Protein 6O35 (pdb70)

Secondary structure (P-SEA, 3-state):
caaaaaaaaaaaaaaaaaaaaaaaaaaaaaaaaaaaaaaaaaaaaaaaaccccaaaaaaaaaaaaaaaaaaaaaaaaaaaaaaaaaaaaaaaaaaaaaccc/caaaaaaaaaaaaaaaaaaaaaaaaaaaaaaaaaaaaaaaaaaaaaaaaccccaaaaaaaaaaaaaaaaaaaaaaaaaaaaaaaaaaaaaaaaaaaaaac/caaaaaaaaaaaaaaaaaaaaaaaaaaaaaaaaaaaaaaaaaaaaaa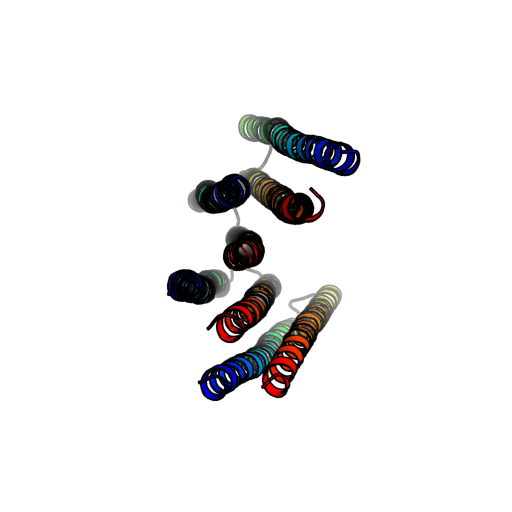aaccccaaaaaaaaaaaaaaaaaaaaaaaaaaaaaaaaaaaaaaaaaaaaaacc/caaaaaaaaaaaaaaaaaaaaaaaaaaaaaaaaaaaaaaaaaaaaaaaccccaaaaaaaaaaaaaaaaaaaaaaaaaaaaaaaaaaaaaaaaaaaaacc

B-factor: mean 64.82, std 19.22, range [22.81, 175.33]

Nearest PDB structures (foldseek):
  6o35-assembly1_A  TM=1.010E+00  e=2.617E-12  synthetic construct
  6o35-assembly1_C-2  TM=1.004E+00  e=2.964E-11  synthetic construct
  6o35-assembly1_B-2  TM=1.004E+00  e=4.079E-11  synthetic construct
  6m6z-assembly1_D  TM=9.818E-01  e=4.012E-06  Escherichia coli
  6o35-assembly1_B-2  TM=1.010E+00  e=8.395E-12  synthetic construct

Sequence (401 aa):
SSAEELLRRSREYLKKVKEEQERKAKEFQELLKELSERSEELIRELEEKGAASEAELARMKQQHMTAYLEAQLTAWEIESKSKIALLELQQNQLNLELRHISSAEELLRRSREYLKKVKEEQERKAKEFQELLKELSERSEELIRELEEKGAASEAELARMKQQHMTAYLEAQLTAWEIESKSKIALLELQQNQLNLELRHSSAEELLRRSREYLKKVKEEQERKAKEFQELLKELSERSEELIRELEEKGAASEAELARMKQQHMTAYLEAQLTAWEIESKSKIALLELQQNQLNLELRHISAEELLRRSREYLKKVKEEQERKAKEFQELLKELSERSEELIRELEEKGAASEAELARMKQQHMTAYLEAQLTAWEIESKSKIALLELQQNQLNLELRH

Solvent-accessible surface area: 23040 Å² total; per-residue (Å²): 119,78,39,48,54,100,23,63,157,42,118,83,66,52,64,82,52,35,55,93,43,96,88,131,43,100,99,61,71,79,105,24,110,50,83,20,102,157,38,52,58,126,20,52,58,52,126,114,80,56,73,28,65,44,26,98,15,3,51,71,39,23,132,47,16,66,61,54,12,66,26,36,10,81,19,21,56,106,42,12,86,32,63,24,54,35,6,82,86,35,17,74,8,10,75,90,32,57,104,56,79,111,74,38,60,123,85,16,62,85,25,60,54,95,12,136,67,5,50,69,69,16,112,120,41,25,156,103,9,71,66,44,10,133,57,17,22,109,128,8,52,65,30,10,67,84,6,54,150,146,60,42,17,68,95,26,65,15,4,54,30,71,24,82,36,24,64,31,56,15,111,11,28,10,50,6,17,51,13,32,16,66,3,40,18,32,9,10,35,8,49,18,66,8,12,69,27,62,26,73,119,120,83,19,62,54,38,6,154,140,22,77,80,103,16,58,53,7,43,45,89,16,79,136,77,25,78,93,11,78,119,46,6,65,51,28,20,112,61,10,61,60,27,11,102,76,3,104,142,110,50,55,10,74,70,28,41,8,5,58,28,51,24,84,36,16,58,32,54,16,111,8,34,12,49,6,24,75,8,26,9,79,4,35,19,29,14,6,82,8,48,9,58,5,5,75,23,31,46,90,88,70,106,21,88,85,77,8,194,84,11,126,66,89,14,122,147,4,68,100,94,24,60,66,57,30,86,103,12,78,86,42,5,67,98,16,18,85,125,9,85,73,42,12,93,61,9,58,147,81,58,46,14,72,96,80,39,10,46,54,22,101,101,128,35,112,91,33,81,116,75,4,52,98,48,7,173,80,6,36,45,81,8,77,110,32,8,105,112,4,50,129,54,1,56,106,28,49,151,81,142

Foldseek 3Di:
DVLCVVLVVVVVVLVVVLVVLVVVLVVVVVVCVVVLVVLVVVLVVCVVVVVADPVRSVVSVVVSVVVSVVSVVVSVVVSVVVVVVSVVVVVVSVVCVVPVD/DVVVVVLVVVVVVLVVVVVVLVVVLVVVVVVLVVVLVVLVVVLVVCVVVVVDDPVVSVVSVVVSVVVSVVSVVVSVVVSVVVVVVSVVVVVVSVVVVVVD/DVLVVVLVVVVVVLVVVVVVLVVVLVVVVVVLVVVLVVLVVVLVVCVVVVVAPPVRSVVVVVVSVVVSVVSVVVSVVVSVVVVVVSVVVVVVSVVSDVVDD/DLVVVLVVVVVVLVVQLVVLVVVLVVVVVVLVVVLVVLVVVLVVCVVVVVDPPVRSVVSVVVSVVVSVVSVVVSCVVSVVSVVVSVVVVVVSVVSVVVD

Structure (mmCIF, N/CA/C/O backbone):
data_6O35
#
_entry.id   6O35
#
_cell.length_a   59.440
_cell.length_b   103.684
_cell.length_c   72.980
_cell.angle_alpha   90.00
_cell.angle_beta   90.00
_cell.angle_gamma   90.00
#
_symmetry.space_group_name_H-M   'P 21 21 2'
#
loop_
_entity.id
_entity.type
_entity.pdbx_description
1 polymer 'de novo designed WSHC8'
2 water water
#
loop_
_atom_site.group_PDB
_atom_site.id
_atom_site.type_symbol
_atom_site.label_atom_id
_atom_site.label_alt_id
_atom_site.label_comp_id
_atom_site.label_asym_id
_atom_site.label_entity_id
_atom_site.label_seq_id
_atom_site.pdbx_PDB_ins_code
_atom_site.Cartn_x
_atom_site.Cartn_y
_atom_site.Cartn_z
_atom_site.occupancy
_atom_site.B_iso_or_equiv
_atom_site.auth_seq_id
_atom_site.auth_comp_id
_atom_site.auth_asym_id
_atom_site.auth_atom_id
_atom_site.pdbx_PDB_model_num
ATOM 1 N N . SER A 1 2 ? 33.668 24.393 72.452 1.00 85.34 0 SER A N 1
ATOM 2 C CA . SER A 1 2 ? 33.973 25.727 71.856 1.00 88.88 0 SER A CA 1
ATOM 3 C C . SER A 1 2 ? 34.788 25.550 70.579 1.00 86.78 0 SER A C 1
ATOM 4 O O . SER A 1 2 ? 34.362 25.966 69.502 1.00 78.84 0 SER A O 1
ATOM 8 N N . SER A 1 3 ? 35.972 24.943 70.707 1.00 90.50 1 SER A N 1
ATOM 9 C CA . SER A 1 3 ? 36.731 24.563 69.522 1.00 91.39 1 SER A CA 1
ATOM 10 C C . SER A 1 3 ? 36.014 23.465 68.752 1.00 82.83 1 SER A C 1
ATOM 11 O O . SER A 1 3 ? 36.067 23.437 67.517 1.00 84.16 1 SER A O 1
ATOM 19 N N . ALA A 1 4 ? 35.339 22.561 69.465 1.00 65.05 2 ALA A N 1
ATOM 20 C CA . ALA A 1 4 ? 34.469 21.597 68.807 1.00 54.02 2 ALA A CA 1
ATOM 21 C C . ALA A 1 4 ? 33.403 22.312 67.987 1.00 53.48 2 ALA A C 1
ATOM 22 O O . ALA A 1 4 ? 33.159 21.968 66.826 1.00 58.33 2 ALA A O 1
ATOM 29 N N . GLU A 1 5 ? 32.759 23.323 68.578 1.00 54.77 3 GLU A N 1
ATOM 30 C CA . GLU A 1 5 ? 31.760 24.088 67.842 1.00 54.02 3 GLU A CA 1
ATOM 31 C C . GLU A 1 5 ? 32.380 24.769 66.629 1.00 60.70 3 GLU A C 1
ATOM 32 O O . GLU A 1 5 ? 31.776 24.806 65.550 1.00 49.57 3 GLU A O 1
ATOM 36 N N . GLU A 1 6 ? 33.589 25.314 66.784 1.00 66.82 4 GLU A N 1
ATOM 37 C CA . GLU A 1 6 ? 34.255 25.970 65.664 1.00 65.54 4 GLU A CA 1
ATOM 38 C C . GLU A 1 6 ? 34.579 24.969 64.562 1.00 63.03 4 GLU A C 1
ATOM 39 O O . GLU A 1 6 ? 34.315 25.225 63.381 1.00 70.30 4 GLU A O 1
ATOM 43 N N . LEU A 1 7 ? 35.150 23.821 64.930 1.00 67.86 5 LEU A N 1
ATOM 44 C CA . LEU A 1 7 ? 35.478 22.809 63.934 1.00 62.21 5 LEU A CA 1
ATOM 45 C C . LEU A 1 7 ? 34.224 22.285 63.245 1.00 65.23 5 LEU A C 1
ATOM 46 O O . LEU A 1 7 ? 34.236 22.016 62.039 1.00 67.91 5 LEU A O 1
ATOM 62 N N . LEU A 1 8 ? 33.130 22.135 63.994 1.00 65.38 6 LEU A N 1
ATOM 63 C CA . LEU A 1 8 ? 31.906 21.588 63.420 1.00 59.36 6 LEU A CA 1
ATOM 64 C C . LEU A 1 8 ? 31.164 22.627 62.588 1.00 56.42 6 LEU A C 1
ATOM 65 O O . LEU A 1 8 ? 30.608 22.297 61.534 1.00 53.68 6 LEU A O 1
ATOM 81 N N . ARG A 1 9 ? 31.143 23.883 63.041 1.00 69.82 7 ARG A N 1
ATOM 82 C CA . ARG A 1 9 ? 30.562 24.948 62.231 1.00 71.94 7 ARG A CA 1
ATOM 83 C C . ARG A 1 9 ? 31.325 25.110 60.924 1.00 67.87 7 ARG A C 1
ATOM 84 O O . ARG A 1 9 ? 30.722 25.284 59.858 1.00 64.80 7 ARG A O 1
ATOM 88 N N . ARG A 1 10 ? 32.657 25.063 60.987 1.00 52.36 8 ARG A N 1
ATOM 89 C CA . ARG A 1 10 ? 33.466 25.073 59.774 1.00 59.77 8 ARG A CA 1
ATOM 90 C C . ARG A 1 10 ? 33.087 23.911 58.866 1.00 59.37 8 ARG A C 1
ATOM 91 O O . ARG A 1 10 ? 32.893 24.088 57.658 1.00 53.25 8 ARG A O 1
ATOM 112 N N . SER A 1 11 ? 32.980 22.707 59.434 1.00 76.20 9 SER A N 1
ATOM 113 C CA . SER A 1 11 ? 32.524 21.559 58.660 1.00 80.80 9 SER A CA 1
ATOM 114 C C . SER A 1 11 ? 31.192 21.854 57.984 1.00 83.45 9 SER A C 1
ATOM 115 O O . SER A 1 11 ? 31.004 21.568 56.797 1.00 92.44 9 SER A O 1
ATOM 123 N N . ARG A 1 12 ? 30.254 22.440 58.733 1.00 75.40 10 ARG A N 1
ATOM 124 C CA . ARG A 1 12 ? 28.944 22.752 58.173 1.00 65.93 10 ARG A CA 1
ATOM 125 C C . ARG A 1 12 ? 29.068 23.652 56.949 1.00 61.72 10 ARG A C 1
ATOM 126 O O . ARG A 1 12 ? 28.334 23.481 55.969 1.00 56.75 10 ARG A O 1
ATOM 147 N N . GLU A 1 13 ? 30.002 24.607 56.983 1.00 69.58 11 GLU A N 1
ATOM 148 C CA . GLU A 1 13 ? 30.136 25.569 55.892 1.00 60.62 11 GLU A CA 1
ATOM 149 C C . GLU A 1 13 ? 30.804 24.936 54.676 1.00 57.29 11 GLU A C 1
ATOM 150 O O . GLU A 1 13 ? 30.335 25.099 53.543 1.00 52.69 11 GLU A O 1
ATOM 159 N N . TYR A 1 14 ? 31.920 24.228 54.884 1.00 66.52 12 TYR A N 1
ATOM 160 C CA . TYR A 1 14 ? 32.585 23.557 53.770 1.00 62.21 12 TYR A CA 1
ATOM 161 C C . TYR A 1 14 ? 31.646 22.591 53.062 1.00 62.41 12 TYR A C 1
ATOM 162 O O . TYR A 1 14 ? 31.747 22.403 51.845 1.00 69.96 12 TYR A O 1
ATOM 169 N N . LEU A 1 15 ? 30.729 21.972 53.804 1.00 59.24 13 LEU A N 1
ATOM 170 C CA . LEU A 1 15 ? 29.759 21.067 53.201 1.00 75.18 13 LEU A CA 1
ATOM 171 C C . LEU A 1 15 ? 28.638 21.823 52.502 1.00 71.27 13 LEU A C 1
ATOM 172 O O . LEU A 1 15 ? 28.086 21.324 51.515 1.00 68.86 13 LEU A O 1
ATOM 188 N N . LYS A 1 16 ? 28.297 23.021 52.981 1.00 60.94 14 LYS A N 1
ATOM 189 C CA . LYS A 1 16 ? 27.351 23.859 52.254 1.00 57.19 14 LYS A CA 1
ATOM 190 C C . LYS A 1 16 ? 27.952 24.361 50.946 1.00 62.32 14 LYS A C 1
ATOM 191 O O . LYS A 1 16 ? 27.225 24.553 49.964 1.00 63.33 14 LYS A O 1
ATOM 195 N N . LYS A 1 17 ? 29.271 24.575 50.911 1.00 71.29 15 LYS A N 1
ATOM 196 C CA . LYS A 1 17 ? 29.926 25.000 49.679 1.00 67.95 15 LYS A CA 1
ATOM 197 C C . LYS A 1 17 ? 29.956 23.875 48.652 1.00 69.66 15 LYS A C 1
ATOM 198 O O . LYS A 1 17 ? 29.735 24.109 47.458 1.00 63.95 15 LYS A O 1
ATOM 205 N N . VAL A 1 18 ? 30.235 22.647 49.096 1.00 65.67 16 VAL A N 1
ATOM 206 C CA . VAL A 1 18 ? 30.271 21.516 48.175 1.00 60.75 16 VAL A CA 1
ATOM 207 C C . VAL A 1 18 ? 28.900 21.301 47.548 1.00 59.87 16 VAL A C 1
ATOM 208 O O . VAL A 1 18 ? 28.785 21.000 46.353 1.00 58.05 16 VAL A O 1
ATOM 221 N N . LYS A 1 19 ? 27.838 21.448 48.344 1.00 57.78 17 LYS A N 1
ATOM 222 C CA . LYS A 1 19 ? 26.487 21.271 47.822 1.00 53.86 17 LYS A CA 1
ATOM 223 C C . LYS A 1 19 ? 26.173 22.312 46.757 1.00 53.25 17 LYS A C 1
ATOM 224 O O . LYS A 1 19 ? 25.697 21.977 45.667 1.00 53.92 17 LYS A O 1
ATOM 231 N N . GLU A 1 20 ? 26.422 23.589 47.060 1.00 58.85 18 GLU A N 1
ATOM 232 C CA . GLU A 1 20 ? 26.181 24.639 46.079 1.00 60.07 18 GLU A CA 1
ATOM 233 C C . GLU A 1 20 ? 27.030 24.437 44.834 1.00 60.72 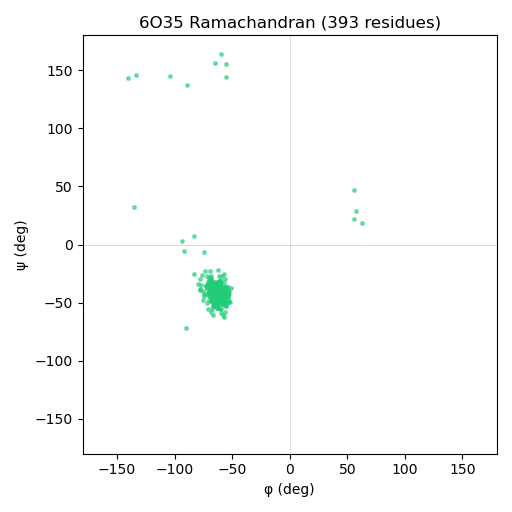18 GLU A C 1
ATOM 234 O O . GLU A 1 20 ? 26.585 24.747 43.722 1.00 63.18 18 GLU A O 1
ATOM 238 N N . GLU A 1 21 ? 28.244 23.912 44.997 1.00 60.84 19 GLU A N 1
ATOM 239 C CA . GLU A 1 21 ? 29.103 23.658 43.848 1.00 64.03 19 GLU A CA 1
ATOM 240 C C . GLU A 1 21 ? 28.460 22.662 42.891 1.00 61.88 19 GLU A C 1
ATOM 241 O O . GLU A 1 21 ? 28.590 22.792 41.668 1.00 55.60 19 GLU A O 1
ATOM 253 N N . GLN A 1 22 ? 27.762 21.659 43.427 1.00 66.04 20 GLN A N 1
ATOM 254 C CA . GLN A 1 22 ? 27.148 20.645 42.578 1.00 62.46 20 GLN A CA 1
ATOM 255 C C . GLN A 1 22 ? 25.874 21.149 41.917 1.00 58.92 20 GLN A C 1
ATOM 256 O O . GLN A 1 22 ? 25.592 20.775 40.772 1.00 59.83 20 GLN A O 1
ATOM 266 N N . GLU A 1 23 ? 25.102 21.993 42.604 1.00 60.28 21 GLU A N 1
ATOM 267 C CA . GLU A 1 23 ? 23.990 22.665 41.943 1.00 59.39 21 GLU A CA 1
ATOM 268 C C . GLU A 1 23 ? 24.498 23.524 40.792 1.00 63.36 21 GLU A C 1
ATOM 269 O O . GLU A 1 23 ? 23.847 23.628 39.745 1.00 52.24 21 GLU A O 1
ATOM 281 N N . ARG A 1 24 ? 25.669 24.142 40.969 1.00 55.31 22 ARG A N 1
ATOM 282 C CA . ARG A 1 24 ? 26.269 24.943 39.908 1.00 64.57 22 ARG A CA 1
ATOM 283 C C . ARG A 1 24 ? 26.666 24.071 38.724 1.00 64.03 22 ARG A C 1
ATOM 284 O O . ARG A 1 24 ? 26.363 24.398 37.571 1.00 71.93 22 ARG A O 1
ATOM 294 N N . LYS A 1 25 ? 27.351 22.956 38.990 1.00 59.65 23 LYS A N 1
ATOM 295 C CA . LYS A 1 25 ? 27.755 22.064 37.909 1.00 55.67 23 LYS A CA 1
ATOM 296 C C . LYS A 1 25 ? 26.544 21.519 37.161 1.00 55.04 23 LYS A C 1
ATOM 297 O O . LYS A 1 25 ? 26.573 21.388 35.931 1.00 55.40 23 LYS A O 1
ATOM 316 N N . ALA A 1 26 ? 25.470 21.195 37.885 1.00 56.92 24 ALA A N 1
ATOM 317 C CA . ALA A 1 26 ? 24.280 20.650 37.239 1.00 46.33 24 ALA A CA 1
ATOM 318 C C . ALA A 1 26 ? 23.687 21.650 36.253 1.00 46.24 24 ALA A C 1
ATOM 319 O O . ALA A 1 26 ? 23.350 21.294 35.118 1.00 43.79 24 ALA A O 1
ATOM 326 N N . LYS A 1 27 ? 23.550 22.912 36.671 1.00 53.52 25 LYS A N 1
ATOM 327 C CA . LYS A 1 27 ? 23.030 23.938 35.773 1.00 55.93 25 LYS A CA 1
ATOM 328 C C . LYS A 1 27 ? 23.943 24.124 34.568 1.00 53.45 25 LYS A C 1
ATOM 329 O O . LYS A 1 27 ? 23.479 24.168 33.423 1.00 52.37 25 LYS A O 1
ATOM 339 N N . GLU A 1 28 ? 25.253 24.241 34.810 1.00 56.86 26 GLU A N 1
ATOM 340 C CA . GLU A 1 28 ? 26.199 24.438 33.716 1.00 55.63 26 GLU A CA 1
ATOM 341 C C . GLU A 1 28 ? 26.040 23.368 32.645 1.00 56.94 26 GLU A C 1
ATOM 342 O O . GLU A 1 28 ? 26.060 23.669 31.446 1.00 57.02 26 GLU A O 1
ATOM 354 N N . PHE A 1 29 ? 25.880 22.108 33.056 1.00 59.95 27 PHE A N 1
ATOM 355 C CA . PHE A 1 29 ? 25.693 21.042 32.079 1.00 59.15 27 PHE A CA 1
ATOM 356 C C . PHE A 1 29 ? 24.423 21.267 31.268 1.00 64.87 27 PHE A C 1
ATOM 357 O O . PHE A 1 29 ? 24.424 21.132 30.038 1.00 71.88 27 PHE A O 1
ATOM 374 N N . GLN A 1 30 ? 23.320 21.601 31.943 1.00 63.03 28 GLN A N 1
ATOM 375 C CA . GLN A 1 30 ? 22.069 21.847 31.234 1.00 58.62 28 GLN A CA 1
ATOM 376 C C . GLN A 1 30 ? 22.234 22.964 30.211 1.00 54.62 28 GLN A C 1
ATOM 377 O O . GLN A 1 30 ? 21.772 22.845 29.070 1.00 57.54 28 GLN A O 1
ATOM 391 N N . GLU A 1 31 ? 22.895 24.057 30.598 1.00 64.07 29 GLU A N 1
ATOM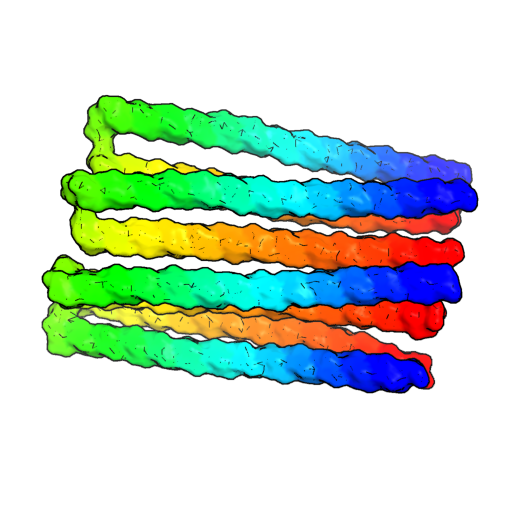 392 C CA . GLU A 1 31 ? 23.215 25.102 29.633 1.00 60.74 29 GLU A CA 1
ATOM 393 C C . GLU A 1 31 ? 24.133 24.566 28.540 1.00 58.63 29 GLU A C 1
ATOM 394 O O . GLU A 1 31 ? 23.960 24.888 27.359 1.00 56.53 29 GLU A O 1
ATOM 401 N N . LEU A 1 32 ? 25.115 23.742 28.917 1.00 48.57 30 LEU A N 1
ATOM 402 C CA . LEU A 1 32 ? 26.019 23.157 27.932 1.00 43.12 30 LEU A CA 1
ATOM 403 C C . LEU A 1 32 ? 25.258 22.266 26.958 1.00 45.09 30 LEU A C 1
ATOM 404 O O . LEU A 1 32 ? 25.386 22.407 25.736 1.00 44.65 30 LEU A O 1
ATOM 420 N N . LEU A 1 33 ? 24.461 21.333 27.485 1.00 50.45 31 LEU A N 1
ATOM 421 C CA . LEU A 1 33 ? 23.685 20.448 26.625 1.00 45.43 31 LEU A CA 1
ATOM 422 C C . LEU A 1 33 ? 22.728 21.238 25.741 1.00 48.15 31 LEU A C 1
ATOM 423 O O . LEU A 1 33 ? 22.543 20.907 24.565 1.00 56.64 31 LEU A O 1
ATOM 439 N N . LYS A 1 34 ? 22.111 22.287 26.290 1.00 49.68 32 LYS A N 1
ATOM 440 C CA . LYS A 1 34 ? 21.173 23.087 25.510 1.00 57.05 32 LYS A CA 1
ATOM 441 C C . LYS A 1 34 ? 21.863 23.751 24.325 1.00 62.51 32 LYS A C 1
ATOM 442 O O . LYS A 1 34 ? 21.333 23.748 23.207 1.00 63.72 32 LYS A O 1
ATOM 455 N N . GLU A 1 35 ? 23.044 24.330 24.547 1.00 67.70 33 GLU A N 1
ATOM 456 C CA . GLU A 1 35 ? 23.765 24.980 23.458 1.00 66.79 33 GLU A CA 1
ATOM 457 C C . GLU A 1 35 ? 24.139 23.975 22.375 1.00 64.61 33 GLU A C 1
ATOM 458 O O . GLU A 1 35 ? 23.815 24.164 21.196 1.00 72.26 33 GLU A O 1
ATOM 462 N N . LEU A 1 36 ? 24.825 22.895 22.758 1.00 55.32 34 LEU A N 1
ATOM 463 C CA . LEU A 1 36 ? 25.240 21.902 21.773 1.00 53.78 34 LEU A CA 1
ATOM 464 C C . LEU A 1 36 ? 24.034 21.235 21.125 1.00 54.76 34 LEU A C 1
ATOM 465 O O . LEU A 1 36 ? 24.008 21.031 19.905 1.00 47.63 34 LEU A O 1
ATOM 481 N N . SER A 1 37 ? 23.021 20.890 21.923 1.00 57.98 35 SER A N 1
ATOM 482 C CA . SER A 1 37 ? 21.830 20.261 21.366 1.00 61.54 35 SER A CA 1
ATOM 483 C C . SER A 1 37 ? 21.126 21.174 20.372 1.00 66.68 35 SER A C 1
ATOM 484 O O . SER A 1 37 ? 20.433 20.691 19.469 1.00 70.52 35 SER A O 1
ATOM 492 N N . GLU A 1 38 ? 21.279 22.489 20.520 1.00 59.89 36 GLU A N 1
ATOM 493 C CA . GLU A 1 38 ? 20.653 23.412 19.581 1.00 64.20 36 GLU A CA 1
ATOM 494 C C . GLU A 1 38 ? 21.493 23.602 18.326 1.00 58.97 36 GLU A C 1
ATOM 495 O O . GLU A 1 38 ? 20.943 23.925 17.267 1.00 48.82 36 GLU A O 1
ATOM 507 N N . ARG A 1 39 ? 22.809 23.394 18.411 1.00 68.47 37 ARG A N 1
ATOM 508 C CA . ARG A 1 39 ? 23.615 23.325 17.198 1.00 57.36 37 ARG A CA 1
ATOM 509 C C . ARG A 1 39 ? 23.188 22.139 16.342 1.00 53.72 37 ARG A C 1
ATOM 510 O O . ARG A 1 39 ? 23.011 22.262 15.124 1.00 57.71 37 ARG A O 1
ATOM 531 N N . SER A 1 40 ? 23.028 20.970 16.971 1.00 57.07 38 SER A N 1
ATOM 532 C CA . SER A 1 40 ? 22.627 19.771 16.245 1.00 65.91 38 SER A CA 1
ATOM 533 C C . SER A 1 40 ? 21.354 20.014 15.445 1.00 73.09 38 SER A C 1
ATOM 534 O O . SER A 1 40 ? 21.284 19.698 14.252 1.00 75.91 38 SER A O 1
ATOM 542 N N . GLU A 1 41 ? 20.329 20.573 16.093 1.00 70.13 39 GLU A N 1
ATOM 543 C CA . GLU A 1 41 ? 19.106 20.918 15.379 1.00 64.92 39 GLU A CA 1
ATOM 544 C C . GLU A 1 41 ? 19.377 21.931 14.274 1.00 63.09 39 GLU A C 1
ATOM 545 O O . GLU A 1 41 ? 18.689 21.928 13.247 1.00 60.41 39 GLU A O 1
ATOM 549 N N . GLU A 1 42 ? 20.375 22.800 14.462 1.00 77.88 40 GLU A N 1
ATOM 550 C CA . GLU A 1 42 ? 20.720 23.774 13.432 1.00 77.20 40 GLU A CA 1
ATOM 551 C C . GLU A 1 42 ? 21.390 23.098 12.242 1.00 75.51 40 GLU A C 1
ATOM 552 O O . GLU A 1 42 ? 20.999 23.317 11.089 1.00 80.24 40 GLU A O 1
ATOM 556 N N . LEU A 1 43 ? 22.410 22.274 12.502 1.00 56.98 41 LEU A N 1
ATOM 557 C CA . LEU A 1 43 ? 23.041 21.519 11.426 1.00 51.25 41 LEU A CA 1
ATOM 558 C C . LEU A 1 43 ? 22.015 20.681 10.673 1.00 57.05 41 LEU A C 1
ATOM 559 O O . LEU A 1 43 ? 22.083 20.554 9.445 1.00 64.60 41 LEU A O 1
ATOM 575 N N . ILE A 1 44 ? 21.055 20.100 11.396 1.00 61.05 42 ILE A N 1
ATOM 576 C CA . ILE A 1 44 ? 20.077 19.216 10.773 1.00 62.74 42 ILE A CA 1
ATOM 577 C C . ILE A 1 44 ? 19.061 20.018 9.967 1.00 67.07 42 ILE A C 1
ATOM 578 O O . ILE A 1 44 ? 18.693 19.631 8.851 1.00 65.18 42 ILE A O 1
ATOM 594 N N . ARG A 1 45 ? 18.582 21.138 10.516 1.00 74.37 43 ARG A N 1
ATOM 595 C CA . ARG A 1 45 ? 17.663 21.987 9.765 1.00 75.08 43 ARG A CA 1
ATOM 596 C C . ARG A 1 45 ? 18.292 22.445 8.455 1.00 71.34 43 ARG A C 1
ATOM 597 O O . ARG A 1 45 ? 17.611 22.533 7.426 1.00 67.40 43 ARG A O 1
ATOM 601 N N . GLU A 1 46 ? 19.595 22.737 8.471 1.00 83.60 44 GLU A N 1
ATOM 602 C CA . GLU A 1 46 ? 20.280 23.128 7.244 1.00 83.24 44 GLU A CA 1
ATOM 603 C C . GLU A 1 46 ? 20.273 21.993 6.229 1.00 82.68 44 GLU A C 1
ATOM 604 O O . GLU A 1 46 ? 20.129 22.229 5.023 1.00 92.67 44 GLU A O 1
ATOM 608 N N . LEU A 1 47 ? 20.431 20.751 6.695 1.00 60.89 45 LEU A N 1
ATOM 609 C CA . LEU A 1 47 ? 20.377 19.612 5.785 1.00 63.09 45 LEU A CA 1
ATOM 610 C C . LEU A 1 47 ? 18.987 19.470 5.174 1.00 65.05 45 LEU A C 1
ATOM 611 O O . LEU A 1 47 ? 18.841 19.396 3.949 1.00 66.28 45 LEU A O 1
ATOM 627 N N . GLU A 1 48 ? 17.952 19.427 6.019 1.00 67.20 46 GLU A N 1
ATOM 628 C CA . GLU A 1 48 ? 16.586 19.323 5.516 1.00 74.86 46 GLU A CA 1
ATOM 629 C C . GLU A 1 48 ? 16.283 20.441 4.527 1.00 75.74 46 GLU A C 1
ATOM 630 O O . GLU A 1 48 ? 15.663 20.206 3.482 1.00 69.07 46 GLU A O 1
ATOM 642 N N . GLU A 1 49 ? 16.719 21.664 4.836 1.00 86.82 47 GLU A N 1
ATOM 643 C CA . GLU A 1 49 ? 16.521 22.782 3.922 1.00 86.34 47 GLU A CA 1
ATOM 644 C C . GLU A 1 49 ? 17.202 22.519 2.585 1.00 89.41 47 GLU A C 1
ATOM 645 O O . GLU A 1 49 ? 16.567 22.566 1.526 1.00 89.35 47 GLU A O 1
ATOM 652 N N . LYS A 1 50 ? 18.505 22.235 2.618 1.00 67.35 48 LYS A N 1
ATOM 653 C CA . LYS A 1 50 ? 19.266 22.014 1.396 1.00 82.79 48 LYS A CA 1
ATOM 654 C C . LYS A 1 50 ? 18.970 20.668 0.750 1.00 96.98 48 LYS A C 1
ATOM 655 O O . LYS A 1 50 ? 19.452 20.418 -0.363 1.00 98.52 48 LYS A O 1
ATOM 659 N N . GLY A 1 51 ? 18.183 19.811 1.404 1.00 110.18 49 GLY A N 1
ATOM 660 C CA . GLY A 1 51 ? 17.934 18.485 0.862 1.00 111.81 49 GLY A CA 1
ATOM 661 C C . GLY A 1 51 ? 19.198 17.707 0.634 1.00 109.62 49 GLY A C 1
ATOM 662 O O . GLY A 1 51 ? 19.250 16.868 -0.275 1.00 111.74 49 GLY A O 1
ATOM 666 N N . ALA A 1 52 ? 20.234 17.978 1.417 1.00 108.37 50 ALA A N 1
ATOM 667 C CA . ALA A 1 52 ? 21.535 17.359 1.247 1.00 97.73 50 ALA A CA 1
ATOM 668 C C . ALA A 1 52 ? 21.630 15.988 1.902 1.00 82.45 50 ALA A C 1
ATOM 669 O O . ALA A 1 52 ? 22.725 15.421 1.949 1.00 77.23 50 ALA A O 1
ATOM 676 N N . ALA A 1 53 ? 20.525 15.447 2.409 1.00 87.80 51 ALA A N 1
ATOM 677 C CA . ALA A 1 53 ? 20.494 14.093 2.946 1.00 77.92 51 ALA A CA 1
ATOM 678 C C . ALA A 1 53 ? 19.178 13.447 2.540 1.00 74.45 51 ALA A C 1
ATOM 679 O O . ALA A 1 53 ? 18.143 14.117 2.488 1.00 71.49 51 ALA A O 1
ATOM 686 N N . SER A 1 54 ? 19.222 12.151 2.244 1.00 74.58 52 SER A N 1
ATOM 687 C CA . SER A 1 54 ? 18.015 11.444 1.848 1.00 78.92 52 SER A CA 1
ATOM 688 C C . SER A 1 54 ? 16.972 11.510 2.961 1.00 81.63 52 SER A C 1
ATOM 689 O O . SER A 1 54 ? 17.272 11.828 4.116 1.00 85.59 52 SER A O 1
ATOM 697 N N . GLU A 1 55 ? 15.725 11.201 2.596 1.00 79.51 53 GLU A N 1
ATOM 698 C CA . GLU A 1 55 ? 14.646 11.209 3.578 1.00 73.42 53 GLU A CA 1
ATOM 699 C C . GLU A 1 55 ? 14.959 10.281 4.745 1.00 78.50 53 GLU A C 1
ATOM 700 O O . GLU A 1 55 ? 14.622 10.582 5.896 1.00 82.72 53 GLU A O 1
ATOM 704 N N . ALA A 1 56 ? 15.603 9.146 4.468 1.00 64.21 54 ALA A N 1
ATOM 705 C CA . ALA A 1 56 ? 15.957 8.210 5.527 1.00 60.37 54 ALA A CA 1
ATOM 706 C C . ALA A 1 56 ? 17.186 8.677 6.297 1.00 58.14 54 ALA A C 1
ATOM 707 O O . ALA A 1 56 ? 17.240 8.536 7.524 1.00 60.57 54 ALA A O 1
ATOM 714 N N . GLU A 1 57 ? 18.179 9.233 5.599 1.00 65.98 55 GLU A N 1
ATOM 715 C CA . GLU A 1 57 ? 19.370 9.737 6.276 1.00 65.90 55 GLU A CA 1
ATOM 716 C C . GLU A 1 57 ? 19.000 10.784 7.319 1.00 66.22 55 GLU A C 1
ATOM 717 O O . GLU A 1 57 ? 19.490 10.748 8.455 1.00 67.34 55 GLU A O 1
ATOM 729 N N . LEU A 1 58 ? 18.133 11.731 6.950 1.00 59.10 56 LEU A N 1
ATOM 730 C CA . LEU A 1 58 ? 17.704 12.750 7.901 1.00 56.19 56 LEU A CA 1
ATOM 731 C C . LEU A 1 58 ? 16.952 12.126 9.069 1.00 57.54 56 LEU A C 1
ATOM 732 O O . LEU A 1 58 ? 17.136 12.530 10.223 1.00 53.48 56 LEU A O 1
ATOM 736 N N . ALA A 1 59 ? 16.096 11.139 8.791 1.00 70.76 57 ALA A N 1
ATOM 737 C CA . ALA A 1 59 ? 15.377 10.462 9.865 1.00 69.40 57 ALA A CA 1
ATOM 738 C C . ALA A 1 59 ? 16.340 9.718 10.781 1.00 62.23 57 ALA A C 1
ATOM 739 O O . ALA A 1 59 ? 16.165 9.712 12.006 1.00 62.65 57 ALA A O 1
ATOM 746 N N . ARG A 1 60 ? 17.363 9.081 10.205 1.00 56.74 58 ARG A N 1
ATOM 747 C CA . ARG A 1 60 ? 18.381 8.426 11.018 1.00 54.12 58 ARG A CA 1
ATOM 748 C C . ARG A 1 60 ? 19.179 9.447 11.819 1.00 52.64 58 ARG A C 1
ATOM 749 O O . ARG A 1 60 ? 19.569 9.182 12.963 1.00 52.30 58 ARG A O 1
ATOM 753 N N . MET A 1 61 ? 19.431 10.619 11.233 1.00 51.31 59 MET A N 1
ATOM 754 C CA . MET A 1 61 ? 20.168 11.658 11.940 1.00 46.30 59 MET A CA 1
ATOM 755 C C . MET A 1 61 ? 19.332 12.253 13.064 1.00 50.92 59 MET A C 1
ATOM 756 O O . MET A 1 61 ? 19.839 12.485 14.169 1.00 49.83 59 MET A O 1
ATOM 770 N N . LYS A 1 62 ? 18.045 12.501 12.805 1.00 60.02 60 LYS A N 1
ATOM 771 C CA . LYS A 1 62 ? 17.183 13.089 13.823 1.00 59.38 60 LYS A CA 1
ATOM 772 C C . LYS A 1 62 ? 16.993 12.145 15.003 1.00 56.08 60 LYS A C 1
ATOM 773 O O . LYS A 1 62 ? 17.046 12.574 16.161 1.00 50.71 60 LYS A O 1
ATOM 783 N N . GLN A 1 63 ? 16.766 10.857 14.736 1.00 48.47 61 GLN A N 1
ATOM 784 C CA . GLN A 1 63 ? 16.639 9.893 15.824 1.00 45.58 61 GLN A CA 1
ATOM 785 C C . GLN A 1 63 ? 17.973 9.657 16.520 1.00 44.63 61 GLN A C 1
ATOM 786 O O . GLN A 1 63 ? 17.999 9.335 17.714 1.00 41.91 61 GLN A O 1
ATOM 800 N N . GLN A 1 64 ? 19.087 9.806 15.797 1.00 44.06 62 GLN A N 1
ATOM 801 C CA . GLN A 1 64 ? 20.394 9.786 16.444 1.00 42.55 62 GLN A CA 1
ATOM 802 C C . GLN A 1 64 ? 20.517 10.924 17.448 1.00 39.26 62 GLN A C 1
ATOM 803 O O . GLN A 1 64 ? 21.018 10.734 18.562 1.00 30.68 62 GLN A O 1
ATOM 817 N N . HIS A 1 65 ? 20.059 12.118 17.067 1.00 45.28 63 HIS A N 1
ATOM 818 C CA . HIS A 1 65 ? 20.165 13.280 17.943 1.00 47.24 63 HIS A CA 1
ATOM 819 C C . HIS A 1 65 ? 19.324 13.101 19.202 1.00 47.38 63 HIS A C 1
ATOM 820 O O . HIS A 1 65 ? 19.793 13.357 20.316 1.00 55.43 63 HIS A O 1
ATOM 834 N N . MET A 1 66 ? 18.073 12.660 19.044 1.00 54.09 64 MET A N 1
ATOM 835 C CA . MET A 1 66 ? 17.217 12.439 20.205 1.00 57.54 64 MET A CA 1
ATOM 836 C C . MET A 1 66 ? 17.760 11.318 21.084 1.00 55.34 64 MET A C 1
ATOM 837 O O . MET A 1 66 ? 17.686 11.393 22.317 1.00 35.49 64 MET A O 1
ATOM 851 N N . THR A 1 67 ? 18.306 10.268 20.466 1.00 60.58 65 THR A N 1
ATOM 852 C CA . THR A 1 67 ? 18.862 9.162 21.238 1.00 59.48 65 THR A CA 1
ATOM 853 C C . THR A 1 67 ? 20.049 9.617 22.077 1.00 48.42 65 THR A C 1
ATOM 854 O O . THR A 1 67 ? 20.171 9.241 23.249 1.00 48.92 65 THR A O 1
ATOM 865 N N . ALA A 1 68 ? 20.938 10.426 21.497 1.00 54.03 66 ALA A N 1
ATOM 866 C CA . ALA A 1 68 ? 22.063 10.952 22.262 1.00 36.71 66 ALA A CA 1
ATOM 867 C C . ALA A 1 68 ? 21.590 11.926 23.334 1.00 36.77 66 ALA A C 1
ATOM 868 O O . ALA A 1 68 ? 22.135 11.950 24.444 1.00 44.33 66 ALA A O 1
ATOM 875 N N . TYR A 1 69 ? 20.578 12.741 23.022 1.00 45.03 67 TYR A N 1
ATOM 876 C CA . TYR A 1 69 ? 20.055 13.684 24.005 1.00 55.19 67 TYR A CA 1
ATOM 877 C C . TYR A 1 69 ? 19.455 12.953 25.200 1.00 53.00 67 TYR A C 1
ATOM 878 O O . TYR A 1 69 ? 19.660 13.355 26.352 1.00 43.70 67 TYR A O 1
ATOM 896 N N . LEU A 1 70 ? 18.713 11.872 24.946 1.00 52.32 68 LEU A N 1
ATOM 897 C CA . LEU A 1 70 ? 18.137 11.099 26.039 1.00 41.10 68 LEU A CA 1
ATOM 898 C C . LEU A 1 70 ? 19.227 10.493 26.913 1.00 41.31 68 LEU A C 1
ATOM 899 O O . LEU A 1 70 ? 19.082 10.418 28.140 1.00 39.82 68 LEU A O 1
ATOM 906 N N . GLU A 1 71 ? 20.329 10.055 26.300 1.00 41.35 69 GLU A N 1
ATOM 907 C CA . GLU A 1 71 ? 21.431 9.492 27.071 1.00 35.28 69 GLU A CA 1
ATOM 908 C C . GLU A 1 71 ? 22.104 10.556 27.928 1.00 40.62 69 GLU A C 1
ATOM 909 O O . GLU A 1 71 ? 22.463 10.295 29.082 1.00 42.34 69 GLU A O 1
ATOM 916 N N . ALA A 1 72 ? 22.285 11.762 27.383 1.00 35.04 70 ALA A N 1
ATOM 917 C CA . ALA A 1 72 ? 22.921 12.826 28.151 1.00 37.44 70 ALA A CA 1
ATOM 918 C C . ALA A 1 72 ? 22.104 13.170 29.390 1.00 44.73 70 ALA A C 1
ATOM 919 O O . ALA A 1 72 ? 22.662 13.371 30.475 1.00 42.70 70 ALA A O 1
ATOM 926 N N . GLN A 1 73 ? 20.779 13.248 29.249 1.00 55.69 71 GLN A N 1
ATOM 927 C CA . GLN A 1 73 ? 19.930 13.567 30.392 1.00 47.25 71 GLN A CA 1
ATOM 928 C C . GLN A 1 73 ? 20.003 12.468 31.446 1.00 43.08 71 GLN A C 1
ATOM 929 O O . GLN A 1 73 ? 20.197 12.744 32.636 1.00 48.99 71 GLN A O 1
ATOM 943 N N . LEU A 1 74 ? 19.850 11.210 31.026 1.00 38.58 72 LEU A N 1
ATOM 944 C CA . LEU A 1 74 ? 19.933 10.100 31.969 1.00 38.77 72 LEU A CA 1
ATOM 945 C C . LEU A 1 74 ? 21.276 10.091 32.686 1.00 44.11 72 LEU A C 1
ATOM 946 O O . LEU A 1 74 ? 21.341 9.930 33.911 1.00 50.32 72 LEU A O 1
ATOM 962 N N . THR A 1 75 ? 22.366 10.258 31.934 1.00 44.36 73 THR A N 1
ATOM 963 C CA . THR A 1 75 ? 23.693 10.249 32.540 1.00 40.58 73 THR A CA 1
ATOM 964 C C . THR A 1 75 ? 23.861 11.407 33.517 1.00 40.87 73 THR A C 1
ATOM 965 O O . THR A 1 75 ? 24.401 11.228 34.616 1.00 44.67 73 THR A O 1
ATOM 976 N N . ALA A 1 76 ? 23.411 12.604 33.136 1.00 35.79 74 ALA A N 1
ATOM 977 C CA . ALA A 1 76 ? 23.471 13.735 34.054 1.00 38.85 74 ALA A CA 1
ATOM 978 C C . ALA A 1 76 ? 22.548 13.514 35.247 1.00 32.20 74 ALA A C 1
ATOM 979 O O . ALA A 1 76 ? 22.897 13.849 36.384 1.00 34.75 74 ALA A O 1
ATOM 986 N N . TRP A 1 77 ? 21.362 12.953 35.002 1.00 30.46 75 TRP A N 1
ATOM 987 C CA . TRP A 1 77 ? 20.459 12.598 36.089 1.00 26.89 75 TRP A CA 1
ATOM 988 C C . TRP A 1 77 ? 21.109 11.590 37.027 1.00 35.80 75 TRP A C 1
ATOM 989 O O . TRP A 1 77 ? 20.973 11.690 38.253 1.00 27.26 75 TRP A O 1
ATOM 1010 N N . GLU A 1 78 ? 21.831 10.617 36.468 1.00 44.57 76 GLU A N 1
ATOM 1011 C CA . GLU A 1 78 ? 22.496 9.621 37.298 1.00 39.03 76 GLU A CA 1
ATOM 1012 C C . GLU A 1 78 ? 23.552 10.260 38.187 1.00 39.70 76 GLU A C 1
ATOM 1013 O O . GLU A 1 78 ? 23.649 9.939 39.378 1.00 45.72 76 GLU A O 1
ATOM 1022 N N . ILE A 1 79 ? 24.346 11.176 37.635 1.00 38.10 77 ILE A N 1
ATOM 1023 C CA . ILE A 1 79 ? 25.423 11.794 38.400 1.00 36.18 77 ILE A CA 1
ATOM 1024 C C . ILE A 1 79 ? 24.850 12.674 39.510 1.00 48.14 77 ILE A C 1
ATOM 1025 O O . ILE A 1 79 ? 25.176 12.508 40.689 1.00 48.07 77 ILE A O 1
ATOM 1041 N N . GLU A 1 80 ? 23.992 13.631 39.141 1.00 38.77 78 GLU A N 1
ATOM 1042 C CA . GLU A 1 80 ? 23.447 14.552 40.137 1.00 37.90 78 GLU A CA 1
ATOM 1043 C C . GLU A 1 80 ? 22.715 13.800 41.243 1.00 30.93 78 GLU A C 1
ATOM 1044 O O . GLU A 1 80 ? 22.827 14.153 42.424 1.00 42.59 78 GLU A O 1
ATOM 1048 N N . SER A 1 81 ? 21.957 12.764 40.880 1.00 32.62 79 SER A N 1
ATOM 1049 C CA . SER A 1 81 ? 21.237 11.980 41.877 1.00 35.84 79 SER A CA 1
ATOM 1050 C C . SER A 1 81 ? 22.206 11.276 42.820 1.00 43.03 79 SER A C 1
ATOM 1051 O O . SER A 1 81 ? 22.049 11.330 44.045 1.00 40.22 79 SER A O 1
ATOM 1059 N N . LYS A 1 82 ? 23.221 10.609 42.264 1.00 48.59 80 LYS A N 1
ATOM 1060 C CA . LYS A 1 82 ? 24.226 9.968 43.105 1.00 46.51 80 LYS A CA 1
ATOM 1061 C C . LYS A 1 82 ? 24.930 10.988 43.991 1.00 40.13 80 LYS A C 1
ATOM 1062 O O . LYS A 1 82 ? 25.190 10.723 45.171 1.00 35.55 80 LYS A O 1
ATOM 1071 N N . SER A 1 83 ? 25.245 12.163 43.441 1.00 44.16 81 SER A N 1
ATOM 1072 C CA . SER A 1 83 ? 25.931 13.189 44.219 1.00 46.76 81 SER A CA 1
ATOM 1073 C C . SER A 1 83 ? 25.057 13.688 45.362 1.00 44.60 81 SER A C 1
ATOM 1074 O O . SER A 1 83 ? 25.510 13.793 46.507 1.00 36.84 81 SER A O 1
ATOM 1082 N N . LYS A 1 84 ? 23.800 14.019 45.062 1.00 45.88 82 LYS A N 1
ATOM 1083 C CA . LYS A 1 84 ? 22.921 14.580 46.081 1.00 37.27 82 LYS A CA 1
ATOM 1084 C C . LYS A 1 84 ? 22.708 13.595 47.221 1.00 38.40 82 LYS A C 1
ATOM 1085 O O . LYS A 1 84 ? 22.711 13.981 48.395 1.00 50.70 82 LYS A O 1
ATOM 1104 N N . ILE A 1 85 ? 22.528 12.314 46.895 1.00 38.20 83 ILE A N 1
ATOM 1105 C CA . ILE A 1 85 ? 22.306 11.310 47.929 1.00 44.22 83 ILE A CA 1
ATOM 1106 C C . ILE A 1 85 ? 23.559 11.123 48.774 1.00 43.04 83 ILE A C 1
ATOM 1107 O O . ILE A 1 85 ? 23.486 11.047 50.007 1.00 42.74 83 ILE A O 1
ATOM 1123 N N . ALA A 1 86 ? 24.727 11.048 48.133 1.00 37.26 84 ALA A N 1
ATOM 1124 C CA . ALA A 1 86 ? 25.964 10.842 48.878 1.00 37.54 84 ALA A CA 1
ATOM 1125 C C . ALA A 1 86 ? 26.239 12.013 49.813 1.00 49.06 84 ALA A C 1
ATOM 1126 O O . ALA A 1 86 ? 26.558 11.820 50.992 1.00 55.02 84 ALA A O 1
ATOM 1133 N N . LEU A 1 87 ? 26.125 13.241 49.300 1.00 40.55 85 LEU A N 1
ATOM 1134 C CA . LEU A 1 87 ? 26.274 14.411 50.159 1.00 47.83 85 LEU A CA 1
ATOM 1135 C C . LEU A 1 87 ? 25.243 14.399 51.281 1.00 53.56 85 LEU A C 1
ATOM 1136 O O . LEU A 1 87 ? 25.541 14.786 52.417 1.00 53.26 85 LEU A O 1
ATOM 1152 N N . LEU A 1 88 ? 24.020 13.957 50.978 1.00 41.57 86 LEU A N 1
ATOM 1153 C CA . LEU A 1 88 ? 22.976 13.898 51.994 1.00 47.14 86 LEU A CA 1
ATOM 1154 C C . LEU A 1 88 ? 23.416 13.063 53.188 1.00 59.25 86 LEU A C 1
ATOM 1155 O O . LEU A 1 88 ? 23.192 13.450 54.341 1.00 63.27 86 LEU A O 1
ATOM 1171 N N . GLU A 1 89 ? 24.044 11.911 52.935 1.00 71.11 87 GLU A N 1
ATOM 1172 C CA . GLU A 1 89 ? 24.486 11.061 54.034 1.00 72.78 87 GLU A CA 1
ATOM 1173 C C . GLU A 1 89 ? 25.575 11.742 54.854 1.00 70.25 87 GLU A C 1
ATOM 1174 O O . GLU A 1 89 ? 25.630 11.581 56.078 1.00 70.39 87 GLU A O 1
ATOM 1186 N N . LEU A 1 90 ? 26.456 12.500 54.197 1.00 59.89 88 LEU A N 1
ATOM 1187 C CA . LEU A 1 90 ? 27.502 13.207 54.926 1.00 44.85 88 LEU A CA 1
ATOM 1188 C C . LEU A 1 90 ? 26.910 14.300 55.805 1.00 43.72 88 LEU A C 1
ATOM 1189 O O . LEU A 1 90 ? 27.397 14.542 56.917 1.00 42.02 88 LEU A O 1
ATOM 1205 N N . GLN A 1 91 ? 25.858 14.971 55.327 1.00 42.97 89 GLN A N 1
ATOM 1206 C CA . GLN A 1 91 ? 25.145 15.919 56.173 1.00 34.05 89 GLN A CA 1
ATOM 1207 C C . GLN A 1 91 ? 24.534 15.225 57.382 1.00 35.54 89 GLN A C 1
ATOM 1208 O O . GLN A 1 91 ? 24.427 15.827 58.456 1.00 33.76 89 GLN A O 1
ATOM 1212 N N . GLN A 1 92 ? 24.125 13.963 57.230 1.00 42.33 90 GLN A N 1
ATOM 1213 C CA . GLN A 1 92 ? 23.602 13.215 58.368 1.00 40.16 90 GLN A CA 1
ATOM 1214 C C . GLN A 1 92 ? 24.700 12.924 59.383 1.00 54.81 90 GLN A C 1
ATOM 1215 O O . GLN A 1 92 ? 24.490 13.079 60.592 1.00 66.65 90 GLN A O 1
ATOM 1229 N N . ASN A 1 93 ? 25.877 12.498 58.916 1.00 49.17 91 ASN A N 1
ATOM 1230 C CA . ASN A 1 93 ? 27.008 12.321 59.820 1.00 47.04 91 ASN A CA 1
ATOM 1231 C C . ASN A 1 93 ? 27.343 13.628 60.527 1.00 46.16 91 ASN A C 1
ATOM 1232 O O . ASN A 1 93 ? 27.509 13.664 61.752 1.00 38.33 91 ASN A O 1
ATOM 1243 N N . GLN A 1 94 ? 27.446 14.720 59.762 1.00 43.06 92 GLN A N 1
ATOM 1244 C CA . GLN A 1 94 ? 27.669 16.032 60.358 1.00 43.17 92 GLN A CA 1
ATOM 1245 C C . GLN A 1 94 ? 26.617 16.340 61.417 1.00 40.24 92 GLN A C 1
ATOM 1246 O O . GLN A 1 94 ? 26.939 16.868 62.487 1.00 37.40 92 GLN A O 1
ATOM 1260 N N . LEU A 1 95 ? 25.353 16.019 61.136 1.00 52.51 93 LEU A N 1
ATOM 1261 C CA . LEU A 1 95 ? 24.298 16.259 62.115 1.00 51.00 93 LEU A CA 1
ATOM 1262 C C . LEU A 1 95 ? 24.460 15.354 63.328 1.00 53.24 93 LEU A C 1
ATOM 1263 O O . LEU A 1 95 ? 24.169 15.762 64.458 1.00 62.67 93 LEU A O 1
ATOM 1270 N N . ASN A 1 96 ? 24.924 14.123 63.116 1.00 49.53 94 ASN A N 1
ATOM 1271 C CA . ASN A 1 96 ? 25.149 13.214 64.233 1.00 58.73 94 ASN A CA 1
ATOM 1272 C C . ASN A 1 96 ? 26.258 13.727 65.143 1.00 69.74 94 ASN A C 1
ATOM 1273 O O . ASN A 1 96 ? 26.124 13.694 66.372 1.00 68.19 94 ASN A O 1
ATOM 1284 N N . LEU A 1 97 ? 27.361 14.207 64.560 1.00 79.44 95 LEU A N 1
ATOM 1285 C CA . LEU A 1 97 ? 28.431 14.786 65.363 1.00 79.13 95 LEU A CA 1
ATOM 1286 C C . LEU A 1 97 ? 27.937 15.993 66.150 1.00 90.30 95 LEU A C 1
ATOM 1287 O O . LEU A 1 97 ? 28.267 1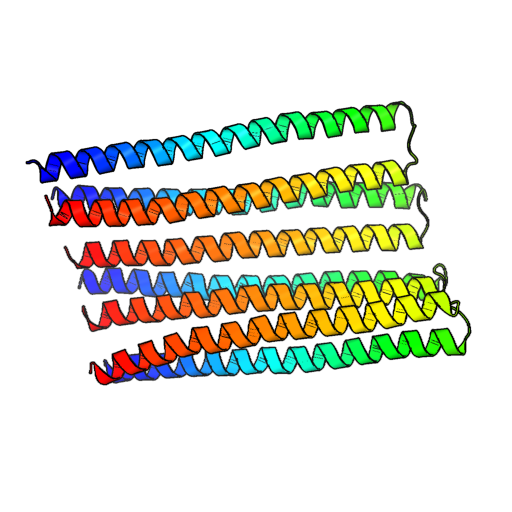6.153 67.331 1.00 95.55 95 LEU A O 1
ATOM 1303 N N . GLU A 1 98 ? 27.150 16.862 65.507 1.00 89.43 96 GLU A N 1
ATOM 1304 C CA . GLU A 1 98 ? 26.682 18.074 66.169 1.00 88.38 96 GLU A CA 1
ATOM 1305 C C . GLU A 1 98 ? 25.886 17.749 67.426 1.00 84.18 96 GLU A C 1
ATOM 1306 O O . GLU A 1 98 ? 26.072 18.384 68.469 1.00 93.60 96 GLU A O 1
ATOM 1315 N N . LEU A 1 99 ? 24.984 16.768 67.347 1.00 71.97 97 LEU A N 1
ATOM 1316 C CA . LEU A 1 99 ? 24.246 16.364 68.537 1.00 66.20 97 LEU A CA 1
ATOM 1317 C C . LEU A 1 99 ? 25.183 15.813 69.605 1.00 83.67 97 LEU A C 1
ATOM 1318 O O . LEU A 1 99 ? 24.928 15.983 70.803 1.00 79.10 97 LEU A O 1
ATOM 1322 N N . ARG A 1 100 ? 26.277 15.168 69.194 1.00 83.97 98 ARG A N 1
ATOM 1323 C CA . ARG A 1 100 ? 27.210 14.549 70.142 1.00 91.71 98 ARG A CA 1
ATOM 1324 C C . ARG A 1 100 ? 28.305 15.524 70.562 1.00 94.13 98 ARG A C 1
ATOM 1325 O O . ARG A 1 100 ? 28.320 16.004 71.702 1.00 99.61 98 ARG A O 1
ATOM 1332 N N . HIS A 1 101 ? 29.233 15.821 69.647 1.00 93.23 99 HIS A N 1
ATOM 1333 C CA . HIS A 1 101 ? 30.420 16.596 69.996 1.00 81.11 99 HIS A CA 1
ATOM 1334 C C . HIS A 1 101 ? 30.054 17.929 70.637 1.00 77.63 99 HIS A C 1
ATOM 1335 O O . HIS A 1 101 ? 30.729 18.379 71.572 1.00 66.04 99 HIS A O 1
ATOM 1339 N N . ILE A 1 102 ? 29.004 18.580 70.147 1.00 99.56 100 ILE A N 1
ATOM 1340 C CA . ILE A 1 102 ? 28.599 19.870 70.688 1.00 99.97 100 ILE A CA 1
ATOM 1341 C C . ILE A 1 102 ? 27.113 20.106 70.444 1.00 99.55 100 ILE A C 1
ATOM 1342 O O . ILE A 1 102 ? 26.569 21.143 70.822 1.00 99.95 100 ILE A O 1
ATOM 1346 N N . SER B 1 2 ? 14.778 20.008 72.300 1.00 98.13 0 SER B N 1
ATOM 1347 C CA . SER B 1 2 ? 14.291 21.284 71.699 1.00 89.06 0 SER B CA 1
ATOM 1348 C C . SER B 1 2 ? 15.213 21.713 70.562 1.00 87.17 0 SER B C 1
ATOM 1349 O O . SER B 1 2 ? 14.850 21.615 69.390 1.00 91.32 0 SER B O 1
ATOM 1353 N N . SER B 1 3 ? 16.409 22.191 70.916 1.00 92.30 1 SER B N 1
ATOM 1354 C CA . SER B 1 3 ? 17.396 22.536 69.898 1.00 81.11 1 SER B CA 1
ATOM 1355 C C . SER B 1 3 ? 17.715 21.331 69.023 1.00 78.07 1 SER B C 1
ATOM 1356 O O . SER B 1 3 ? 17.900 21.467 67.807 1.00 81.68 1 SER B O 1
ATOM 1360 N N . ALA B 1 4 ? 17.789 20.140 69.626 1.00 60.04 2 ALA B N 1
ATOM 1361 C CA . ALA B 1 4 ? 17.927 18.920 68.841 1.00 54.83 2 ALA B CA 1
ATOM 1362 C C . ALA B 1 4 ? 16.644 18.604 68.084 1.00 59.41 2 ALA B C 1
ATOM 1363 O O . ALA B 1 4 ? 16.695 18.050 66.980 1.00 55.58 2 ALA B O 1
ATOM 1370 N N . GLU B 1 5 ? 15.486 18.940 68.662 1.00 57.05 3 GLU B N 1
ATOM 1371 C CA . GLU B 1 5 ? 14.225 18.756 67.954 1.00 55.13 3 GLU B CA 1
ATOM 1372 C C . GLU B 1 5 ? 14.181 19.612 66.695 1.00 63.47 3 GLU B C 1
ATOM 1373 O O . GLU B 1 5 ? 13.622 19.198 65.672 1.00 66.75 3 GLU B O 1
ATOM 1377 N N . GLU B 1 6 ? 14.772 20.808 66.749 1.00 77.61 4 GLU B N 1
ATOM 1378 C CA . GLU B 1 6 ? 14.828 21.663 65.569 1.00 70.19 4 GLU B CA 1
ATOM 1379 C C . GLU B 1 6 ? 15.644 21.009 64.461 1.00 61.18 4 GLU B C 1
ATOM 1380 O O . GLU B 1 6 ? 15.168 20.856 63.330 1.00 55.49 4 GLU B O 1
ATOM 1392 N N . LEU B 1 7 ? 16.883 20.617 64.769 1.00 60.02 5 LEU B N 1
ATOM 1393 C CA . LEU B 1 7 ? 17.769 20.073 63.746 1.00 62.09 5 LEU B CA 1
ATOM 1394 C C . LEU B 1 7 ? 17.170 18.826 63.104 1.00 65.44 5 LEU B C 1
ATOM 1395 O O . LEU B 1 7 ? 17.142 18.700 61.874 1.00 63.47 5 LEU B O 1
ATOM 1411 N N . LEU B 1 8 ? 16.690 17.888 63.924 1.00 63.84 6 LEU B N 1
ATOM 1412 C CA . LEU B 1 8 ? 16.140 16.648 63.386 1.00 58.25 6 LEU B CA 1
ATOM 1413 C C . LEU B 1 8 ? 14.862 16.896 62.595 1.00 57.62 6 LEU B C 1
ATOM 1414 O O . LEU B 1 8 ? 14.608 16.203 61.603 1.00 58.09 6 LEU B O 1
ATOM 1430 N N . ARG B 1 9 ? 14.046 17.869 63.010 1.00 55.08 7 ARG B N 1
ATOM 1431 C CA . ARG B 1 9 ? 12.882 18.243 62.215 1.00 56.19 7 ARG B CA 1
ATOM 1432 C C . ARG B 1 9 ? 13.307 18.892 60.904 1.00 59.75 7 ARG B C 1
ATOM 1433 O O . ARG B 1 9 ? 12.702 18.645 59.854 1.00 58.13 7 ARG B O 1
ATOM 1437 N N . ARG B 1 10 ? 14.350 19.724 60.945 1.00 67.23 8 ARG B N 1
ATOM 1438 C CA . ARG B 1 10 ? 14.867 20.322 59.719 1.00 58.27 8 ARG B CA 1
ATOM 1439 C C . ARG B 1 10 ? 15.368 19.249 58.762 1.00 53.02 8 ARG B C 1
ATOM 1440 O O . ARG B 1 10 ? 15.122 19.320 57.552 1.00 50.23 8 ARG B O 1
ATOM 1449 N N . SER B 1 11 ? 16.063 18.237 59.287 1.00 57.48 9 SER B N 1
ATOM 1450 C CA . SER B 1 11 ? 16.564 17.165 58.434 1.00 53.89 9 SER B CA 1
ATOM 1451 C C . SER B 1 11 ? 15.419 16.376 57.811 1.00 45.84 9 SER B C 1
ATOM 1452 O O . SER B 1 11 ? 15.479 16.009 56.632 1.00 51.75 9 SER B O 1
ATOM 1460 N N . ARG B 1 12 ? 14.367 16.104 58.585 1.00 53.03 10 ARG B N 1
ATOM 1461 C CA . ARG B 1 12 ? 13.228 15.370 58.042 1.00 55.92 10 ARG B CA 1
ATOM 1462 C C . ARG B 1 12 ? 12.602 16.118 56.872 1.00 50.25 10 ARG B C 1
ATOM 1463 O O . ARG B 1 12 ? 12.266 15.515 55.847 1.00 48.97 10 ARG B O 1
ATOM 1470 N N . GLU B 1 13 ? 12.438 17.437 57.008 1.00 39.97 11 GLU B N 1
ATOM 1471 C CA . GLU B 1 13 ? 11.824 18.226 55.947 1.00 46.18 11 GLU B CA 1
ATOM 1472 C C . GLU B 1 13 ? 12.732 18.310 54.727 1.00 56.12 11 GLU B C 1
ATOM 1473 O O . GLU B 1 13 ? 12.252 18.325 53.588 1.00 44.45 11 GLU B O 1
ATOM 1477 N N . TYR B 1 14 ? 14.048 18.373 54.943 1.00 73.57 12 TYR B N 1
ATOM 1478 C CA . TYR B 1 14 ? 14.972 18.405 53.816 1.00 66.93 12 TYR B CA 1
ATOM 1479 C C . TYR B 1 14 ? 14.971 17.074 53.074 1.00 59.22 12 TYR B C 1
ATOM 1480 O O . TYR B 1 14 ? 14.944 17.047 51.838 1.00 66.96 12 TYR B O 1
ATOM 1498 N N . LEU B 1 15 ? 14.998 15.959 53.810 1.00 49.18 13 LEU B N 1
ATOM 1499 C CA . LEU B 1 15 ? 14.806 14.657 53.182 1.00 52.41 13 LEU B CA 1
ATOM 1500 C C . LEU B 1 15 ? 13.508 14.630 52.387 1.00 53.47 13 LEU B C 1
ATOM 1501 O O . LEU B 1 15 ? 13.452 14.078 51.282 1.00 46.99 13 LEU B O 1
ATOM 1517 N N . LYS B 1 16 ? 12.449 15.224 52.941 1.00 46.42 14 LYS B N 1
ATOM 1518 C CA . LYS B 1 16 ? 11.174 15.292 52.238 1.00 49.94 14 LYS B CA 1
ATOM 1519 C C . LYS B 1 16 ? 11.320 16.011 50.904 1.00 44.69 14 LYS B C 1
ATOM 1520 O O . LYS B 1 16 ? 10.743 15.586 49.897 1.00 45.40 14 LYS B O 1
ATOM 1539 N N . LYS B 1 17 ? 12.096 17.097 50.875 1.00 46.26 15 LYS B N 1
ATOM 1540 C CA . LYS B 1 17 ? 12.309 17.819 49.625 1.00 52.80 15 LYS B CA 1
ATOM 1541 C C . LYS B 1 17 ? 13.090 16.973 48.627 1.00 61.73 15 LYS B C 1
ATOM 1542 O O . LYS B 1 17 ? 12.774 16.963 47.431 1.00 66.57 15 LYS B O 1
ATOM 1551 N N . VAL B 1 18 ? 14.117 16.261 49.097 1.00 58.72 16 VAL B N 1
ATOM 1552 C CA . VAL B 1 18 ? 14.911 15.420 48.209 1.00 56.78 16 VAL B CA 1
ATOM 1553 C C . VAL B 1 18 ? 14.038 14.343 47.577 1.00 58.24 16 VAL B C 1
ATOM 1554 O O . VAL B 1 18 ? 14.137 14.070 46.375 1.00 56.70 16 VAL B O 1
ATOM 1567 N N . LYS B 1 19 ? 13.177 13.712 48.377 1.00 58.50 17 LYS B N 1
ATOM 1568 C CA . LYS B 1 19 ? 12.287 12.688 47.841 1.00 63.17 17 LYS B CA 1
ATOM 1569 C C . LYS B 1 19 ? 11.393 13.253 46.745 1.00 66.50 17 LYS B C 1
ATOM 1570 O O . LYS B 1 19 ? 11.109 12.574 45.753 1.00 64.90 17 LYS B O 1
ATOM 1577 N N . GLU B 1 20 ? 10.934 14.492 46.908 1.00 65.67 18 GLU B N 1
ATOM 1578 C CA . GLU B 1 20 ? 10.026 15.077 45.930 1.00 59.24 18 GLU B CA 1
ATOM 1579 C C . GLU B 1 20 ? 10.758 15.481 44.658 1.00 43.34 18 GLU B C 1
ATOM 1580 O O . GLU B 1 20 ? 10.236 15.285 43.554 1.00 40.67 18 GLU B O 1
ATOM 1592 N N . GLU B 1 21 ? 11.965 16.035 44.790 1.00 54.97 19 GLU B N 1
ATOM 1593 C CA . GLU B 1 21 ? 12.744 16.398 43.612 1.00 60.72 19 GLU B CA 1
ATOM 1594 C C . GLU B 1 21 ? 13.032 15.175 42.750 1.00 66.44 19 GLU B C 1
ATOM 1595 O O . GLU B 1 21 ? 13.073 15.271 41.517 1.00 61.40 19 GLU B O 1
ATOM 1607 N N . GLN B 1 22 ? 13.235 14.015 43.379 1.00 45.04 20 GLN B N 1
ATOM 1608 C CA . GLN B 1 22 ? 13.498 12.801 42.615 1.00 53.70 20 GLN B CA 1
ATOM 1609 C C . GLN B 1 22 ? 12.236 12.307 41.920 1.00 65.13 20 GLN B C 1
ATOM 1610 O O . GLN B 1 22 ? 12.302 11.788 40.800 1.00 73.74 20 GLN B O 1
ATOM 1620 N N . GLU B 1 23 ? 11.075 12.456 42.564 1.00 69.74 21 GLU B N 1
ATOM 1621 C CA . GLU B 1 23 ? 9.820 12.136 41.893 1.00 69.07 21 GLU B CA 1
ATOM 1622 C C . GLU B 1 23 ? 9.609 13.036 40.683 1.00 66.10 21 GLU B C 1
ATOM 1623 O O . GLU B 1 23 ? 9.123 12.584 39.639 1.00 63.54 21 GLU B O 1
ATOM 1635 N N . ARG B 1 24 ? 9.972 14.316 40.805 1.00 74.56 22 ARG B N 1
ATOM 1636 C CA . ARG B 1 24 ? 9.923 15.219 39.661 1.00 76.28 22 ARG B CA 1
ATOM 1637 C C . ARG B 1 24 ? 10.760 14.678 38.509 1.00 65.85 22 ARG B C 1
ATOM 1638 O O . ARG B 1 24 ? 10.256 14.460 37.402 1.00 72.59 22 ARG B O 1
ATOM 1659 N N . LYS B 1 25 ? 12.053 14.451 38.758 1.00 54.98 23 LYS B N 1
ATOM 1660 C CA . LYS B 1 25 ? 12.948 13.999 37.699 1.00 40.83 23 LYS B CA 1
ATOM 1661 C C . LYS B 1 25 ? 12.434 12.726 37.041 1.00 45.65 23 LYS B C 1
ATOM 1662 O O . LYS B 1 25 ? 12.563 12.556 35.823 1.00 52.95 23 LYS B O 1
ATOM 1672 N N . ALA B 1 26 ? 11.845 11.822 37.825 1.00 43.40 24 ALA B N 1
ATOM 1673 C CA . ALA B 1 26 ? 11.281 10.605 37.252 1.00 52.48 24 ALA B CA 1
ATOM 1674 C C . ALA B 1 26 ? 10.144 10.935 36.292 1.00 53.60 24 ALA B C 1
ATOM 1675 O O . ALA B 1 26 ? 10.110 10.445 35.157 1.00 56.95 24 ALA B O 1
ATOM 1682 N N . LYS B 1 27 ? 9.196 11.765 36.735 1.00 46.11 25 LYS B N 1
ATOM 1683 C CA . LYS B 1 27 ? 8.076 12.140 35.880 1.00 48.78 25 LYS B CA 1
ATOM 1684 C C . LYS B 1 27 ? 8.552 12.938 34.674 1.00 51.82 25 LYS B C 1
ATOM 1685 O O . LYS B 1 27 ? 8.140 12.674 33.538 1.00 56.84 25 LYS B O 1
ATOM 1704 N N . GLU B 1 28 ? 9.421 13.927 34.904 1.00 54.57 26 GLU B N 1
ATOM 1705 C CA . GLU B 1 28 ? 9.943 14.728 33.802 1.00 63.18 26 GLU B CA 1
ATOM 1706 C C . GLU B 1 28 ? 10.554 13.846 32.722 1.00 67.46 26 GLU B C 1
ATOM 1707 O O . GLU B 1 28 ? 10.382 14.105 31.525 1.00 66.36 26 GLU B O 1
ATOM 1719 N N . PHE B 1 29 ? 11.273 12.796 33.123 1.00 64.81 27 PHE B N 1
ATOM 1720 C CA . PHE B 1 29 ? 11.884 11.910 32.141 1.00 62.57 27 PHE B CA 1
ATOM 1721 C C . PHE B 1 29 ? 10.820 11.177 31.332 1.00 62.65 27 PHE B C 1
ATOM 1722 O O . PHE B 1 29 ? 10.917 11.081 30.103 1.00 67.07 27 PHE B O 1
ATOM 1739 N N . GLN B 1 30 ? 9.798 10.645 32.007 1.00 67.16 28 GLN B N 1
ATOM 1740 C CA . GLN B 1 30 ? 8.720 9.970 31.293 1.00 64.16 28 GLN B CA 1
ATOM 1741 C C . GLN B 1 30 ? 8.057 10.909 30.294 1.00 60.72 28 GLN B C 1
ATOM 1742 O O . GLN B 1 30 ? 7.662 10.486 29.201 1.00 60.42 28 GLN B O 1
ATOM 1756 N N . GLU B 1 31 ? 7.931 12.191 30.647 1.00 58.57 29 GLU B N 1
ATOM 1757 C CA . GLU B 1 31 ? 7.372 13.161 29.712 1.00 62.64 29 GLU B CA 1
ATOM 1758 C C . GLU B 1 31 ? 8.324 13.409 28.547 1.00 62.91 29 GLU B C 1
ATOM 1759 O O . GLU B 1 31 ? 7.890 13.486 27.391 1.00 70.12 29 GLU B O 1
ATOM 1763 N N . LEU B 1 32 ? 9.623 13.538 28.830 1.00 59.57 30 LEU B N 1
ATOM 1764 C CA . LEU B 1 32 ? 10.603 13.712 27.763 1.00 50.16 30 LEU B CA 1
ATOM 1765 C C . LEU B 1 32 ? 10.650 12.484 26.863 1.00 42.17 30 LEU B C 1
ATOM 1766 O O . LEU B 1 32 ? 10.599 12.597 25.632 1.00 36.71 30 LEU B O 1
ATOM 1782 N N . LEU B 1 33 ? 10.763 11.297 27.463 1.00 49.96 31 LEU B N 1
ATOM 1783 C CA . LEU B 1 33 ? 10.790 10.070 26.675 1.00 47.39 31 LEU B CA 1
ATOM 1784 C C . LEU B 1 33 ? 9.511 9.897 25.870 1.00 47.71 31 LEU B C 1
ATOM 1785 O O . LEU B 1 33 ? 9.545 9.348 24.764 1.00 56.86 31 LEU B O 1
ATOM 1801 N N . LYS B 1 34 ? 8.377 10.359 26.399 1.00 54.95 32 LYS B N 1
ATOM 1802 C CA . LYS B 1 34 ? 7.123 10.256 25.660 1.00 61.23 32 LYS B CA 1
ATOM 1803 C C . LYS B 1 34 ? 7.148 11.144 24.422 1.00 68.13 32 LYS B C 1
ATOM 1804 O O . LYS B 1 34 ? 6.840 10.690 23.314 1.00 60.95 32 LYS B O 1
ATOM 1823 N N . GLU B 1 35 ? 7.521 12.414 24.591 1.00 59.22 33 GLU B N 1
ATOM 1824 C CA . GLU B 1 35 ? 7.586 13.329 23.458 1.00 66.78 33 GLU B CA 1
ATOM 1825 C C . GLU B 1 35 ? 8.527 12.799 22.383 1.00 76.04 33 GLU B C 1
ATOM 1826 O O . GLU B 1 35 ? 8.107 12.509 21.257 1.00 90.63 33 GLU B O 1
ATOM 1833 N N . LEU B 1 36 ? 9.812 12.655 22.720 1.00 79.48 34 LEU B N 1
ATOM 1834 C CA . LEU B 1 36 ? 10.795 12.208 21.739 1.00 61.60 34 LEU B CA 1
ATOM 1835 C C . LEU B 1 36 ? 10.370 10.894 21.091 1.00 54.82 34 LEU B C 1
ATOM 1836 O O . LEU B 1 36 ? 10.435 10.741 19.866 1.00 44.68 34 LEU B O 1
ATOM 1852 N N . SER B 1 37 ? 9.928 9.930 21.904 1.00 54.38 35 SER B N 1
ATOM 1853 C CA . SER B 1 37 ? 9.455 8.668 21.347 1.00 54.77 35 SER B CA 1
ATOM 1854 C C . SER B 1 37 ? 8.288 8.896 20.394 1.00 60.10 35 SER B C 1
ATOM 1855 O O . SER B 1 37 ? 8.175 8.221 19.364 1.00 55.09 35 SER B O 1
ATOM 1863 N N . GLU B 1 38 ? 7.404 9.843 20.721 1.00 73.24 36 GLU B N 1
ATOM 1864 C CA . GLU B 1 38 ? 6.273 10.127 19.845 1.00 76.23 36 GLU B CA 1
ATOM 1865 C C . GLU B 1 38 ? 6.712 10.845 18.576 1.00 72.40 36 GLU B C 1
ATOM 1866 O O . GLU B 1 38 ? 6.048 10.723 17.540 1.00 79.54 36 GLU B O 1
ATOM 1878 N N . ARG B 1 39 ? 7.820 11.590 18.624 1.00 61.73 37 ARG B N 1
ATOM 1879 C CA . ARG B 1 39 ? 8.392 12.124 17.393 1.00 68.45 37 ARG B CA 1
ATOM 1880 C C . ARG B 1 39 ? 8.961 10.999 16.535 1.00 58.86 37 ARG B C 1
ATOM 1881 O O . ARG B 1 39 ? 8.707 10.929 15.326 1.00 62.91 37 ARG B O 1
ATOM 1902 N N . SER B 1 40 ? 9.750 10.114 17.151 1.00 50.68 38 SER B N 1
ATOM 1903 C CA . SER B 1 40 ? 10.381 9.027 16.410 1.00 53.51 38 SER B CA 1
ATOM 1904 C C . SER B 1 40 ? 9.344 8.180 15.685 1.00 60.83 38 SER B C 1
ATOM 1905 O O . SER B 1 40 ? 9.536 7.818 14.517 1.00 60.66 38 SER B O 1
ATOM 1913 N N . GLU B 1 41 ? 8.233 7.861 16.354 1.00 50.35 39 GLU B N 1
ATOM 1914 C CA . GLU B 1 41 ? 7.169 7.116 15.692 1.00 51.13 39 GLU B CA 1
ATOM 1915 C C . GLU B 1 41 ? 6.579 7.917 14.538 1.00 59.11 39 GLU B C 1
ATOM 1916 O O . GLU B 1 41 ? 6.216 7.352 13.499 1.00 55.92 39 GLU B O 1
ATOM 1920 N N . GLU B 1 42 ? 6.476 9.239 14.701 1.00 81.78 40 GLU B N 1
ATOM 1921 C CA . GLU B 1 42 ? 5.952 10.082 13.632 1.00 82.75 40 GLU B CA 1
ATOM 1922 C C . GLU B 1 42 ? 6.880 10.082 12.423 1.00 82.34 40 GLU B C 1
ATOM 1923 O O . GLU B 1 42 ? 6.417 9.992 11.280 1.00 87.38 40 GLU B O 1
ATOM 1932 N N . LEU B 1 43 ? 8.192 10.183 12.652 1.00 54.61 41 LEU B N 1
ATOM 1933 C CA . LEU B 1 43 ? 9.144 10.130 11.548 1.00 53.91 41 LEU B CA 1
ATOM 1934 C C . LEU B 1 43 ? 8.995 8.834 10.761 1.00 67.35 41 LEU B C 1
ATOM 1935 O O . LEU B 1 43 ? 8.878 8.849 9.530 1.00 57.45 41 LEU B O 1
ATOM 1951 N N . ILE B 1 44 ? 9.007 7.696 11.459 1.00 78.62 42 ILE B N 1
ATOM 1952 C CA . ILE B 1 44 ? 8.872 6.408 10.787 1.00 84.90 42 ILE B CA 1
ATOM 1953 C C . ILE B 1 44 ? 7.536 6.311 10.068 1.00 61.19 42 ILE B C 1
ATOM 1954 O O . ILE B 1 44 ? 7.434 5.666 9.018 1.00 51.71 42 ILE B O 1
ATOM 1970 N N . ARG B 1 45 ? 6.493 6.936 10.615 1.00 63.32 43 ARG B N 1
ATOM 1971 C CA . ARG B 1 45 ? 5.224 7.007 9.900 1.00 59.44 43 ARG B CA 1
ATOM 1972 C C . ARG B 1 45 ? 5.395 7.762 8.588 1.00 70.59 43 ARG B C 1
ATOM 1973 O O . ARG B 1 45 ? 5.002 7.274 7.521 1.00 70.46 43 ARG B O 1
ATOM 1980 N N . GLU B 1 46 ? 5.999 8.953 8.649 1.00 78.68 44 GLU B N 1
ATOM 1981 C CA . GLU B 1 46 ? 6.260 9.726 7.440 1.00 79.92 44 GLU B CA 1
ATOM 1982 C C . GLU B 1 46 ? 7.001 8.892 6.402 1.00 76.11 44 GLU B C 1
ATOM 1983 O O . GLU B 1 46 ? 6.622 8.861 5.225 1.00 81.22 44 GLU B O 1
ATOM 1995 N N . LEU B 1 47 ? 8.070 8.208 6.822 1.00 59.38 45 LEU B N 1
ATOM 1996 C CA . LEU B 1 47 ? 8.830 7.388 5.886 1.00 59.30 45 LEU B CA 1
ATOM 1997 C C . LEU B 1 47 ? 7.956 6.300 5.272 1.00 60.86 45 LEU B C 1
ATOM 1998 O O . LEU B 1 47 ? 8.055 6.015 4.073 1.00 66.89 45 LEU B O 1
ATOM 2014 N N . GLU B 1 48 ? 7.094 5.678 6.079 1.00 70.90 46 GLU B N 1
ATOM 2015 C CA . GLU B 1 48 ? 6.233 4.618 5.567 1.00 79.00 46 GLU B CA 1
ATOM 2016 C C . GLU B 1 48 ? 5.291 5.150 4.492 1.00 90.41 46 GLU B C 1
ATOM 2017 O O . GLU B 1 48 ? 5.149 4.548 3.421 1.00 91.46 46 GLU B O 1
ATOM 2021 N N . GLU B 1 49 ? 4.638 6.285 4.759 1.00 93.62 47 GLU B N 1
ATOM 2022 C CA . GLU B 1 49 ? 3.678 6.822 3.800 1.00 94.52 47 GLU B CA 1
ATOM 2023 C C . GLU B 1 49 ? 4.372 7.274 2.522 1.00 92.55 47 GLU B C 1
ATOM 2024 O O . GLU B 1 49 ? 3.819 7.136 1.425 1.00 97.84 47 GLU B O 1
ATOM 2036 N N . LYS B 1 50 ? 5.581 7.825 2.646 1.00 78.19 48 LYS B N 1
ATOM 2037 C CA . LYS B 1 50 ? 6.346 8.201 1.467 1.00 70.73 48 LYS B CA 1
ATOM 2038 C C . LYS B 1 50 ? 6.923 6.992 0.745 1.00 79.25 48 LYS B C 1
ATOM 2039 O O . LYS B 1 50 ? 7.214 7.080 -0.452 1.00 87.79 48 LYS B O 1
ATOM 2058 N N . GLY B 1 51 ? 7.096 5.874 1.440 1.00 76.29 49 GLY B N 1
ATOM 2059 C CA . GLY B 1 51 ? 7.899 4.798 0.904 1.00 79.26 49 GLY B CA 1
ATOM 2060 C C . GLY B 1 51 ? 9.286 5.305 0.567 1.00 81.15 49 GLY B C 1
ATOM 2061 O O . GLY B 1 51 ? 9.802 5.050 -0.523 1.00 78.60 49 GLY B O 1
ATOM 2065 N N . ALA B 1 52 ? 9.889 6.050 1.493 1.00 96.91 50 ALA B N 1
ATOM 2066 C CA . ALA B 1 52 ? 11.220 6.613 1.305 1.00 92.04 50 ALA B CA 1
ATOM 2067 C C . ALA B 1 52 ? 12.325 5.710 1.835 1.00 83.08 50 ALA B C 1
ATOM 2068 O O . ALA B 1 52 ? 13.506 6.023 1.646 1.00 83.99 50 ALA B O 1
ATOM 2075 N N . ALA B 1 53 ? 11.970 4.609 2.492 1.00 68.54 51 ALA B N 1
ATOM 2076 C CA . ALA B 1 53 ? 12.927 3.637 2.996 1.00 66.04 51 ALA B CA 1
ATOM 2077 C C . ALA B 1 53 ? 12.458 2.234 2.628 1.00 68.67 51 ALA B C 1
ATOM 2078 O O . ALA B 1 53 ? 11.256 1.961 2.582 1.00 63.95 51 ALA B O 1
ATOM 2085 N N . SER B 1 54 ? 13.424 1.351 2.362 1.00 79.40 52 SER B N 1
ATOM 2086 C CA . SER B 1 54 ? 13.112 -0.031 2.016 1.00 86.11 52 SER B CA 1
ATOM 2087 C C . SER B 1 54 ? 12.255 -0.659 3.112 1.00 93.39 52 SER B C 1
ATOM 2088 O O . SER B 1 54 ? 12.273 -0.245 4.268 1.00 91.92 52 SER B O 1
ATOM 2096 N N . GLU B 1 55 ? 11.481 -1.681 2.728 1.00 95.69 53 GLU B N 1
ATOM 2097 C CA . GLU B 1 55 ? 10.673 -2.396 3.717 1.00 89.62 53 GLU B CA 1
ATOM 2098 C C . GLU B 1 55 ? 11.545 -2.968 4.829 1.00 77.75 53 GLU B C 1
ATOM 2099 O O . GLU B 1 55 ? 11.204 -2.868 6.015 1.00 64.17 53 GLU B O 1
ATOM 2111 N N . ALA B 1 56 ? 12.680 -3.570 4.465 1.00 67.99 54 ALA B N 1
ATOM 2112 C CA . ALA B 1 56 ? 13.588 -4.112 5.469 1.00 60.75 54 ALA B CA 1
ATOM 2113 C C . ALA B 1 56 ? 14.215 -3.002 6.304 1.00 57.78 54 ALA B C 1
ATOM 2114 O O . ALA B 1 56 ? 14.413 -3.165 7.514 1.00 60.52 54 ALA B O 1
ATOM 2121 N N . GLU B 1 57 ? 14.543 -1.870 5.676 1.00 60.85 55 GLU B N 1
ATOM 2122 C CA . GLU B 1 57 ? 15.157 -0.769 6.410 1.00 56.73 55 GLU B CA 1
ATOM 2123 C C . GLU B 1 57 ? 14.235 -0.252 7.507 1.00 62.95 55 GLU B C 1
ATOM 2124 O O . GLU B 1 57 ? 14.679 -0.001 8.634 1.00 59.11 55 GLU B O 1
ATOM 2131 N N . LEU B 1 58 ? 12.946 -0.081 7.199 1.00 66.35 56 LEU B N 1
ATOM 2132 C CA . LEU B 1 58 ? 12.014 0.392 8.217 1.00 67.29 56 LEU B CA 1
ATOM 2133 C C . LEU B 1 58 ? 11.802 -0.656 9.304 1.00 61.29 56 LEU B C 1
ATOM 2134 O O . LEU B 1 58 ? 11.482 -0.305 10.445 1.00 63.84 56 LEU B O 1
ATOM 2150 N N . ALA B 1 59 ? 11.966 -1.940 8.974 1.00 47.74 57 ALA B N 1
ATOM 2151 C CA . ALA B 1 59 ? 11.992 -2.963 10.013 1.00 42.98 57 ALA B CA 1
ATOM 2152 C C . ALA B 1 59 ? 13.186 -2.754 10.934 1.00 41.48 57 ALA B C 1
ATOM 2153 O O . ALA B 1 59 ? 13.069 -2.882 12.160 1.00 40.43 57 ALA B O 1
ATOM 2160 N N . ARG B 1 60 ? 14.342 -2.418 10.357 1.00 54.86 58 ARG B N 1
ATOM 2161 C CA . ARG B 1 60 ? 15.524 -2.139 11.162 1.00 52.88 58 ARG B CA 1
ATOM 2162 C C . ARG B 1 60 ? 15.353 -0.857 11.965 1.00 53.43 58 ARG B C 1
ATOM 2163 O O . ARG B 1 60 ? 15.762 -0.790 13.130 1.00 56.74 58 ARG B O 1
ATOM 2167 N N . MET B 1 61 ? 14.750 0.171 11.364 1.00 57.88 59 MET B N 1
ATOM 2168 C CA . MET B 1 61 ? 14.582 1.437 12.069 1.00 61.61 59 MET B CA 1
ATOM 2169 C C . MET B 1 61 ? 13.570 1.305 13.201 1.00 50.29 59 MET B C 1
ATOM 2170 O O . MET B 1 61 ? 13.805 1.801 14.309 1.00 41.60 59 MET B O 1
ATOM 2184 N N . LYS B 1 62 ? 12.441 0.638 12.946 1.00 48.26 60 LYS B N 1
ATOM 2185 C CA . LYS B 1 62 ? 11.442 0.440 13.992 1.00 47.40 60 LYS B CA 1
ATOM 2186 C C . LYS B 1 62 ? 12.018 -0.351 15.160 1.00 41.43 60 LYS B C 1
ATOM 2187 O O . LYS B 1 62 ? 11.801 -0.005 16.327 1.00 47.08 60 LYS B O 1
ATOM 2206 N N . GLN B 1 63 ? 12.748 -1.429 14.864 1.00 37.97 61 GLN B N 1
ATOM 2207 C CA . GLN B 1 63 ? 13.313 -2.254 15.926 1.00 41.44 61 GLN B CA 1
ATOM 2208 C C . GLN B 1 63 ? 14.385 -1.500 16.702 1.00 48.47 61 GLN B C 1
ATOM 2209 O O . GLN B 1 63 ? 14.512 -1.673 17.920 1.00 43.52 61 GLN B O 1
ATOM 2223 N N . GLN B 1 64 ? 15.166 -0.659 16.019 1.00 53.21 62 GLN B N 1
ATOM 2224 C CA . GLN B 1 64 ? 16.104 0.205 16.726 1.00 52.26 62 GLN B CA 1
ATOM 2225 C C . GLN B 1 64 ? 15.364 1.202 17.608 1.00 49.37 62 GLN B C 1
ATOM 2226 O O . GLN B 1 64 ? 15.793 1.488 18.733 1.00 41.67 62 GLN B O 1
ATOM 2233 N N . HIS B 1 65 ? 14.246 1.739 17.116 1.00 51.69 63 HIS B N 1
ATOM 2234 C CA . HIS B 1 65 ? 13.451 2.664 17.915 1.00 56.42 63 HIS B CA 1
ATOM 2235 C C . HIS B 1 65 ? 12.953 1.998 19.192 1.00 44.16 63 HIS B C 1
ATOM 2236 O O . HIS B 1 65 ? 13.069 2.561 20.285 1.00 42.88 63 HIS B O 1
ATOM 2250 N N . MET B 1 66 ? 12.388 0.795 19.070 1.00 43.43 64 MET B N 1
ATOM 2251 C CA . MET B 1 66 ? 11.885 0.092 20.243 1.00 45.14 64 MET B CA 1
ATOM 2252 C C . MET B 1 66 ? 13.014 -0.344 21.167 1.00 49.38 64 MET B C 1
ATOM 2253 O O . MET B 1 66 ? 12.826 -0.396 22.388 1.00 55.91 64 MET B O 1
ATOM 2267 N N . THR B 1 67 ? 14.188 -0.656 20.613 1.00 50.27 65 THR B N 1
ATOM 2268 C CA . THR B 1 67 ? 15.315 -1.055 21.448 1.00 50.88 65 THR B CA 1
ATOM 2269 C C . THR B 1 67 ? 15.820 0.110 22.292 1.00 49.43 65 THR B C 1
ATOM 2270 O O . THR B 1 67 ? 16.139 -0.064 23.474 1.00 52.72 65 THR B O 1
ATOM 2281 N N . ALA B 1 68 ? 15.905 1.306 21.701 1.00 50.32 66 ALA B N 1
ATOM 2282 C CA . ALA B 1 68 ? 16.358 2.472 22.451 1.00 47.36 66 ALA B CA 1
ATOM 2283 C C . ALA B 1 68 ? 15.340 2.876 23.510 1.00 43.99 66 ALA B C 1
ATOM 2284 O O . ALA B 1 68 ? 15.712 3.218 24.639 1.00 48.97 66 ALA B O 1
ATOM 2291 N N . TYR B 1 69 ? 14.051 2.858 23.163 1.00 52.36 67 TYR B N 1
ATOM 2292 C CA . TYR B 1 69 ? 13.016 3.133 24.153 1.00 55.93 67 TYR B CA 1
ATOM 2293 C C . TYR B 1 69 ? 13.116 2.166 25.324 1.00 51.60 67 TYR B C 1
ATOM 2294 O O . TYR B 1 69 ? 12.964 2.564 26.486 1.00 56.42 67 TYR B O 1
ATOM 2312 N N . LEU B 1 70 ? 13.372 0.888 25.038 1.00 43.48 68 LEU B N 1
ATOM 2313 C CA . LEU B 1 70 ? 13.483 -0.105 26.100 1.00 39.72 68 LEU B CA 1
ATOM 2314 C C . LEU B 1 70 ? 14.751 0.106 26.915 1.00 40.48 68 LEU B C 1
ATOM 2315 O O . LEU B 1 70 ? 14.733 -0.015 28.146 1.00 47.07 68 LEU B O 1
ATOM 2331 N N . GLU B 1 71 ? 15.864 0.421 26.248 1.00 44.30 69 GLU B N 1
ATOM 2332 C CA . GLU B 1 71 ? 17.089 0.741 26.969 1.00 43.37 69 GLU B CA 1
ATOM 2333 C C . GLU B 1 71 ? 16.891 1.968 27.851 1.00 43.47 69 GLU B C 1
ATOM 2334 O O . GLU B 1 71 ? 17.349 1.998 28.999 1.00 52.53 69 GLU B O 1
ATOM 2346 N N . ALA B 1 72 ? 16.203 2.988 27.332 1.00 37.10 70 ALA B N 1
ATOM 2347 C CA . ALA B 1 72 ? 15.970 4.199 28.110 1.00 36.52 70 ALA B CA 1
ATOM 2348 C C . ALA B 1 72 ? 15.139 3.900 29.352 1.00 44.76 70 ALA B C 1
ATOM 2349 O O . ALA B 1 72 ? 15.473 4.340 30.458 1.00 50.71 70 ALA B O 1
ATOM 2356 N N . GLN B 1 73 ? 14.045 3.152 29.188 1.00 48.62 71 GLN B N 1
ATOM 2357 C CA . GLN B 1 73 ? 13.200 2.815 30.329 1.00 47.54 71 GLN B CA 1
ATOM 2358 C C . GLN B 1 73 ? 13.981 2.041 31.385 1.00 40.94 71 GLN B C 1
ATOM 2359 O O . GLN B 1 73 ? 13.851 2.308 32.584 1.00 43.22 71 GLN B O 1
ATOM 2373 N N . LEU B 1 74 ? 14.794 1.070 30.958 1.00 44.59 72 LEU B N 1
ATOM 2374 C CA . LEU B 1 74 ? 15.597 0.306 31.907 1.00 43.46 72 LEU B CA 1
ATOM 2375 C C . LEU B 1 74 ? 16.557 1.209 32.672 1.00 39.98 72 LEU B C 1
ATOM 2376 O O . LEU B 1 74 ? 16.762 1.031 33.880 1.00 30.69 72 LEU B O 1
ATOM 2392 N N . THR B 1 75 ? 17.160 2.182 31.987 1.00 49.37 73 THR B N 1
ATOM 2393 C CA . THR B 1 75 ? 18.104 3.078 32.646 1.00 42.96 73 THR B CA 1
ATOM 2394 C C . THR B 1 75 ? 17.399 3.962 33.669 1.00 34.52 73 THR B C 1
ATOM 2395 O O . THR B 1 75 ? 17.843 4.078 34.817 1.00 32.52 73 THR B O 1
ATOM 2406 N N . ALA B 1 76 ? 16.296 4.598 33.271 1.00 35.26 74 ALA B N 1
ATOM 2407 C CA . ALA B 1 76 ? 15.534 5.404 34.218 1.00 40.84 74 ALA B CA 1
ATOM 2408 C C . ALA B 1 76 ? 15.011 4.547 35.364 1.00 40.53 74 ALA B C 1
ATOM 2409 O O . ALA B 1 76 ? 14.931 5.005 36.511 1.00 38.75 74 ALA B O 1
ATOM 2416 N N . TRP B 1 77 ? 14.644 3.297 35.071 1.00 37.41 75 TRP B N 1
ATOM 2417 C CA . TRP B 1 77 ? 14.234 2.373 36.123 1.00 32.94 75 TRP B CA 1
ATOM 2418 C C . TRP B 1 77 ? 15.391 2.077 37.068 1.00 34.00 75 TRP B C 1
ATOM 2419 O O . TRP B 1 77 ? 15.197 1.957 38.284 1.00 37.66 75 TRP B O 1
ATOM 2440 N N . GLU B 1 78 ? 16.606 1.962 36.530 1.00 37.46 76 GLU B N 1
ATOM 2441 C CA . GLU B 1 78 ? 17.768 1.713 37.375 1.00 32.76 76 GLU B CA 1
ATOM 2442 C C . GLU B 1 78 ? 18.077 2.920 38.250 1.00 42.20 76 GLU B C 1
ATOM 2443 O O . GLU B 1 78 ? 18.414 2.769 39.431 1.00 50.09 76 GLU B O 1
ATOM 2450 N N . ILE B 1 79 ? 17.958 4.126 37.693 1.00 36.92 77 ILE B N 1
ATOM 2451 C CA . ILE B 1 79 ? 18.269 5.334 38.450 1.00 31.93 77 ILE B CA 1
ATOM 2452 C C . ILE B 1 79 ? 17.271 5.524 39.586 1.00 40.08 77 ILE B C 1
ATOM 2453 O O . ILE B 1 79 ? 17.656 5.695 40.748 1.00 40.48 77 ILE B O 1
ATOM 2469 N N . GLU B 1 80 ? 15.974 5.509 39.266 1.00 36.69 78 GLU B N 1
ATOM 2470 C CA . GLU B 1 80 ? 14.959 5.760 40.283 1.00 45.35 78 GLU B CA 1
ATOM 2471 C C . GLU B 1 80 ? 14.934 4.653 41.330 1.00 43.58 78 GLU B C 1
ATOM 2472 O O . GLU B 1 80 ? 14.748 4.924 42.522 1.00 44.31 78 GLU B O 1
ATOM 2484 N N . SER B 1 81 ? 15.102 3.399 40.906 1.00 52.43 79 SER B N 1
ATOM 2485 C CA . SER B 1 81 ? 15.159 2.301 41.864 1.00 51.64 79 SER B CA 1
ATOM 2486 C C . SER B 1 81 ? 16.328 2.477 42.825 1.00 43.23 79 SER B C 1
ATOM 2487 O O . SER B 1 81 ? 16.196 2.227 44.029 1.00 43.87 79 SER B O 1
ATOM 2495 N N . LYS B 1 82 ? 17.480 2.916 42.313 1.00 45.59 80 LYS B N 1
ATOM 2496 C CA . LYS B 1 82 ? 18.627 3.160 43.179 1.00 52.58 80 LYS B CA 1
ATOM 2497 C C . LYS B 1 82 ? 18.386 4.357 44.091 1.00 53.07 80 LYS B C 1
ATOM 2498 O O . LYS B 1 82 ? 18.716 4.312 45.282 1.00 45.57 80 LYS B O 1
ATOM 2505 N N . SER B 1 83 ? 17.816 5.437 43.552 1.00 57.85 81 SER B N 1
ATOM 2506 C CA . SER B 1 83 ? 17.571 6.628 44.358 1.00 42.97 81 SER B CA 1
ATOM 2507 C C . SER B 1 83 ? 16.597 6.330 45.491 1.00 39.11 81 SER B C 1
ATOM 2508 O O . SER B 1 83 ? 16.888 6.597 46.663 1.00 45.44 81 SER B O 1
ATOM 2516 N N . LYS B 1 84 ? 15.428 5.780 45.156 1.00 23.55 82 LYS B N 1
ATOM 2517 C CA . LYS B 1 84 ? 14.404 5.536 46.164 1.00 38.62 82 LYS B CA 1
ATOM 2518 C C . LYS B 1 84 ? 14.940 4.682 47.305 1.00 46.22 82 LYS B C 1
ATOM 2519 O O . LYS B 1 84 ? 14.577 4.892 48.468 1.00 44.66 82 LYS B O 1
ATOM 2528 N N . ILE B 1 85 ? 15.811 3.720 46.997 1.00 48.27 83 ILE B N 1
ATOM 2529 C CA . ILE B 1 85 ? 16.282 2.794 48.021 1.00 53.60 83 ILE B CA 1
ATOM 2530 C C . ILE B 1 85 ? 17.377 3.417 48.880 1.00 56.59 83 ILE B C 1
ATOM 2531 O O . ILE B 1 85 ? 17.469 3.122 50.077 1.00 60.41 83 ILE B O 1
ATOM 2547 N N . ALA B 1 86 ? 18.224 4.270 48.303 1.00 61.62 84 ALA B N 1
ATOM 2548 C CA . ALA B 1 86 ? 19.230 4.961 49.102 1.00 58.50 84 ALA B CA 1
ATOM 2549 C C . ALA B 1 86 ? 18.572 5.921 50.088 1.00 49.34 84 ALA B C 1
ATOM 2550 O O . ALA B 1 86 ? 18.844 5.875 51.294 1.00 36.03 84 ALA B O 1
ATOM 2557 N N . LEU B 1 87 ? 17.701 6.802 49.590 1.00 52.84 85 LEU B N 1
ATOM 2558 C CA . LEU B 1 87 ? 16.943 7.680 50.474 1.00 51.57 85 LEU B CA 1
ATOM 2559 C C . LEU B 1 87 ? 16.215 6.885 51.546 1.00 49.66 85 LEU B C 1
ATOM 2560 O O . LEU B 1 87 ? 16.155 7.301 52.710 1.00 54.59 85 LEU B O 1
ATOM 2576 N N . LEU B 1 88 ? 15.644 5.739 51.170 1.00 40.96 86 LEU B N 1
ATOM 2577 C CA . LEU B 1 88 ? 15.001 4.875 52.153 1.00 48.85 86 LEU B CA 1
ATOM 2578 C C . LEU B 1 88 ? 15.971 4.520 53.271 1.00 54.97 86 LEU B C 1
ATOM 2579 O O . LEU B 1 88 ? 15.603 4.535 54.452 1.00 57.83 86 LEU B O 1
ATOM 2595 N N . GLU B 1 89 ? 17.222 4.209 52.921 1.00 50.18 87 GLU B N 1
ATOM 2596 C CA . GLU B 1 89 ? 18.234 3.962 53.941 1.00 52.12 87 GLU B CA 1
ATOM 2597 C C . GLU B 1 89 ? 18.538 5.232 54.723 1.00 54.36 87 GLU B C 1
ATOM 2598 O O . GLU B 1 89 ? 18.671 5.196 55.952 1.00 57.64 87 GLU B O 1
ATOM 2602 N N . LEU B 1 90 ? 18.653 6.367 54.029 1.00 60.93 88 LEU B N 1
ATOM 2603 C CA . LEU B 1 90 ? 18.890 7.631 54.716 1.00 51.28 88 LEU B CA 1
ATOM 2604 C C . LEU B 1 90 ? 17.733 7.971 55.645 1.00 52.27 88 LEU B C 1
ATOM 2605 O O . LEU B 1 90 ? 17.945 8.448 56.767 1.00 49.11 88 LEU B O 1
ATOM 2621 N N . GLN B 1 91 ? 16.499 7.724 55.199 1.00 49.43 89 GLN B N 1
ATOM 2622 C CA . GLN B 1 91 ? 15.346 7.937 56.063 1.00 46.37 89 GLN B CA 1
ATOM 2623 C C . GLN B 1 91 ? 15.407 7.052 57.301 1.00 40.15 89 GLN B C 1
ATOM 2624 O O . GLN B 1 91 ? 14.933 7.451 58.371 1.00 44.57 89 GLN B O 1
ATOM 2631 N N . GLN B 1 92 ? 15.984 5.855 57.180 1.00 39.08 90 GLN B N 1
ATOM 2632 C CA . GLN B 1 92 ? 16.116 4.981 58.340 1.00 40.37 90 GLN B CA 1
ATOM 2633 C C . GLN B 1 92 ? 17.138 5.531 59.325 1.00 39.21 90 GLN B C 1
ATOM 2634 O O . GLN B 1 92 ? 16.917 5.494 60.542 1.00 37.75 90 GLN B O 1
ATOM 2648 N N . ASN B 1 93 ? 18.264 6.045 58.824 1.00 39.90 91 ASN B N 1
ATOM 2649 C CA . ASN B 1 93 ? 19.220 6.718 59.696 1.00 49.27 91 ASN B CA 1
ATOM 2650 C C . ASN B 1 93 ? 18.551 7.868 60.438 1.00 41.47 91 ASN B C 1
ATOM 2651 O O . ASN B 1 93 ? 18.713 8.020 61.653 1.00 48.85 91 ASN B O 1
ATOM 2662 N N . GLN B 1 94 ? 17.793 8.694 59.713 1.00 40.09 92 GLN B N 1
ATOM 2663 C CA . GLN B 1 94 ? 17.038 9.769 60.349 1.00 43.56 92 GLN B CA 1
ATOM 2664 C C . GLN B 1 94 ? 16.130 9.221 61.442 1.00 44.28 92 GLN B C 1
ATOM 2665 O O . GLN B 1 94 ? 16.172 9.679 62.590 1.00 45.98 92 GLN B O 1
ATOM 2679 N N . LEU B 1 95 ? 15.303 8.231 61.101 1.00 47.31 93 LEU B N 1
ATOM 2680 C CA . LEU B 1 95 ? 14.390 7.641 62.076 1.00 48.89 93 LEU B CA 1
ATOM 2681 C C . LEU B 1 95 ? 15.143 7.142 63.303 1.00 49.49 93 LEU B C 1
ATOM 2682 O O . LEU B 1 95 ? 14.722 7.370 64.441 1.00 49.63 93 LEU B O 1
ATOM 2698 N N . ASN B 1 96 ? 16.262 6.443 63.089 1.00 54.33 94 ASN B N 1
ATOM 2699 C CA . ASN B 1 96 ? 17.052 5.959 64.215 1.00 64.07 94 ASN B CA 1
ATOM 2700 C C . ASN B 1 96 ? 17.482 7.108 65.118 1.00 65.09 94 ASN B C 1
ATOM 2701 O O . ASN B 1 96 ? 17.473 6.978 66.348 1.00 70.25 94 ASN B O 1
ATOM 2712 N N . LEU B 1 97 ? 17.865 8.242 64.528 1.00 56.63 95 LEU B N 1
ATOM 2713 C CA . LEU B 1 97 ? 18.237 9.398 65.334 1.00 58.77 95 LEU B CA 1
ATOM 2714 C C . LEU B 1 97 ? 17.040 9.911 66.128 1.00 69.22 95 LEU B C 1
ATOM 2715 O O . LEU B 1 97 ? 17.150 10.191 67.327 1.00 76.51 95 LEU B O 1
ATOM 2731 N N . GLU B 1 98 ? 15.882 10.037 65.471 1.00 62.84 96 GLU B N 1
ATOM 2732 C CA . GLU B 1 98 ? 14.678 10.476 66.170 1.00 58.75 96 GLU B CA 1
ATOM 2733 C C . GLU B 1 98 ? 14.389 9.573 67.363 1.00 56.22 96 GLU B C 1
ATOM 2734 O O . GLU B 1 98 ? 14.168 10.051 68.482 1.00 52.25 96 GLU B O 1
ATOM 2746 N N . LEU B 1 99 ? 14.388 8.256 67.139 1.00 65.21 97 LEU B N 1
ATOM 2747 C CA . LEU B 1 99 ? 14.260 7.317 68.246 1.00 65.32 97 LEU B CA 1
ATOM 2748 C C . LEU B 1 99 ? 15.352 7.553 69.281 1.00 68.15 97 LEU B C 1
ATOM 2749 O O . LEU B 1 99 ? 15.086 7.586 70.489 1.00 71.56 97 LEU B O 1
ATOM 2765 N N . ARG B 1 100 ? 16.597 7.716 68.822 1.00 85.01 98 ARG B N 1
ATOM 2766 C CA . ARG B 1 100 ? 17.710 7.922 69.741 1.00 89.38 98 ARG B CA 1
ATOM 2767 C C . ARG B 1 100 ? 17.436 9.082 70.687 1.00 94.30 98 ARG B C 1
ATOM 2768 O O . ARG B 1 100 ? 17.819 9.039 71.861 1.00 99.56 98 ARG B O 1
ATOM 2772 N N . HIS B 1 101 ? 16.775 10.126 70.196 1.00 91.29 99 HIS B N 1
ATOM 2773 C CA . HIS B 1 101 ? 16.409 11.264 71.032 1.00 89.03 99 HIS B CA 1
ATOM 2774 C C . HIS B 1 101 ? 14.995 11.096 71.579 1.00 86.59 99 HIS B C 1
ATOM 2775 O O . HIS B 1 101 ? 14.697 10.124 72.273 1.00 85.96 99 HIS B O 1
ATOM 2789 N N . SER C 1 2 ? 5.162 3.452 72.341 1.00 88.34 0 SER C N 1
ATOM 2790 C CA . SER C 1 2 ? 3.857 4.011 71.881 1.00 86.84 0 SER C CA 1
ATOM 2791 C C . SER C 1 2 ? 4.080 4.943 70.694 1.00 82.93 0 SER C C 1
ATOM 2792 O O . SER C 1 2 ? 3.756 4.601 69.556 1.00 83.70 0 SER C O 1
ATOM 2796 N N . SER C 1 3 ? 4.632 6.129 70.968 1.00 86.56 1 SER C N 1
ATOM 2797 C CA . SER C 1 3 ? 5.018 7.026 69.885 1.00 72.76 1 SER C CA 1
ATOM 2798 C C . SER C 1 3 ? 6.090 6.388 69.011 1.00 66.60 1 SER C C 1
ATOM 2799 O O . SER C 1 3 ? 6.068 6.529 67.783 1.00 65.46 1 SER C O 1
ATOM 2803 N N . ALA C 1 4 ? 7.039 5.680 69.630 1.00 66.73 2 ALA C N 1
ATOM 2804 C CA . ALA C 1 4 ? 8.023 4.930 68.859 1.00 55.58 2 ALA C CA 1
ATOM 2805 C C . ALA C 1 4 ? 7.356 3.812 68.070 1.00 53.20 2 ALA C C 1
ATOM 2806 O O . ALA C 1 4 ? 7.687 3.582 66.901 1.00 47.93 2 ALA C O 1
ATOM 2813 N N . GLU C 1 5 ? 6.414 3.100 68.696 1.00 64.78 3 GLU C N 1
ATOM 2814 C CA . GLU C 1 5 ? 5.677 2.061 67.987 1.00 62.32 3 GLU C CA 1
ATOM 2815 C C . GLU C 1 5 ? 4.931 2.630 66.789 1.00 59.62 3 GLU C C 1
ATOM 2816 O O . GLU C 1 5 ? 4.750 1.935 65.783 1.00 52.21 3 GLU C O 1
ATOM 2820 N N . GLU C 1 6 ? 4.497 3.891 66.874 1.00 62.26 4 GLU C N 1
ATOM 2821 C CA . GLU C 1 6 ? 3.780 4.508 65.764 1.00 67.65 4 GLU C CA 1
ATOM 2822 C C . GLU C 1 6 ? 4.724 4.855 64.619 1.00 56.46 4 GLU C C 1
ATOM 2823 O O . GLU C 1 6 ? 4.403 4.615 63.450 1.00 47.74 4 GLU C O 1
ATOM 2827 N N . LEU C 1 7 ? 5.889 5.427 64.932 1.00 56.91 5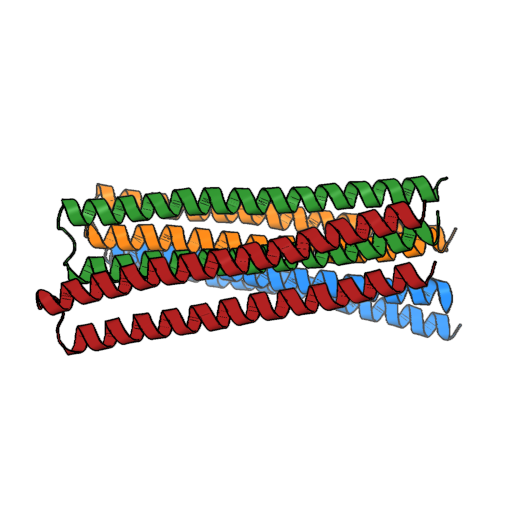 LEU C N 1
ATOM 2828 C CA . LEU C 1 7 ? 6.849 5.767 63.887 1.00 56.67 5 LEU C CA 1
ATOM 2829 C C . LEU C 1 7 ? 7.377 4.513 63.202 1.00 49.72 5 LEU C C 1
ATOM 2830 O O . LEU C 1 7 ? 7.412 4.436 61.968 1.00 57.21 5 LEU C O 1
ATOM 2837 N N . LEU C 1 8 ? 7.793 3.517 63.986 1.00 40.36 6 LEU C N 1
ATOM 2838 C CA . LEU C 1 8 ? 8.245 2.260 63.400 1.00 40.32 6 LEU C CA 1
ATOM 2839 C C . LEU C 1 8 ? 7.144 1.620 62.565 1.00 47.45 6 LEU C C 1
ATOM 2840 O O . LEU C 1 8 ? 7.415 1.030 61.513 1.00 46.77 6 LEU C O 1
ATOM 2856 N N . ARG C 1 9 ? 5.894 1.721 63.021 1.00 58.73 7 ARG C N 1
ATOM 2857 C CA . ARG C 1 9 ? 4.768 1.256 62.219 1.00 62.54 7 ARG C CA 1
ATOM 2858 C C . ARG C 1 9 ? 4.737 1.968 60.873 1.00 50.89 7 ARG C C 1
ATOM 2859 O O . ARG C 1 9 ? 4.663 1.328 59.817 1.00 39.98 7 ARG C O 1
ATOM 2880 N N . ARG C 1 10 ? 4.791 3.301 60.895 1.00 49.67 8 ARG C N 1
ATOM 2881 C CA . ARG C 1 10 ? 4.745 4.069 59.656 1.00 55.72 8 ARG C CA 1
ATOM 2882 C C . ARG C 1 10 ? 5.923 3.730 58.754 1.00 45.66 8 ARG C C 1
ATOM 2883 O O . ARG C 1 10 ? 5.787 3.706 57.525 1.00 49.52 8 ARG C O 1
ATOM 2904 N N . SER C 1 11 ? 7.087 3.458 59.343 1.00 38.37 9 SER C N 1
ATOM 2905 C CA . SER C 1 11 ? 8.257 3.124 58.540 1.00 33.68 9 SER C CA 1
ATOM 2906 C C . SER C 1 11 ? 8.125 1.738 57.922 1.00 41.56 9 SER C C 1
ATOM 2907 O O . SER C 1 11 ? 8.520 1.528 56.770 1.00 36.56 9 SER C O 1
ATOM 2915 N N . ARG C 1 12 ? 7.568 0.782 58.667 1.00 46.17 10 ARG C N 1
ATOM 2916 C CA . ARG C 1 12 ? 7.401 -0.565 58.134 1.00 51.71 10 ARG C CA 1
ATOM 2917 C C . ARG C 1 12 ? 6.415 -0.576 56.971 1.00 49.06 10 ARG C C 1
ATOM 2918 O O . ARG C 1 12 ? 6.681 -1.178 55.924 1.00 46.67 10 ARG C O 1
ATOM 2928 N N . GLU C 1 13 ? 5.264 0.081 57.138 1.00 62.32 11 GLU C N 1
ATOM 2929 C CA . GLU C 1 13 ? 4.266 0.094 56.075 1.00 68.85 11 GLU C CA 1
ATOM 2930 C C . GLU C 1 13 ? 4.724 0.939 54.894 1.00 66.18 11 GLU C C 1
ATOM 2931 O O . GLU C 1 13 ? 4.370 0.641 53.748 1.00 68.23 11 GLU C O 1
ATOM 2943 N N . TYR C 1 14 ? 5.510 1.989 55.145 1.00 74.28 12 TYR C N 1
ATOM 2944 C CA . TYR C 1 14 ? 6.115 2.729 54.044 1.00 63.91 12 TYR C CA 1
ATOM 2945 C C . TYR C 1 14 ? 7.119 1.860 53.297 1.00 63.50 12 TYR C C 1
ATOM 2946 O O . TYR C 1 14 ? 7.257 1.969 52.073 1.00 79.61 12 TYR C O 1
ATOM 2964 N N . LEU C 1 15 ? 7.827 0.987 54.019 1.00 43.45 13 LEU C N 1
ATOM 2965 C CA . LEU C 1 15 ? 8.762 0.074 53.371 1.00 36.59 13 LEU C CA 1
ATOM 2966 C C . LEU C 1 15 ? 8.031 -0.919 52.475 1.00 39.86 13 LEU C C 1
ATOM 2967 O O . LEU C 1 15 ? 8.545 -1.304 51.419 1.00 44.75 13 LEU C O 1
ATOM 2983 N N . LYS C 1 16 ? 6.832 -1.349 52.879 1.00 39.04 14 LYS C N 1
ATOM 2984 C CA . LYS C 1 16 ? 6.093 -2.333 52.096 1.00 36.76 14 LYS C CA 1
ATOM 2985 C C . LYS C 1 16 ? 5.556 -1.722 50.807 1.00 38.54 14 LYS C C 1
ATOM 2986 O O . LYS C 1 16 ? 5.520 -2.389 49.766 1.00 27.89 14 LYS C O 1
ATOM 2990 N N . LYS C 1 17 ? 5.125 -0.459 50.857 1.00 43.70 15 LYS C N 1
ATOM 2991 C CA . LYS C 1 17 ? 4.672 0.212 49.645 1.00 37.57 15 LYS C CA 1
ATOM 2992 C C . LYS C 1 17 ? 5.793 0.295 48.619 1.00 48.81 15 LYS C C 1
ATOM 2993 O O . LYS C 1 17 ? 5.560 0.134 47.415 1.00 46.16 15 LYS C O 1
ATOM 2997 N N . VAL C 1 18 ? 7.022 0.542 49.078 1.00 42.10 16 VAL C N 1
ATOM 2998 C CA . VAL C 1 18 ? 8.161 0.563 48.168 1.00 46.19 16 VAL C CA 1
ATOM 2999 C C . VAL C 1 18 ? 8.409 -0.827 47.596 1.00 46.04 16 VAL C C 1
ATOM 3000 O O . VAL C 1 18 ? 8.653 -0.984 46.393 1.00 43.57 16 VAL C O 1
ATOM 3013 N N . LYS C 1 19 ? 8.348 -1.857 48.443 1.00 49.61 17 LYS C N 1
ATOM 3014 C CA . LYS C 1 19 ? 8.524 -3.224 47.964 1.00 50.91 17 LYS C CA 1
ATOM 3015 C C . LYS C 1 19 ? 7.482 -3.572 46.907 1.00 46.20 17 LYS C C 1
ATOM 3016 O O . LYS C 1 19 ? 7.814 -4.101 45.840 1.00 38.60 17 LYS C O 1
ATOM 3023 N N . GLU C 1 20 ? 6.208 -3.286 47.191 1.00 50.18 18 GLU C N 1
ATOM 3024 C CA . GLU C 1 20 ? 5.160 -3.524 46.205 1.00 42.03 18 GLU C CA 1
ATOM 3025 C C . GLU C 1 20 ? 5.336 -2.630 44.985 1.00 43.52 18 GLU C C 1
ATOM 3026 O O . GLU C 1 20 ? 4.991 -3.028 43.867 1.00 45.18 18 GLU C O 1
ATOM 3030 N N . GLU C 1 21 ? 5.864 -1.419 45.177 1.00 56.47 19 GLU C N 1
ATOM 3031 C CA . GLU C 1 21 ? 6.131 -0.536 44.047 1.00 61.83 19 GLU C CA 1
ATOM 3032 C C . GLU C 1 21 ? 7.181 -1.139 43.123 1.00 64.78 19 GLU C C 1
ATOM 3033 O O . GLU C 1 21 ? 7.109 -0.977 41.898 1.00 66.55 19 GLU C O 1
ATOM 3045 N N . GLN C 1 22 ? 8.161 -1.846 43.692 1.00 44.51 20 GLN C N 1
ATOM 3046 C CA . GLN C 1 22 ? 9.157 -2.523 42.869 1.00 44.10 20 GLN C CA 1
ATOM 3047 C C . GLN C 1 22 ? 8.534 -3.674 42.089 1.00 43.49 20 GLN C C 1
ATOM 3048 O O . GLN C 1 22 ? 8.833 -3.860 40.903 1.00 47.51 20 GLN C O 1
ATOM 3055 N N . GLU C 1 23 ? 7.668 -4.459 42.736 1.00 51.12 21 GLU C N 1
ATOM 3056 C CA . GLU C 1 23 ? 7.001 -5.553 42.039 1.00 50.66 21 GLU C CA 1
ATOM 3057 C C . GLU C 1 23 ? 6.174 -5.037 40.870 1.00 51.96 21 GLU C C 1
ATOM 3058 O O . GLU C 1 23 ? 6.076 -5.697 39.829 1.00 42.78 21 GLU C O 1
ATOM 3067 N N . ARG C 1 24 ? 5.565 -3.858 41.022 1.00 49.65 22 ARG C N 1
ATOM 3068 C CA . ARG C 1 24 ? 4.819 -3.268 39.917 1.00 51.81 22 ARG C CA 1
ATOM 3069 C C . ARG C 1 24 ? 5.731 -3.011 38.723 1.00 46.69 22 ARG C C 1
ATOM 3070 O O . ARG C 1 24 ? 5.433 -3.424 37.597 1.00 49.68 22 ARG C O 1
ATOM 3091 N N . LYS C 1 25 ? 6.860 -2.336 38.954 1.00 47.74 23 LYS C N 1
ATOM 3092 C CA . LYS C 1 25 ? 7.757 -1.990 37.858 1.00 43.54 23 LYS C CA 1
ATOM 3093 C C . LYS C 1 25 ? 8.281 -3.236 37.155 1.00 41.77 23 LYS C C 1
ATOM 3094 O O . LYS C 1 25 ? 8.437 -3.246 35.927 1.00 43.55 23 LYS C O 1
ATOM 3113 N N . ALA C 1 26 ? 8.556 -4.299 37.913 1.00 35.12 24 ALA C N 1
ATOM 3114 C CA . ALA C 1 26 ? 9.048 -5.530 37.306 1.00 37.52 24 ALA C CA 1
ATOM 3115 C C . ALA C 1 26 ? 8.018 -6.109 36.344 1.00 37.18 24 ALA C C 1
ATOM 3116 O O . ALA C 1 26 ? 8.343 -6.459 35.203 1.00 44.75 24 ALA C O 1
ATOM 3123 N N . LYS C 1 27 ? 6.764 -6.221 36.791 1.00 45.85 25 LYS C N 1
ATOM 3124 C CA . LYS C 1 27 ? 5.708 -6.717 35.915 1.00 51.65 25 LYS C CA 1
ATOM 3125 C C . LYS C 1 27 ? 5.508 -5.789 34.724 1.00 52.45 25 LYS C C 1
ATOM 3126 O O . LYS C 1 27 ? 5.407 -6.242 33.578 1.00 54.34 25 LYS C O 1
ATOM 3133 N N . GLU C 1 28 ? 5.447 -4.478 34.980 1.00 50.10 26 GLU C N 1
ATOM 3134 C CA . GLU C 1 28 ? 5.248 -3.517 33.902 1.00 59.33 26 GLU C CA 1
ATOM 3135 C C . GLU C 1 28 ? 6.293 -3.687 32.808 1.00 51.91 26 GLU C C 1
ATOM 3136 O O . GLU C 1 28 ? 5.978 -3.586 31.616 1.00 44.89 26 GLU C O 1
ATOM 3148 N N . PHE C 1 29 ? 7.545 -3.947 33.189 1.00 53.44 27 PHE C N 1
ATOM 3149 C CA . PHE C 1 29 ? 8.590 -4.112 32.187 1.00 51.51 27 PHE C CA 1
ATOM 3150 C C . PHE C 1 29 ? 8.361 -5.372 31.362 1.00 47.88 27 PHE C C 1
ATOM 3151 O O . PHE C 1 29 ? 8.453 -5.345 30.129 1.00 44.81 27 PHE C O 1
ATOM 3168 N N . GLN C 1 30 ? 8.074 -6.494 32.030 1.00 53.11 28 GLN C N 1
ATOM 3169 C CA . GLN C 1 30 ? 7.835 -7.741 31.310 1.00 60.85 28 GLN C CA 1
ATOM 3170 C C . GLN C 1 30 ? 6.708 -7.580 30.298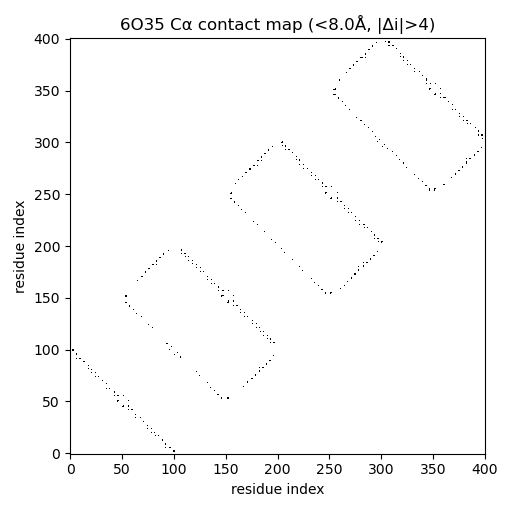 1.00 66.67 28 GLN C C 1
ATOM 3171 O O . GLN C 1 30 ? 6.799 -8.081 29.171 1.00 65.81 28 GLN C O 1
ATOM 3185 N N . GLU C 1 31 ? 5.637 -6.881 30.680 1.00 66.55 29 GLU C N 1
ATOM 3186 C CA . GLU C 1 31 ? 4.551 -6.618 29.743 1.00 62.47 29 GLU C CA 1
ATOM 3187 C C . GLU C 1 31 ? 5.042 -5.789 28.564 1.00 48.56 29 GLU C C 1
ATOM 3188 O O . GLU C 1 31 ? 4.748 -6.101 27.404 1.00 45.37 29 GLU C O 1
ATOM 3200 N N . LEU C 1 32 ? 5.792 -4.721 28.843 1.00 53.88 30 LEU C N 1
ATOM 3201 C CA . LEU C 1 32 ? 6.337 -3.895 27.772 1.00 52.74 30 LEU C CA 1
ATOM 3202 C C . LEU C 1 32 ? 7.233 -4.717 26.855 1.00 50.95 30 LEU C C 1
ATOM 3203 O O . LEU C 1 32 ? 7.088 -4.678 25.628 1.00 45.56 30 LEU C O 1
ATOM 3219 N N . LEU C 1 33 ? 8.174 -5.466 27.435 1.00 60.70 31 LEU C N 1
ATOM 3220 C CA . LEU C 1 33 ? 9.062 -6.291 26.624 1.00 65.95 31 LEU C CA 1
ATOM 3221 C C . LEU C 1 33 ? 8.273 -7.318 25.822 1.00 65.10 31 LEU C C 1
ATOM 3222 O O . LEU C 1 33 ? 8.573 -7.564 24.648 1.00 69.48 31 LEU C O 1
ATOM 3238 N N . LYS C 1 34 ? 7.259 -7.929 26.440 1.00 44.90 32 LYS C N 1
ATOM 3239 C CA . LYS C 1 34 ? 6.440 -8.904 25.727 1.00 37.80 32 LYS C CA 1
ATOM 3240 C C . LYS C 1 34 ? 5.766 -8.270 24.517 1.00 46.35 32 LYS C C 1
ATOM 3241 O O . LYS C 1 34 ? 5.737 -8.861 23.431 1.00 51.04 32 LYS C O 1
ATOM 3248 N N . GLU C 1 35 ? 5.220 -7.063 24.683 1.00 54.82 33 GLU C N 1
ATOM 3249 C CA . GLU C 1 35 ? 4.569 -6.383 23.569 1.00 55.82 33 GLU C CA 1
ATOM 3250 C C . GLU C 1 35 ? 5.578 -6.011 22.490 1.00 56.56 33 GLU C C 1
ATOM 3251 O O . GLU C 1 35 ? 5.390 -6.336 21.311 1.00 65.37 33 GLU C O 1
ATOM 3255 N N . LEU C 1 36 ? 6.657 -5.321 22.874 1.00 53.65 34 LEU C N 1
ATOM 3256 C CA . LEU C 1 36 ? 7.659 -4.921 21.893 1.00 52.34 34 LEU C CA 1
ATOM 3257 C C . LEU C 1 36 ? 8.260 -6.135 21.196 1.00 49.63 34 LEU C C 1
ATOM 3258 O O . LEU C 1 36 ? 8.416 -6.140 19.969 1.00 54.17 34 LEU C O 1
ATOM 3274 N N . SER C 1 37 ? 8.598 -7.174 21.960 1.00 42.25 35 SER C N 1
ATOM 3275 C CA . SER C 1 37 ? 9.174 -8.370 21.358 1.00 42.43 35 SER C CA 1
ATOM 3276 C C . SER C 1 37 ? 8.217 -8.993 20.349 1.00 52.75 35 SER C C 1
ATOM 3277 O O . SER C 1 37 ? 8.646 -9.486 19.300 1.00 52.80 35 SER C O 1
ATOM 3285 N N . GLU C 1 38 ? 6.918 -8.989 20.653 1.00 53.34 36 GLU C N 1
ATOM 3286 C CA . GLU C 1 38 ? 5.936 -9.546 19.728 1.00 55.88 36 GLU C CA 1
ATOM 3287 C C . GLU C 1 38 ? 5.674 -8.612 18.555 1.00 52.40 36 GLU C C 1
ATOM 3288 O O . GLU C 1 38 ? 5.286 -9.075 17.477 1.00 53.01 36 GLU C O 1
ATOM 3300 N N . ARG C 1 39 ? 5.884 -7.307 18.737 1.00 44.02 37 ARG C N 1
ATOM 3301 C CA . ARG C 1 39 ? 5.839 -6.388 17.606 1.00 44.54 37 ARG C CA 1
ATOM 3302 C C . ARG C 1 39 ? 7.025 -6.614 16.676 1.00 53.38 37 ARG C C 1
ATOM 3303 O O . ARG C 1 39 ? 6.877 -6.568 15.448 1.00 59.17 37 ARG C O 1
ATOM 3310 N N . SER C 1 40 ? 8.209 -6.861 17.244 1.00 54.55 38 SER C N 1
ATOM 3311 C CA . SER C 1 40 ? 9.383 -7.127 16.421 1.00 57.29 38 SER C CA 1
ATOM 3312 C C . SER C 1 40 ? 9.236 -8.441 15.666 1.00 60.50 38 SER C C 1
ATOM 3313 O O . SER C 1 40 ? 9.545 -8.516 14.472 1.00 67.66 38 SER C O 1
ATOM 3321 N N . GLU C 1 41 ? 8.774 -9.493 16.347 1.00 57.31 39 GLU C N 1
ATOM 3322 C CA . GLU C 1 41 ? 8.534 -10.759 15.665 1.00 52.79 39 GLU C CA 1
ATOM 3323 C C . GLU C 1 41 ? 7.501 -10.593 14.557 1.00 51.87 39 GLU C C 1
ATOM 3324 O O . GLU C 1 41 ? 7.607 -11.223 13.499 1.00 46.95 39 GLU C O 1
ATOM 3333 N N . GLU C 1 42 ? 6.492 -9.748 14.783 1.00 58.31 40 GLU C N 1
ATOM 3334 C CA . GLU C 1 42 ? 5.506 -9.480 13.742 1.00 57.10 40 GLU C CA 1
ATOM 3335 C C . GLU C 1 42 ? 6.151 -8.808 12.538 1.00 50.08 40 GLU C C 1
ATOM 3336 O O . GLU C 1 42 ? 5.824 -9.129 11.389 1.00 50.65 40 GLU C O 1
ATOM 3343 N N . LEU C 1 43 ? 7.072 -7.872 12.780 1.00 37.73 41 LEU C N 1
ATOM 3344 C CA . LEU C 1 43 ? 7.790 -7.233 11.684 1.00 36.79 41 LEU C CA 1
ATOM 3345 C C . LEU C 1 43 ? 8.631 -8.248 10.918 1.00 42.20 41 LEU C C 1
ATOM 3346 O O . LEU C 1 43 ? 8.549 -8.339 9.687 1.00 53.30 41 LEU C O 1
ATOM 3362 N N . ILE C 1 44 ? 9.455 -9.019 11.633 1.00 48.28 42 ILE C N 1
ATOM 3363 C CA . ILE C 1 44 ? 10.317 -9.996 10.975 1.00 46.31 42 ILE C CA 1
ATOM 3364 C C . ILE C 1 44 ? 9.480 -11.031 10.235 1.00 47.87 42 ILE C C 1
ATOM 3365 O O . ILE C 1 44 ? 9.817 -11.440 9.116 1.00 39.11 42 ILE C O 1
ATOM 3369 N N . ARG C 1 45 ? 8.382 -11.479 10.849 1.00 59.13 43 ARG C N 1
ATOM 3370 C CA . ARG C 1 45 ? 7.504 -12.440 10.193 1.00 63.30 43 ARG C CA 1
ATOM 3371 C C . ARG C 1 45 ? 6.943 -11.870 8.896 1.00 63.97 43 ARG C C 1
ATOM 3372 O O . ARG C 1 45 ? 6.868 -12.574 7.882 1.00 66.88 43 ARG C O 1
ATOM 3385 N N . GLU C 1 46 ? 6.540 -10.597 8.909 1.00 67.38 44 GLU C N 1
ATOM 3386 C CA . GLU C 1 46 ? 6.013 -9.977 7.698 1.00 71.59 44 GLU C CA 1
ATOM 3387 C C . GLU C 1 46 ? 7.043 -9.999 6.575 1.00 75.86 44 GLU C C 1
ATOM 3388 O O . GLU C 1 46 ? 6.707 -10.292 5.422 1.00 81.91 44 GLU C O 1
ATOM 3400 N N . LEU C 1 47 ? 8.303 -9.690 6.891 1.00 67.33 45 LEU C N 1
ATOM 3401 C CA . LEU C 1 47 ? 9.351 -9.739 5.878 1.00 58.33 45 LEU C CA 1
ATOM 3402 C C . LEU C 1 47 ? 9.461 -11.134 5.275 1.00 59.78 45 LEU C C 1
ATOM 3403 O O . LEU C 1 47 ? 9.523 -11.293 4.049 1.00 64.35 45 LEU C O 1
ATOM 3419 N N . GLU C 1 48 ? 9.493 -12.163 6.125 1.00 54.04 46 GLU C N 1
ATOM 3420 C CA . GLU C 1 48 ? 9.613 -13.527 5.623 1.00 64.47 46 GLU C CA 1
ATOM 3421 C C . GLU C 1 48 ? 8.446 -13.876 4.707 1.00 74.89 46 GLU C C 1
ATOM 3422 O O . GLU C 1 48 ? 8.631 -14.542 3.682 1.00 77.93 46 GLU C O 1
ATOM 3434 N N . GLU C 1 49 ? 7.234 -13.435 5.059 1.00 89.33 47 GLU C N 1
ATOM 3435 C CA . GLU C 1 49 ? 6.099 -13.608 4.158 1.00 88.62 47 GLU C CA 1
ATOM 3436 C C . GLU C 1 49 ? 6.322 -12.843 2.860 1.00 89.04 47 GLU C C 1
ATOM 3437 O O . GLU C 1 49 ? 6.260 -13.419 1.766 1.00 91.68 47 GLU C O 1
ATOM 3449 N N . LYS C 1 50 ? 6.591 -11.539 2.962 1.00 68.58 48 LYS C N 1
ATOM 3450 C CA . LYS C 1 50 ? 6.928 -10.764 1.777 1.00 67.00 48 LYS C CA 1
ATOM 3451 C C . LYS C 1 50 ? 8.153 -11.328 1.072 1.00 69.15 48 LYS C C 1
ATOM 3452 O O . LYS C 1 50 ? 8.307 -11.156 -0.143 1.00 75.08 48 LYS C O 1
ATOM 3471 N N . GLY C 1 51 ? 9.035 -11.997 1.811 1.00 88.00 49 GLY C N 1
ATOM 3472 C CA . GLY C 1 51 ? 10.332 -12.338 1.265 1.00 94.99 49 GLY C CA 1
ATOM 3473 C C . GLY C 1 51 ? 11.165 -11.130 0.917 1.00 94.73 49 GLY C C 1
ATOM 3474 O O . GLY C 1 51 ? 12.119 -11.243 0.142 1.00 88.95 49 GLY C O 1
ATOM 3478 N N . ALA C 1 52 ? 10.825 -9.965 1.473 1.00 100.50 50 ALA C N 1
ATOM 3479 C CA . ALA C 1 52 ? 11.537 -8.739 1.137 1.00 97.31 50 ALA C CA 1
ATOM 3480 C C . ALA C 1 52 ? 12.995 -8.811 1.566 1.00 94.49 50 ALA C C 1
ATOM 3481 O O . ALA C 1 52 ? 13.885 -8.339 0.849 1.00 97.36 50 ALA C O 1
ATOM 3488 N N . ALA C 1 53 ? 13.259 -9.399 2.728 1.00 71.09 51 ALA C N 1
ATOM 3489 C CA . ALA C 1 53 ? 14.606 -9.463 3.273 1.00 68.60 51 ALA C CA 1
ATOM 3490 C C . ALA C 1 53 ? 15.327 -10.714 2.793 1.00 72.17 51 ALA C C 1
ATOM 3491 O O . ALA C 1 53 ? 14.753 -11.807 2.759 1.00 70.52 51 ALA C O 1
ATOM 3498 N N . SER C 1 54 ? 16.593 -10.540 2.418 1.00 73.72 52 SER C N 1
ATOM 3499 C CA . SER C 1 54 ? 17.431 -11.668 2.041 1.00 67.74 52 SER C CA 1
ATOM 3500 C C . SER C 1 54 ? 17.455 -12.704 3.157 1.00 72.52 52 SER C C 1
ATOM 3501 O O . SER C 1 54 ? 17.430 -12.364 4.344 1.00 69.56 52 SER C O 1
ATOM 3509 N N . GLU C 1 55 ? 17.507 -13.982 2.768 1.00 74.23 53 GLU C N 1
ATOM 3510 C CA . GLU C 1 55 ? 17.542 -15.058 3.752 1.00 68.13 53 GLU C CA 1
ATOM 3511 C C . GLU C 1 55 ? 18.632 -14.821 4.788 1.00 59.49 53 GLU C C 1
ATOM 3512 O O . GLU C 1 55 ? 18.455 -15.129 5.973 1.00 55.40 53 GLU C O 1
ATOM 3516 N N . ALA C 1 56 ? 19.772 -14.276 4.359 1.00 44.63 54 ALA C N 1
ATOM 3517 C CA . ALA C 1 56 ? 20.819 -13.912 5.305 1.00 42.31 54 ALA C CA 1
ATOM 3518 C C . ALA C 1 56 ? 20.430 -12.670 6.096 1.00 50.88 54 ALA C C 1
ATOM 3519 O O . ALA C 1 56 ? 20.748 -12.559 7.287 1.00 45.97 54 ALA C O 1
ATOM 3526 N N . GLU C 1 57 ? 19.729 -11.732 5.453 1.00 66.55 55 GLU C N 1
ATOM 3527 C CA . GLU C 1 57 ? 19.325 -10.505 6.130 1.00 67.96 55 GLU C CA 1
ATOM 3528 C C . GLU C 1 57 ? 18.456 -10.810 7.344 1.00 72.96 55 GLU C C 1
ATOM 3529 O O . GLU C 1 57 ? 18.703 -10.298 8.443 1.00 77.71 55 GLU C O 1
ATOM 3533 N N . LEU C 1 58 ? 17.426 -11.641 7.165 1.00 58.32 56 LEU C N 1
ATOM 3534 C CA . LEU C 1 58 ? 16.548 -11.969 8.283 1.00 64.26 56 LEU C CA 1
ATOM 3535 C C . LEU C 1 58 ? 17.296 -12.750 9.358 1.00 64.35 56 LEU C C 1
ATOM 3536 O O . LEU C 1 58 ? 17.066 -12.542 10.554 1.00 57.61 56 LEU C O 1
ATOM 3552 N N . ALA C 1 59 ? 18.188 -13.659 8.954 1.00 71.40 57 ALA C N 1
ATOM 3553 C CA . ALA C 1 59 ? 18.993 -14.384 9.931 1.00 59.18 57 ALA C CA 1
ATOM 3554 C C . ALA C 1 59 ? 19.768 -13.417 10.815 1.00 48.97 57 ALA C C 1
ATOM 3555 O O . ALA C 1 59 ? 19.842 -13.599 12.037 1.00 42.69 57 ALA C O 1
ATOM 3562 N N . ARG C 1 60 ? 20.356 -12.382 10.213 1.00 56.47 58 ARG C N 1
ATOM 3563 C CA . ARG C 1 60 ? 21.005 -11.340 10.998 1.00 56.63 58 ARG C CA 1
ATOM 3564 C C . ARG C 1 60 ? 19.981 -10.547 11.799 1.00 56.97 58 ARG C C 1
ATOM 3565 O O . ARG C 1 60 ? 20.222 -10.208 12.963 1.00 58.26 58 ARG C O 1
ATOM 3569 N N . MET C 1 61 ? 18.830 -10.246 11.195 1.00 64.46 59 MET C N 1
ATOM 3570 C CA . MET C 1 61 ? 17.785 -9.518 11.907 1.00 58.91 59 MET C CA 1
ATOM 3571 C C . MET C 1 61 ? 17.245 -10.341 13.069 1.00 54.90 59 MET C C 1
ATOM 3572 O O . MET C 1 61 ? 17.110 -9.840 14.192 1.00 58.88 59 MET C O 1
ATOM 3586 N N . LYS C 1 62 ? 16.929 -11.613 12.816 1.00 47.00 60 LYS C N 1
ATOM 3587 C CA . LYS C 1 62 ? 16.439 -12.486 13.876 1.00 39.43 60 LYS C CA 1
ATOM 3588 C C . LYS C 1 62 ? 17.421 -12.542 15.039 1.00 49.30 60 LYS C C 1
ATOM 3589 O O . LYS C 1 62 ? 17.042 -12.339 16.199 1.00 47.44 60 LYS C O 1
ATOM 3608 N N . GLN C 1 63 ? 18.694 -12.817 14.745 1.00 52.88 61 GLN C N 1
ATOM 3609 C CA . GLN C 1 63 ? 19.687 -12.946 15.805 1.00 54.75 61 GLN C CA 1
ATOM 3610 C C . GLN C 1 63 ? 19.836 -11.656 16.600 1.00 49.08 61 GLN C C 1
ATOM 3611 O O . GLN C 1 63 ? 20.124 -11.703 17.802 1.00 38.58 61 GLN C O 1
ATOM 3625 N N . GLN C 1 64 ? 19.643 -10.501 15.959 1.00 41.18 62 GLN C N 1
ATOM 3626 C CA . GLN C 1 64 ? 19.695 -9.240 16.693 1.00 40.04 62 GLN C CA 1
ATOM 3627 C C . GLN C 1 64 ? 18.491 -9.094 17.616 1.00 43.93 62 GLN C C 1
ATOM 3628 O O . GLN C 1 64 ? 18.623 -8.614 18.749 1.00 42.44 62 GLN C O 1
ATOM 3635 N N . HIS C 1 65 ? 17.309 -9.501 17.150 1.00 48.09 63 HIS C N 1
ATOM 3636 C CA . HIS C 1 65 ? 16.118 -9.449 17.991 1.00 48.86 63 HIS C CA 1
ATOM 3637 C C . HIS C 1 65 ? 16.279 -10.340 19.216 1.00 50.06 63 HIS C C 1
ATOM 3638 O O . HIS C 1 65 ? 16.040 -9.906 20.350 1.00 56.27 63 HIS C O 1
ATOM 3652 N N . MET C 1 66 ? 16.686 -11.593 19.008 1.00 52.40 64 MET C N 1
ATOM 3653 C CA . MET C 1 66 ? 16.905 -12.492 20.135 1.00 59.66 64 MET C CA 1
ATOM 3654 C C . MET C 1 66 ? 17.997 -11.962 21.055 1.00 56.73 64 MET C C 1
ATOM 3655 O O . MET C 1 66 ? 17.893 -12.072 22.283 1.00 61.39 64 MET C O 1
ATOM 3669 N N . THR C 1 67 ? 19.051 -11.379 20.482 1.00 43.05 65 THR C N 1
ATOM 3670 C CA . THR C 1 67 ? 20.165 -10.894 21.291 1.00 39.59 65 THR C CA 1
ATOM 3671 C C . THR C 1 67 ? 19.740 -9.722 22.168 1.00 39.62 65 THR C C 1
ATOM 3672 O O . THR C 1 67 ? 20.025 -9.701 23.371 1.00 46.41 65 THR C O 1
ATOM 3683 N N . ALA C 1 68 ? 19.064 -8.730 21.584 1.00 37.84 66 ALA C N 1
ATOM 3684 C CA . ALA C 1 68 ? 18.605 -7.595 22.376 1.00 26.22 66 ALA C CA 1
ATOM 3685 C C . ALA C 1 68 ? 17.598 -8.038 23.431 1.00 26.71 66 ALA C C 1
ATOM 3686 O O . ALA C 1 68 ? 17.676 -7.615 24.592 1.00 36.08 66 ALA C O 1
ATOM 3693 N N . TYR C 1 69 ? 16.643 -8.889 23.049 1.00 35.40 67 TYR C N 1
ATOM 3694 C CA . TYR C 1 69 ? 15.709 -9.441 24.023 1.00 46.46 67 TYR C CA 1
ATOM 3695 C C . TYR C 1 69 ? 16.461 -10.101 25.170 1.00 48.24 67 TYR C C 1
ATOM 3696 O O . TYR C 1 69 ? 16.191 -9.839 26.348 1.00 48.61 67 TYR C O 1
ATOM 3714 N N . LEU C 1 70 ? 17.413 -10.974 24.835 1.00 56.85 68 LEU C N 1
ATOM 3715 C CA . LEU C 1 70 ? 18.271 -11.582 25.844 1.00 49.18 68 LEU C CA 1
ATOM 3716 C C . LEU C 1 70 ? 18.942 -10.513 26.696 1.00 48.73 68 LEU C C 1
ATOM 3717 O O . LEU C 1 70 ? 18.977 -10.612 27.928 1.00 56.63 68 LEU C O 1
ATOM 3733 N N . GLU C 1 71 ? 19.472 -9.471 26.051 1.00 40.12 69 GLU C N 1
ATOM 3734 C CA . GLU C 1 71 ? 20.112 -8.386 26.787 1.00 37.72 69 GLU C CA 1
ATOM 3735 C C . GLU C 1 71 ? 19.108 -7.651 27.666 1.00 38.25 69 GLU C C 1
ATOM 3736 O O . GLU C 1 71 ? 19.417 -7.296 28.811 1.00 36.19 69 GLU C O 1
ATOM 3748 N N . ALA C 1 72 ? 17.899 -7.414 27.153 1.00 35.60 70 ALA C N 1
ATOM 3749 C CA . ALA C 1 72 ? 16.893 -6.710 27.939 1.00 35.89 70 ALA C CA 1
ATOM 3750 C C . ALA C 1 72 ? 16.557 -7.477 29.212 1.00 34.00 70 ALA C C 1
ATOM 3751 O O . ALA C 1 72 ? 16.448 -6.885 30.292 1.00 35.41 70 ALA C O 1
ATOM 3758 N N . GLN C 1 73 ? 16.383 -8.796 29.103 1.00 37.35 71 GLN C N 1
ATOM 3759 C CA . GLN C 1 73 ? 16.057 -9.599 30.276 1.00 35.60 71 GLN C CA 1
ATOM 3760 C C . GLN C 1 73 ? 17.179 -9.551 31.307 1.00 30.85 71 GLN C C 1
ATOM 3761 O O . GLN C 1 73 ? 16.925 -9.395 32.505 1.00 38.62 71 GLN C O 1
ATOM 3775 N N . LEU C 1 74 ? 18.430 -9.688 30.859 1.00 35.92 72 LEU C N 1
ATOM 3776 C CA . LEU C 1 74 ? 19.558 -9.636 31.783 1.00 37.59 72 LEU C CA 1
ATOM 3777 C C . LEU C 1 74 ? 19.581 -8.324 32.556 1.00 35.42 72 LEU C C 1
ATOM 3778 O O . LEU C 1 74 ? 19.826 -8.313 33.768 1.00 36.29 72 LEU C O 1
ATOM 3794 N N . THR C 1 75 ? 19.334 -7.205 31.872 1.00 41.33 73 THR C N 1
ATOM 3795 C CA . THR C 1 75 ? 19.325 -5.911 32.546 1.00 42.11 73 THR C CA 1
ATOM 3796 C C . THR C 1 75 ? 18.200 -5.843 33.572 1.00 46.52 73 THR C C 1
ATOM 3797 O O . THR C 1 75 ? 18.408 -5.412 34.713 1.00 56.26 73 THR C O 1
ATOM 3808 N N . ALA C 1 76 ? 16.996 -6.265 33.183 1.00 41.79 74 ALA C N 1
ATOM 3809 C CA . ALA C 1 76 ? 15.885 -6.291 34.128 1.00 39.65 74 ALA C CA 1
ATOM 3810 C C . ALA C 1 76 ? 16.171 -7.249 35.278 1.00 42.80 74 ALA C C 1
ATOM 3811 O O . ALA C 1 76 ? 15.863 -6.951 36.438 1.00 47.43 74 ALA C O 1
ATOM 3818 N N . TRP C 1 77 ? 16.757 -8.409 34.973 1.00 46.86 75 TRP C N 1
ATOM 3819 C CA . TRP C 1 77 ? 17.154 -9.342 36.022 1.00 45.73 75 TRP C CA 1
ATOM 3820 C C . TRP C 1 77 ? 18.136 -8.689 36.987 1.00 42.35 75 TRP C C 1
ATOM 3821 O O . TRP C 1 77 ? 18.028 -8.860 38.207 1.00 47.30 75 TRP C O 1
ATOM 3842 N N . GLU C 1 78 ? 19.096 -7.930 36.459 1.00 37.07 76 GLU C N 1
ATOM 3843 C CA . GLU C 1 78 ? 20.081 -7.277 37.313 1.00 41.95 76 GLU C CA 1
ATOM 3844 C C . GLU C 1 78 ? 19.440 -6.196 38.173 1.00 46.50 76 GLU C C 1
ATOM 3845 O O . GLU C 1 78 ? 19.820 -6.016 39.336 1.00 47.43 76 GLU C O 1
ATOM 3857 N N . ILE C 1 79 ? 18.463 -5.470 37.627 1.00 42.39 77 ILE C N 1
ATOM 3858 C CA . ILE C 1 79 ? 17.84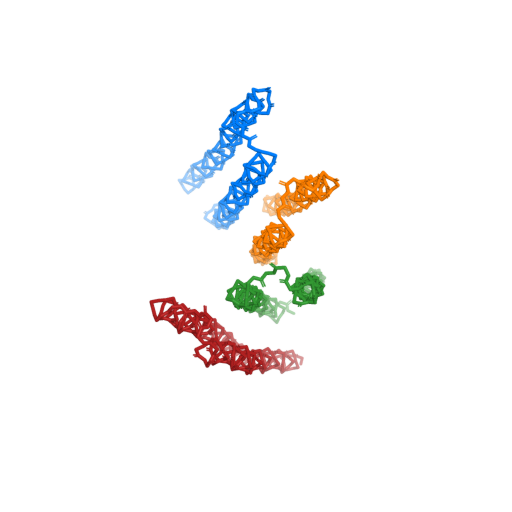7 -4.373 38.368 1.00 33.36 77 ILE C CA 1
ATOM 3859 C C . ILE C 1 79 ? 16.986 -4.914 39.505 1.00 39.56 77 ILE C C 1
ATOM 3860 O O . ILE C 1 79 ? 17.168 -4.549 40.672 1.00 45.89 77 ILE C O 1
ATOM 3876 N N . GLU C 1 80 ? 16.027 -5.784 39.180 1.00 42.38 78 GLU C N 1
ATOM 3877 C CA . GLU C 1 80 ? 15.132 -6.309 40.207 1.00 44.05 78 GLU C CA 1
ATOM 3878 C C . GLU C 1 80 ? 15.899 -7.096 41.262 1.00 35.87 78 GLU C C 1
ATOM 3879 O O . GLU C 1 80 ? 15.572 -7.033 42.453 1.00 32.43 78 GLU C O 1
ATOM 3891 N N . SER C 1 81 ? 16.908 -7.862 40.843 1.00 41.77 79 SER C N 1
ATOM 3892 C CA . SER C 1 81 ? 17.736 -8.579 41.807 1.00 40.76 79 SER C CA 1
ATOM 3893 C C . SER C 1 81 ? 18.427 -7.609 42.755 1.00 45.77 79 SER C C 1
ATOM 3894 O O . SER C 1 81 ? 18.472 -7.839 43.970 1.00 44.38 79 SER C O 1
ATOM 3902 N N . LYS C 1 82 ? 18.968 -6.515 42.218 1.00 45.40 80 LYS C N 1
ATOM 3903 C CA . LYS C 1 82 ? 19.629 -5.527 43.061 1.00 42.71 80 LYS C CA 1
ATOM 3904 C C . LYS C 1 82 ? 18.630 -4.836 43.981 1.00 45.86 80 LYS C C 1
ATOM 3905 O O . LYS C 1 82 ? 18.923 -4.599 45.159 1.00 46.96 80 LYS C O 1
ATOM 3915 N N . SER C 1 83 ? 17.442 -4.511 43.464 1.00 40.52 81 SER C N 1
ATOM 3916 C CA . SER C 1 83 ? 16.434 -3.840 44.278 1.00 32.15 81 SER C CA 1
ATOM 3917 C C . SER C 1 83 ? 15.947 -4.741 45.405 1.00 32.30 81 SER C C 1
ATOM 3918 O O . SER C 1 83 ? 15.943 -4.341 46.575 1.00 42.50 81 SER C O 1
ATOM 3926 N N . LYS C 1 84 ? 15.527 -5.964 45.072 1.00 42.95 82 LYS C N 1
ATOM 3927 C CA . LYS C 1 84 ? 14.993 -6.865 46.087 1.00 37.42 82 LYS C CA 1
ATOM 3928 C C . LYS C 1 84 ? 15.992 -7.080 47.216 1.00 36.38 82 LYS C C 1
ATOM 3929 O O . LYS C 1 84 ? 15.614 -7.104 48.393 1.00 48.55 82 LYS C O 1
ATOM 3936 N N . ILE C 1 85 ? 17.273 -7.237 46.878 1.00 38.08 83 ILE C N 1
ATOM 3937 C CA . ILE C 1 85 ? 18.284 -7.480 47.901 1.00 45.36 83 ILE C CA 1
ATOM 3938 C C . ILE C 1 85 ? 18.479 -6.244 48.768 1.00 46.52 83 ILE C C 1
ATOM 3939 O O . ILE C 1 85 ? 18.621 -6.345 49.992 1.00 49.35 83 ILE C O 1
ATOM 3955 N N . ALA C 1 86 ? 18.496 -5.060 48.153 1.00 40.41 84 ALA C N 1
ATOM 3956 C CA . ALA C 1 86 ? 18.674 -3.833 48.921 1.00 35.42 84 ALA C CA 1
ATOM 3957 C C . ALA C 1 86 ? 17.494 -3.592 49.851 1.00 39.54 84 ALA C C 1
ATOM 3958 O O . ALA C 1 86 ? 17.681 -3.221 51.017 1.00 42.57 84 ALA C O 1
ATOM 3965 N N . LEU C 1 87 ? 16.269 -3.795 49.358 1.00 38.85 85 LEU C N 1
ATOM 3966 C CA . LEU C 1 87 ? 15.101 -3.665 50.221 1.00 40.57 85 LEU C CA 1
ATOM 3967 C C . LEU C 1 87 ? 15.178 -4.633 51.395 1.00 45.54 85 LEU C C 1
ATOM 3968 O O . LEU C 1 87 ? 14.776 -4.299 52.515 1.00 50.62 85 LEU C O 1
ATOM 3984 N N . LEU C 1 88 ? 15.690 -5.843 51.154 1.00 40.62 86 LEU C N 1
ATOM 3985 C CA . LEU C 1 88 ? 15.775 -6.838 52.216 1.00 55.45 86 LEU C CA 1
ATOM 3986 C C . LEU C 1 88 ? 16.657 -6.348 53.357 1.00 46.61 86 LEU C C 1
ATOM 3987 O O . LEU C 1 88 ? 16.329 -6.544 54.533 1.00 48.64 86 LEU C O 1
ATOM 4003 N N . GLU C 1 89 ? 17.787 -5.715 53.029 1.00 49.25 87 GLU C N 1
ATOM 4004 C CA . GLU C 1 89 ? 18.645 -5.157 54.069 1.00 46.47 87 GLU C CA 1
ATOM 4005 C C . GLU C 1 89 ? 17.916 -4.073 54.851 1.00 46.42 87 GLU C C 1
ATOM 4006 O O . GLU C 1 89 ? 18.070 -3.968 56.073 1.00 50.34 87 GLU C O 1
ATOM 4018 N N . LEU C 1 90 ? 17.115 -3.256 54.163 1.00 40.92 88 LEU C N 1
ATOM 4019 C CA . LEU C 1 90 ? 16.297 -2.271 54.859 1.00 38.71 88 LEU C CA 1
ATOM 4020 C C . LEU C 1 90 ? 15.201 -2.943 55.675 1.00 44.97 88 LEU C C 1
ATOM 4021 O O . LEU C 1 90 ? 14.771 -2.400 56.699 1.00 38.25 88 LEU C O 1
ATOM 4037 N N . GLN C 1 91 ? 14.736 -4.117 55.238 1.00 49.53 89 GLN C N 1
ATOM 4038 C CA . GLN C 1 91 ? 13.810 -4.897 56.050 1.00 47.92 89 GLN C CA 1
ATOM 4039 C C . GLN C 1 91 ? 14.484 -5.371 57.330 1.00 38.66 89 GLN C C 1
ATOM 4040 O O . GLN C 1 91 ? 13.852 -5.416 58.390 1.00 36.84 89 GLN C O 1
ATOM 4054 N N . GLN C 1 92 ? 15.770 -5.729 57.247 1.00 46.87 90 GLN C N 1
ATOM 4055 C CA . GLN C 1 92 ? 16.507 -6.151 58.432 1.00 52.79 90 GLN C CA 1
ATOM 4056 C C . GLN C 1 92 ? 16.763 -4.978 59.369 1.00 42.40 90 GLN C C 1
ATOM 4057 O O . GLN C 1 92 ? 16.590 -5.104 60.587 1.00 41.78 90 GLN C O 1
ATOM 4071 N N . ASN C 1 93 ? 17.180 -3.832 58.824 1.00 39.84 91 ASN C N 1
ATOM 4072 C CA . ASN C 1 93 ? 17.366 -2.645 59.650 1.00 43.80 91 ASN C CA 1
ATOM 4073 C C . ASN C 1 93 ? 16.060 -2.237 60.319 1.00 53.21 91 ASN C C 1
ATOM 4074 O O . ASN C 1 93 ? 16.045 -1.875 61.501 1.00 52.56 91 ASN C O 1
ATOM 4085 N N . GLN C 1 94 ? 14.951 -2.289 59.576 1.00 52.67 92 GLN C N 1
ATOM 4086 C CA . GLN C 1 94 ? 13.647 -2.002 60.164 1.00 54.99 92 GLN C CA 1
ATOM 4087 C C . GLN C 1 94 ? 13.356 -2.946 61.325 1.00 52.29 92 GLN C C 1
ATOM 4088 O O . GLN C 1 94 ? 12.953 -2.510 62.410 1.00 54.92 92 GLN C O 1
ATOM 4102 N N . LEU C 1 95 ? 13.553 -4.249 61.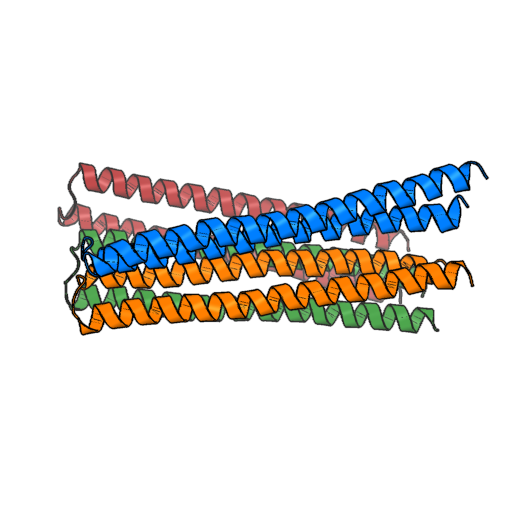113 1.00 60.58 93 LEU C N 1
ATOM 4103 C CA . LEU C 1 95 ? 13.323 -5.212 62.184 1.00 55.77 93 LEU C CA 1
ATOM 4104 C C . LEU C 1 95 ? 14.270 -4.970 63.351 1.00 54.44 93 LEU C C 1
ATOM 4105 O O . LEU C 1 95 ? 13.869 -5.064 64.517 1.00 65.66 93 LEU C O 1
ATOM 4121 N N . ASN C 1 96 ? 15.536 -4.666 63.058 1.00 41.92 94 ASN C N 1
ATOM 4122 C CA . ASN C 1 96 ? 16.491 -4.382 64.123 1.00 46.00 94 ASN C CA 1
ATOM 4123 C C . ASN C 1 96 ? 16.040 -3.194 64.963 1.00 50.09 94 ASN C C 1
ATOM 4124 O O . ASN C 1 96 ? 16.223 -3.183 66.187 1.00 43.31 94 ASN C O 1
ATOM 4135 N N . LEU C 1 97 ? 15.449 -2.182 64.324 1.00 65.16 95 LEU C N 1
ATOM 4136 C CA . LEU C 1 97 ? 14.969 -1.018 65.060 1.00 70.08 95 LEU C CA 1
ATOM 4137 C C . LEU C 1 97 ? 13.801 -1.380 65.969 1.00 73.45 95 LEU C C 1
ATOM 4138 O O . LEU C 1 97 ? 13.702 -0.875 67.093 1.00 74.07 95 LEU C O 1
ATOM 4154 N N . GLU C 1 98 ? 12.907 -2.252 65.500 1.00 63.41 96 GLU C N 1
ATOM 4155 C CA . GLU C 1 98 ? 11.719 -2.599 66.273 1.00 69.51 96 GLU C CA 1
ATOM 4156 C C . GLU C 1 98 ? 12.085 -3.387 67.526 1.00 72.05 96 GLU C C 1
ATOM 4157 O O . GLU C 1 98 ? 11.760 -2.978 68.647 1.00 73.59 96 GLU C O 1
ATOM 4169 N N . LEU C 1 99 ? 12.754 -4.530 67.355 1.00 78.40 97 LEU C N 1
ATOM 4170 C CA . LEU C 1 99 ? 13.144 -5.343 68.503 1.00 73.27 97 LEU C CA 1
ATOM 4171 C C . LEU C 1 99 ? 13.891 -4.507 69.535 1.00 74.29 97 LEU C C 1
ATOM 4172 O O . LEU C 1 99 ? 13.574 -4.540 70.731 1.00 77.52 97 LEU C O 1
ATOM 4188 N N . ARG C 1 100 ? 14.890 -3.743 69.084 1.00 64.30 98 ARG C N 1
ATOM 4189 C CA . ARG C 1 100 ? 15.650 -2.890 69.987 1.00 64.79 98 ARG C CA 1
ATOM 4190 C C . ARG C 1 100 ? 14.783 -1.825 70.643 1.00 66.70 98 ARG C C 1
ATOM 4191 O O . ARG C 1 100 ? 15.155 -1.306 71.702 1.00 66.51 98 ARG C O 1
ATOM 4195 N N . HIS C 1 101 ? 13.641 -1.492 70.048 1.00 69.37 99 HIS C N 1
ATOM 4196 C CA . HIS C 1 101 ? 12.788 -0.439 70.580 1.00 71.24 99 HIS C CA 1
ATOM 4197 C C . HIS C 1 101 ? 11.318 -0.844 70.588 1.00 63.46 99 HIS C C 1
ATOM 4198 O O . HIS C 1 101 ? 10.432 -0.005 70.431 1.00 61.49 99 HIS C O 1
ATOM 4212 N N . ILE C 1 102 ? 11.066 -2.134 70.780 1.00 56.15 100 ILE C N 1
ATOM 4213 C CA . ILE C 1 102 ? 9.702 -2.651 70.802 1.00 52.28 100 ILE C CA 1
ATOM 4215 N N . SER D 1 3 ? 7.427 -13.402 70.643 1.00 81.41 1 SER D N 1
ATOM 4216 C CA . SER D 1 3 ? 7.254 -12.280 69.676 1.00 77.09 1 SER D CA 1
ATOM 4217 C C . SER D 1 3 ? 8.537 -12.059 68.886 1.00 75.86 1 SER D C 1
ATOM 4218 O O . SER D 1 3 ? 8.508 -11.910 67.666 1.00 82.45 1 SER D O 1
ATOM 4222 N N . ALA D 1 4 ? 9.669 -12.030 69.593 1.00 61.00 2 ALA D N 1
ATOM 4223 C CA . ALA D 1 4 ? 10.954 -11.897 68.917 1.00 54.31 2 ALA D CA 1
ATOM 4224 C C . ALA D 1 4 ? 11.221 -13.097 68.019 1.00 50.63 2 ALA D C 1
ATOM 4225 O O . ALA D 1 4 ? 11.775 -12.952 66.923 1.00 56.75 2 ALA D O 1
ATOM 4232 N N . GLU D 1 5 ? 10.826 -14.293 68.465 1.00 52.22 3 GLU D N 1
ATOM 4233 C CA . GLU D 1 5 ? 11.031 -15.489 67.656 1.00 57.78 3 GLU D CA 1
ATOM 4234 C C . GLU D 1 5 ? 10.127 -15.488 66.429 1.00 54.71 3 GLU D C 1
ATOM 4235 O O . GLU D 1 5 ? 10.558 -15.866 65.334 1.00 46.34 3 GLU D O 1
ATOM 4242 N N . GLU D 1 6 ? 8.870 -15.070 66.591 1.00 57.36 4 GLU D N 1
ATOM 4243 C CA . GLU D 1 6 ? 7.952 -15.026 65.459 1.00 55.25 4 GLU D CA 1
ATOM 4244 C C . GLU D 1 6 ? 8.473 -14.099 64.368 1.00 49.83 4 GLU D C 1
ATOM 4245 O O . GLU D 1 6 ? 8.521 -14.471 63.190 1.00 44.46 4 GLU D O 1
ATOM 4254 N N . LEU D 1 7 ? 8.869 -12.882 64.745 1.00 57.63 5 LEU D N 1
ATOM 4255 C CA . LEU D 1 7 ? 9.386 -11.936 63.762 1.00 57.44 5 LEU D CA 1
ATOM 4256 C C . LEU D 1 7 ? 10.616 -12.497 63.059 1.00 55.48 5 LEU D C 1
ATOM 4257 O O . LEU D 1 7 ? 10.736 -12.417 61.830 1.00 49.00 5 LEU D O 1
ATOM 4273 N N . LEU D 1 8 ? 11.545 -13.073 63.826 1.00 52.00 6 LEU D N 1
ATOM 4274 C CA . LEU D 1 8 ? 12.772 -13.594 63.235 1.00 47.12 6 LEU D CA 1
ATOM 4275 C C . LEU D 1 8 ? 12.494 -14.818 62.372 1.00 48.87 6 LEU D C 1
ATOM 4276 O O . LEU D 1 8 ? 13.076 -14.965 61.292 1.00 45.47 6 LEU D O 1
ATOM 4292 N N . ARG D 1 9 ? 11.611 -15.710 62.829 1.00 52.25 7 ARG D N 1
ATOM 4293 C CA . ARG D 1 9 ? 11.214 -16.842 61.998 1.00 53.18 7 ARG D CA 1
ATOM 4294 C C . ARG D 1 9 ? 10.556 -16.358 60.713 1.00 57.68 7 ARG D C 1
ATOM 4295 O O . ARG D 1 9 ? 10.865 -16.843 59.618 1.00 60.24 7 ARG D O 1
ATOM 4316 N N . ARG D 1 10 ? 9.638 -15.394 60.828 1.00 58.35 8 ARG D N 1
ATOM 4317 C CA . ARG D 1 10 ? 9.040 -14.797 59.641 1.00 51.11 8 ARG D CA 1
ATOM 4318 C C . ARG D 1 10 ? 10.088 -14.097 58.789 1.00 47.09 8 ARG D C 1
ATOM 4319 O O . ARG D 1 10 ? 9.977 -14.080 57.557 1.00 43.20 8 ARG D O 1
ATOM 4326 N N . SER D 1 11 ? 11.113 -13.524 59.421 1.00 51.82 9 SER D N 1
ATOM 4327 C CA . SER D 1 11 ? 12.169 -12.862 58.666 1.00 54.64 9 SER D CA 1
ATOM 4328 C C . SER D 1 11 ? 13.021 -13.875 57.912 1.00 49.65 9 SER D C 1
ATOM 4329 O O . SER D 1 11 ? 13.483 -13.599 56.799 1.00 47.39 9 SER D O 1
ATOM 4337 N N . ARG D 1 12 ? 13.242 -15.054 58.501 1.00 45.84 10 ARG D N 1
ATOM 4338 C CA . ARG D 1 12 ? 14.013 -16.086 57.819 1.00 43.86 10 ARG D CA 1
ATOM 4339 C C . ARG D 1 12 ? 13.230 -16.701 56.666 1.00 44.68 10 ARG D C 1
ATOM 4340 O O . ARG D 1 12 ? 13.822 -17.082 55.651 1.00 46.88 10 ARG D O 1
ATOM 4361 N N . GLU D 1 13 ? 11.906 -16.814 56.804 1.00 68.73 11 GLU D N 1
ATOM 4362 C CA . GLU D 1 13 ? 11.093 -17.363 55.725 1.00 77.46 11 GLU D CA 1
ATOM 4363 C C . GLU D 1 13 ? 11.147 -16.469 54.492 1.00 71.97 11 GLU D C 1
ATOM 4364 O O . GLU D 1 13 ? 11.337 -16.951 53.369 1.00 65.26 11 GLU D O 1
ATOM 4373 N N . TYR D 1 14 ? 10.974 -15.158 54.679 1.00 67.17 12 TYR D N 1
ATOM 4374 C CA . TYR D 1 14 ? 11.081 -14.238 53.552 1.00 65.48 12 TYR D CA 1
ATOM 4375 C C . TYR D 1 14 ? 12.481 -14.277 52.953 1.00 58.83 12 TYR D C 1
ATOM 4376 O O . TYR D 1 14 ? 12.644 -14.224 51.728 1.00 55.36 12 TYR D O 1
ATOM 4394 N N . LEU D 1 15 ? 13.507 -14.375 53.802 1.00 50.68 13 LEU D N 1
ATOM 4395 C CA . LEU D 1 15 ? 14.865 -14.560 53.304 1.00 43.91 13 LEU D CA 1
ATOM 4396 C C . LEU D 1 15 ? 14.955 -15.810 52.438 1.00 36.86 13 LEU D C 1
ATOM 4397 O O . LEU D 1 15 ? 15.540 -15.787 51.348 1.00 32.11 13 LEU D O 1
ATOM 4413 N N . LYS D 1 16 ? 14.376 -16.916 52.913 1.00 44.38 14 LYS D N 1
ATOM 4414 C CA . LYS D 1 16 ? 14.411 -18.161 52.154 1.00 54.93 14 LYS D CA 1
ATOM 4415 C C . LYS D 1 16 ? 13.715 -18.005 50.809 1.00 53.25 14 LYS D C 1
ATOM 4416 O O . LYS D 1 16 ? 14.221 -18.474 49.783 1.00 57.59 14 LYS D O 1
ATOM 4435 N N . LYS D 1 17 ? 12.553 -17.345 50.791 1.00 50.47 15 LYS D N 1
ATOM 4436 C CA . LYS D 1 17 ? 11.840 -17.136 49.535 1.00 51.86 15 LYS D CA 1
ATOM 4437 C C . LYS D 1 17 ? 12.687 -16.351 48.542 1.00 45.66 15 LYS D C 1
ATOM 4438 O O . LYS D 1 17 ? 12.725 -16.679 47.351 1.00 48.12 15 LYS D O 1
ATOM 4457 N N . VAL D 1 18 ? 13.366 -15.304 49.011 1.00 35.64 16 VAL D N 1
ATOM 4458 C CA . VAL D 1 18 ? 14.184 -14.487 48.121 1.00 37.53 16 VAL D CA 1
ATOM 4459 C C . VAL D 1 18 ? 15.314 -15.320 47.532 1.00 43.14 16 VAL D C 1
ATOM 4460 O O . VAL D 1 18 ? 15.572 -15.283 46.322 1.00 44.92 16 VAL D O 1
ATOM 4473 N N . LYS D 1 19 ? 16.006 -16.086 48.378 1.00 45.54 17 LYS D N 1
ATOM 4474 C CA . LYS D 1 19 ? 17.068 -16.958 47.890 1.00 44.04 17 LYS D CA 1
ATOM 4475 C C . LYS D 1 19 ? 16.523 -17.965 46.884 1.00 54.07 17 LYS D C 1
ATOM 4476 O O . LYS D 1 19 ? 17.087 -18.147 45.798 1.00 45.95 17 LYS D O 1
ATOM 4483 N N . GLU D 1 20 ? 15.417 -18.630 47.231 1.00 55.95 18 GLU D N 1
ATOM 4484 C CA . GLU D 1 20 ? 14.807 -19.577 46.305 1.00 55.13 18 GLU D CA 1
ATOM 4485 C C . GLU D 1 20 ? 14.408 -18.894 45.003 1.00 51.42 18 GLU D C 1
ATOM 4486 O O . GLU D 1 20 ? 14.624 -19.441 43.916 1.00 58.23 18 GLU D O 1
ATOM 4498 N N . GLU D 1 21 ? 13.825 -17.695 45.088 1.00 52.57 19 GLU D N 1
ATOM 4499 C CA . GLU D 1 21 ? 13.430 -16.984 43.877 1.00 55.41 19 GLU D CA 1
ATOM 4500 C C . GLU D 1 21 ? 14.636 -16.681 42.997 1.00 62.45 19 GLU D C 1
ATOM 4501 O O . GLU D 1 21 ? 14.554 -16.772 41.766 1.00 63.00 19 GLU D O 1
ATOM 4513 N N . GLN D 1 22 ? 15.764 -16.309 43.606 1.00 57.57 20 GLN D N 1
ATOM 4514 C CA . GLN D 1 22 ? 16.958 -16.020 42.820 1.00 58.48 20 GLN D CA 1
ATOM 4515 C C . GLN D 1 22 ? 17.460 -17.262 42.097 1.00 55.01 20 GLN D C 1
ATOM 4516 O O . GLN D 1 22 ? 17.977 -17.161 40.978 1.00 57.67 20 GLN D O 1
ATOM 4530 N N . GLU D 1 23 ? 17.317 -18.439 42.711 1.00 41.75 21 GLU D N 1
ATOM 4531 C CA . GLU D 1 23 ? 17.609 -19.677 42.000 1.00 40.57 21 GLU D CA 1
ATOM 4532 C C . GLU D 1 23 ? 16.625 -19.897 40.858 1.00 45.99 21 GLU D C 1
ATOM 4533 O O . GLU D 1 23 ? 16.994 -20.455 39.818 1.00 42.19 21 GLU D O 1
ATOM 4537 N N . ARG D 1 24 ? 15.375 -19.461 41.029 1.00 58.72 22 ARG D N 1
ATOM 4538 C CA . ARG D 1 24 ? 14.383 -19.609 39.970 1.00 50.52 22 ARG D CA 1
ATOM 4539 C C . ARG D 1 24 ? 14.798 -18.835 38.725 1.00 43.04 22 ARG D C 1
ATOM 4540 O O . ARG D 1 24 ? 14.787 -19.372 37.612 1.00 46.82 22 ARG D O 1
ATOM 4547 N N . LYS D 1 25 ? 15.178 -17.567 38.895 1.00 38.41 23 LYS D N 1
ATOM 4548 C CA . LYS D 1 25 ? 15.546 -16.745 37.749 1.00 33.83 23 LYS D CA 1
ATOM 4549 C C . LYS D 1 25 ? 16.804 -17.269 37.067 1.00 45.63 23 LYS D C 1
ATOM 4550 O O . LYS D 1 25 ? 16.893 -17.263 35.834 1.00 47.01 23 LYS D O 1
ATOM 4563 N N . ALA D 1 26 ? 17.786 -17.728 37.848 1.00 43.91 24 ALA D N 1
ATOM 4564 C CA . ALA D 1 26 ? 19.009 -18.257 37.253 1.00 44.64 24 ALA D CA 1
ATOM 4565 C C . ALA D 1 26 ? 18.715 -19.475 36.386 1.00 50.95 24 ALA D C 1
ATOM 4566 O O . ALA D 1 26 ? 19.247 -19.600 35.277 1.00 54.59 24 ALA D O 1
ATOM 4573 N N . LYS D 1 27 ? 17.872 -20.388 36.877 1.00 55.52 25 LYS D N 1
ATOM 4574 C CA . LYS D 1 27 ? 17.490 -21.549 36.080 1.00 55.64 25 LYS D CA 1
ATOM 4575 C C . LYS D 1 27 ? 16.708 -21.128 34.842 1.00 57.51 25 LYS D C 1
ATOM 4576 O O . LYS D 1 27 ? 16.959 -21.620 33.736 1.00 60.58 25 LYS D O 1
ATOM 4583 N N . GLU D 1 28 ? 15.750 -20.213 35.009 1.00 54.52 26 GLU D N 1
ATOM 4584 C CA . GLU D 1 28 ? 14.951 -19.761 33.876 1.00 58.71 26 GLU D CA 1
ATOM 4585 C C . GLU D 1 28 ? 15.827 -19.165 32.781 1.00 58.82 26 GLU D C 1
ATOM 4586 O O . GLU D 1 28 ? 15.580 -19.387 31.590 1.00 60.70 26 GLU D O 1
ATOM 4598 N N . PHE D 1 29 ? 16.855 -18.402 33.160 1.00 65.12 27 PHE D N 1
ATOM 4599 C CA . PHE D 1 29 ? 17.707 -17.778 32.155 1.00 56.02 27 PHE D CA 1
ATOM 4600 C C . PHE D 1 29 ? 18.456 -18.827 31.343 1.00 57.32 27 PHE D C 1
ATOM 4601 O O . PHE D 1 29 ? 18.519 -18.746 30.110 1.00 61.44 27 PHE D O 1
ATOM 4618 N N . GLN D 1 30 ? 19.047 -19.817 32.018 1.00 57.74 28 GLN D N 1
ATOM 4619 C CA . GLN D 1 30 ? 19.768 -20.863 31.301 1.00 58.09 28 GLN D CA 1
ATOM 4620 C C . GLN D 1 30 ? 18.855 -21.573 30.309 1.00 63.82 28 GLN D C 1
ATOM 4621 O O . GLN D 1 30 ? 19.285 -21.936 29.208 1.00 69.84 28 GLN D O 1
ATOM 4635 N N . GLU D 1 31 ? 17.589 -21.777 30.679 1.00 59.36 29 GLU D N 1
ATOM 4636 C CA . GLU D 1 31 ? 16.634 -22.354 29.740 1.00 63.76 29 GLU D CA 1
ATOM 4637 C C . GLU D 1 31 ? 16.377 -21.406 28.576 1.00 58.51 29 GLU D C 1
ATOM 4638 O O . GLU D 1 31 ? 16.319 -21.837 27.418 1.00 56.36 29 GLU D O 1
ATOM 4645 N N . LEU D 1 32 ? 16.222 -20.111 28.860 1.00 59.24 30 LEU D N 1
ATOM 4646 C CA . LEU D 1 32 ? 16.065 -19.133 27.791 1.00 50.04 30 LEU D CA 1
ATOM 4647 C C . LEU D 1 32 ? 17.304 -19.095 26.907 1.00 41.66 30 LEU D C 1
ATOM 4648 O O . LEU D 1 32 ? 17.204 -19.105 25.673 1.00 48.58 30 LEU D O 1
ATOM 4664 N N . LEU D 1 33 ? 18.488 -19.040 27.525 1.00 33.10 31 LEU D N 1
ATOM 4665 C CA . LEU D 1 33 ? 19.721 -18.955 26.750 1.00 33.11 31 LEU D CA 1
ATOM 4666 C C . LEU D 1 33 ? 19.879 -20.163 25.837 1.00 40.81 31 LEU D C 1
ATOM 4667 O O . LEU D 1 33 ? 20.228 -20.018 24.660 1.00 50.60 31 LEU D O 1
ATOM 4683 N N . LYS D 1 34 ? 19.624 -21.365 26.358 1.00 47.14 32 LYS D N 1
ATOM 4684 C CA . LYS D 1 34 ? 19.752 -22.567 25.541 1.00 53.84 32 LYS D CA 1
ATOM 4685 C C . LYS D 1 34 ? 18.770 -22.540 24.376 1.00 51.83 32 LYS D C 1
ATOM 4686 O O . LYS D 1 34 ? 19.137 -22.832 23.232 1.00 46.74 32 LYS D O 1
ATOM 4693 N N . GLU D 1 35 ? 17.512 -22.189 24.648 1.00 56.02 33 GLU D N 1
ATOM 4694 C CA . GLU D 1 35 ? 16.503 -22.150 23.595 1.00 54.31 33 GLU D CA 1
ATOM 4695 C C . GLU D 1 35 ? 16.908 -21.174 22.497 1.00 57.15 33 GLU D C 1
ATOM 4696 O O . GLU D 1 35 ? 17.054 -21.555 21.329 1.00 66.93 33 GLU D O 1
ATOM 4708 N N . LEU D 1 36 ? 17.098 -19.902 22.856 1.00 52.81 34 LEU D N 1
ATOM 4709 C CA . LEU D 1 36 ? 17.525 -18.917 21.869 1.00 50.03 34 LEU D CA 1
ATOM 4710 C C . LEU D 1 36 ? 18.831 -19.341 21.207 1.00 44.30 34 LEU D C 1
ATOM 4711 O O . LEU D 1 36 ? 19.017 -19.146 20.000 1.00 49.11 34 LEU D O 1
ATOM 4727 N N . SER D 1 37 ? 19.748 -19.925 21.981 1.00 43.77 35 SER D N 1
ATOM 4728 C CA . SER D 1 37 ? 21.001 -20.399 21.405 1.00 53.33 35 SER D CA 1
ATOM 4729 C C . SER D 1 37 ? 20.749 -21.490 20.371 1.00 55.73 35 SER D C 1
ATOM 4730 O O . SER D 1 37 ? 21.347 -21.480 19.289 1.00 48.88 35 SER D O 1
ATOM 4738 N N . GLU D 1 38 ? 19.863 -22.439 20.685 1.00 55.01 36 GLU D N 1
ATOM 4739 C CA . GLU D 1 38 ? 19.574 -23.519 19.748 1.00 63.74 36 GLU D CA 1
ATOM 4740 C C . GLU D 1 38 ? 18.819 -23.015 18.525 1.00 69.68 36 GLU D C 1
ATOM 4741 O O . GLU D 1 38 ? 18.985 -23.564 17.430 1.00 77.52 36 GLU D O 1
ATOM 4753 N N . ARG D 1 39 ? 17.993 -21.979 18.681 1.00 60.18 37 ARG D N 1
ATOM 4754 C CA . ARG D 1 39 ? 17.386 -21.346 17.516 1.00 52.96 37 ARG D CA 1
ATOM 4755 C C . ARG D 1 39 ? 18.454 -20.713 16.631 1.00 47.89 37 ARG D C 1
ATOM 4756 O O . ARG D 1 39 ? 18.451 -20.885 15.406 1.00 45.88 37 ARG D O 1
ATOM 4777 N N . SER D 1 40 ? 19.379 -19.972 17.246 1.00 46.16 38 SER D N 1
ATOM 4778 C CA . SER D 1 40 ? 20.389 -19.251 16.480 1.00 52.61 38 SER D CA 1
ATOM 4779 C C . SER D 1 40 ? 21.264 -20.203 15.676 1.00 54.06 38 SER D C 1
ATOM 4780 O O . SER D 1 40 ? 21.568 -19.938 14.507 1.00 55.96 38 SER D O 1
ATOM 4788 N N . GLU D 1 41 ? 21.689 -21.314 16.282 1.00 49.05 39 GLU D N 1
ATOM 4789 C CA . GLU D 1 41 ? 22.477 -22.290 15.542 1.00 53.84 39 GLU D CA 1
ATOM 4790 C C . GLU D 1 41 ? 21.646 -23.006 14.485 1.00 58.67 39 GLU D C 1
ATOM 4791 O O . GLU D 1 41 ? 22.211 -23.517 13.513 1.00 54.15 39 GLU D O 1
ATOM 4803 N N . GLU D 1 42 ? 20.322 -23.049 14.651 1.00 55.11 40 GLU D N 1
ATOM 4804 C CA . GLU D 1 42 ? 19.466 -23.603 13.609 1.00 52.38 40 GLU D CA 1
ATOM 4805 C C . GLU D 1 42 ? 19.396 -22.670 12.407 1.00 54.17 40 GLU D C 1
ATOM 4806 O O . GLU D 1 42 ? 19.458 -23.124 11.259 1.00 47.51 40 GLU D O 1
ATOM 4815 N N . LEU D 1 43 ? 19.266 -21.362 12.649 1.00 54.44 41 LEU D N 1
ATOM 4816 C CA . LEU D 1 43 ? 19.288 -20.399 11.555 1.00 56.97 41 LEU D CA 1
ATOM 4817 C C . LEU D 1 43 ? 20.606 -20.473 10.796 1.00 63.84 41 LEU D C 1
ATOM 4818 O O . LEU D 1 43 ? 20.628 -20.478 9.559 1.00 66.54 41 LEU D O 1
ATOM 4834 N N . ILE D 1 44 ? 21.723 -20.523 11.527 1.00 61.92 42 ILE D N 1
ATOM 4835 C CA . ILE D 1 44 ? 23.027 -20.652 10.885 1.00 62.04 42 ILE D CA 1
ATOM 4836 C C . ILE D 1 44 ? 23.107 -21.963 10.116 1.00 57.98 42 ILE D C 1
ATOM 4837 O O . ILE D 1 44 ? 23.689 -22.029 9.026 1.00 60.50 42 ILE D O 1
ATOM 4853 N N . ARG D 1 45 ? 22.531 -23.029 10.677 1.00 66.23 43 ARG D N 1
ATOM 4854 C CA . ARG D 1 45 ? 22.490 -24.306 9.975 1.00 71.89 43 ARG D CA 1
ATOM 4855 C C . ARG D 1 45 ? 21.847 -24.145 8.604 1.00 79.71 43 ARG D C 1
ATOM 4856 O O . ARG D 1 45 ? 22.436 -24.514 7.582 1.00 77.53 43 ARG D O 1
ATOM 4866 N N . GLU D 1 46 ? 20.646 -23.562 8.561 1.00 88.80 44 GLU D N 1
ATOM 4867 C CA . GLU D 1 46 ? 19.927 -23.429 7.299 1.00 88.49 44 GLU D CA 1
ATOM 4868 C C . GLU D 1 46 ? 20.734 -22.641 6.274 1.00 87.63 44 GLU D C 1
ATOM 4869 O O . GLU D 1 46 ? 20.761 -23.000 5.091 1.00 97.75 44 GLU D O 1
ATOM 4873 N N . LEU D 1 47 ? 21.394 -21.564 6.703 1.00 73.35 45 LEU D N 1
ATOM 4874 C CA . LEU D 1 47 ? 22.148 -20.736 5.769 1.00 74.80 45 LEU D CA 1
ATOM 4875 C C . LEU D 1 47 ? 23.202 -21.559 5.036 1.00 84.34 45 LEU D C 1
ATOM 4876 O O . LEU D 1 47 ? 23.179 -21.674 3.805 1.00 94.04 45 LEU D O 1
ATOM 4892 N N . GLU D 1 48 ? 24.142 -22.140 5.786 1.00 79.89 46 GLU D N 1
ATOM 4893 C CA . GLU D 1 48 ? 25.232 -22.886 5.167 1.00 77.83 46 GLU D CA 1
ATOM 4894 C C . GLU D 1 48 ? 24.706 -23.984 4.252 1.00 83.35 46 GLU D C 1
ATOM 4895 O O . GLU D 1 48 ? 25.298 -24.264 3.203 1.00 80.30 46 GLU D O 1
ATOM 4899 N N . GLU D 1 49 ? 23.599 -24.626 4.633 1.00 83.08 47 GLU D N 1
ATOM 4900 C CA . GLU D 1 49 ? 23.047 -25.685 3.797 1.00 92.00 47 GLU D CA 1
ATOM 4901 C C . GLU D 1 49 ? 22.539 -25.134 2.472 1.00 94.76 47 GLU D C 1
ATOM 4902 O O . GLU D 1 49 ? 22.607 -25.822 1.448 1.00 99.55 47 GLU D O 1
ATOM 4914 N N . LYS D 1 50 ? 22.039 -23.903 2.474 1.00 97.58 48 LYS D N 1
ATOM 4915 C CA . LYS D 1 50 ? 21.535 -23.256 1.273 1.00 97.19 48 LYS D CA 1
ATOM 4916 C C . LYS D 1 50 ? 22.584 -22.398 0.582 1.00 104.96 48 LYS D C 1
ATOM 4917 O O . LYS D 1 50 ? 22.269 -21.748 -0.420 1.00 111.62 48 LYS D O 1
ATOM 4921 N N . GLY D 1 51 ? 23.816 -22.380 1.086 1.00 95.70 49 GLY D N 1
ATOM 4922 C CA . GLY D 1 51 ? 24.819 -21.484 0.550 1.00 93.37 49 GLY D CA 1
ATOM 4923 C C . GLY D 1 51 ? 24.403 -20.034 0.553 1.00 87.73 49 GLY D C 1
ATOM 4924 O O . GLY D 1 51 ? 24.945 -19.237 -0.218 1.00 82.59 49 GLY D O 1
ATOM 4928 N N . ALA D 1 52 ? 23.444 -19.667 1.408 1.00 92.19 50 ALA D N 1
ATOM 4929 C CA . ALA D 1 52 ? 22.931 -18.303 1.416 1.00 84.83 50 ALA D CA 1
ATOM 4930 C C . ALA D 1 52 ? 24.030 -17.304 1.743 1.00 78.02 50 ALA D C 1
ATOM 4931 O O . ALA D 1 52 ? 24.127 -16.244 1.113 1.00 71.58 50 ALA D O 1
ATOM 4938 N N . ALA D 1 53 ? 24.870 -17.629 2.721 1.00 75.22 51 ALA D N 1
ATOM 4939 C CA . ALA D 1 53 ? 25.945 -16.750 3.156 1.00 73.11 51 ALA D CA 1
ATOM 4940 C C . ALA D 1 53 ? 27.287 -17.247 2.637 1.00 74.42 51 ALA D C 1
ATOM 4941 O O . ALA D 1 53 ? 27.519 -18.458 2.545 1.00 72.57 51 ALA D O 1
ATOM 4948 N N . SER D 1 54 ? 28.164 -16.307 2.303 1.00 68.65 52 SER D N 1
ATOM 4949 C CA . SER D 1 54 ? 29.513 -16.655 1.897 1.00 71.61 52 SER D CA 1
ATOM 4950 C C . SER D 1 54 ? 30.262 -17.299 3.060 1.00 70.23 52 SER D C 1
ATOM 4951 O O . SER D 1 54 ? 29.934 -17.103 4.234 1.00 62.04 52 SER D O 1
ATOM 4959 N N . GLU D 1 55 ? 31.283 -18.090 2.716 1.00 88.48 53 GLU D N 1
ATOM 4960 C CA . GLU D 1 55 ? 32.104 -18.722 3.743 1.00 85.53 53 GLU D CA 1
ATOM 4961 C C . GLU D 1 55 ? 32.628 -17.689 4.731 1.00 81.87 53 GLU D C 1
ATOM 4962 O O . GLU D 1 55 ? 32.670 -17.938 5.942 1.00 71.67 53 GLU D O 1
ATOM 4966 N N . ALA D 1 56 ? 33.031 -16.519 4.231 1.00 67.67 54 ALA D N 1
ATOM 4967 C CA . ALA D 1 56 ? 33.442 -15.438 5.117 1.00 67.79 54 ALA D CA 1
ATOM 4968 C C . ALA D 1 56 ? 32.267 -14.931 5.942 1.00 71.05 54 ALA D C 1
ATOM 4969 O O . ALA D 1 56 ? 32.427 -14.595 7.121 1.00 64.78 54 ALA D O 1
ATOM 4976 N N . GLU D 1 57 ? 31.077 -14.876 5.340 1.00 82.08 55 GLU D N 1
ATOM 4977 C CA . GLU D 1 57 ? 29.910 -14.362 6.045 1.00 88.37 55 GLU D CA 1
ATOM 4978 C C . GLU D 1 57 ? 29.526 -15.267 7.209 1.00 85.07 55 GLU D C 1
ATOM 4979 O O . GLU D 1 57 ? 29.243 -14.786 8.313 1.00 91.18 55 GLU D O 1
ATOM 4983 N N . LEU D 1 58 ? 29.508 -16.584 6.984 1.00 65.23 56 LEU D N 1
ATOM 4984 C CA . LEU D 1 58 ? 29.110 -17.505 8.043 1.00 62.91 56 LEU D CA 1
ATOM 4985 C C . LEU D 1 58 ? 30.134 -17.549 9.170 1.00 61.07 56 LEU D C 1
ATOM 4986 O O . LEU D 1 58 ? 29.766 -17.780 10.326 1.00 53.85 56 LEU D O 1
ATOM 4993 N N . ALA D 1 59 ? 31.415 -17.338 8.860 1.00 72.12 57 ALA D N 1
ATOM 4994 C CA . ALA D 1 59 ? 32.431 -17.292 9.906 1.00 68.64 57 ALA D CA 1
ATOM 4995 C C . ALA D 1 59 ? 32.178 -16.129 10.855 1.00 69.22 57 ALA D C 1
ATOM 4996 O O . ALA D 1 59 ? 32.209 -16.291 12.082 1.00 61.03 57 ALA D O 1
ATOM 5003 N N . ARG D 1 60 ? 31.928 -14.938 10.302 1.00 90.13 58 ARG D N 1
ATOM 5004 C CA . ARG D 1 60 ? 31.614 -13.784 11.134 1.00 91.00 58 ARG D CA 1
ATOM 5005 C C . ARG D 1 60 ? 30.306 -13.978 11.884 1.00 80.15 58 ARG D C 1
ATOM 5006 O O . ARG D 1 60 ? 30.171 -13.518 13.024 1.00 85.27 58 ARG D O 1
ATOM 5010 N N . MET D 1 61 ? 29.339 -14.661 11.270 1.00 70.07 59 MET D N 1
ATOM 5011 C CA . MET D 1 61 ? 28.065 -14.902 11.934 1.00 55.73 59 MET D CA 1
ATOM 5012 C C . MET D 1 61 ? 28.227 -15.895 13.079 1.00 57.23 59 MET D C 1
ATOM 5013 O O . MET D 1 61 ? 27.743 -15.659 14.193 1.00 51.80 59 MET D O 1
ATOM 5027 N N . LYS D 1 62 ? 28.904 -17.018 12.821 1.00 63.66 60 LYS D N 1
ATOM 5028 C CA . LYS D 1 62 ? 29.148 -17.997 13.875 1.00 59.33 60 LYS D CA 1
ATOM 5029 C C . LYS D 1 62 ? 29.879 -17.366 15.054 1.00 49.75 60 LYS D C 1
ATOM 5030 O O . LYS D 1 62 ? 29.525 -17.605 16.214 1.00 47.95 60 LYS D O 1
ATOM 5049 N N . GLN D 1 63 ? 30.904 -16.560 14.774 1.00 50.27 61 GLN D N 1
ATOM 5050 C CA . GLN D 1 63 ? 31.688 -15.955 15.845 1.00 42.87 61 GLN D CA 1
ATOM 5051 C C . GLN D 1 63 ? 30.878 -14.908 16.602 1.00 39.35 61 GLN D C 1
ATOM 5052 O O . GLN D 1 63 ? 31.038 -14.753 17.817 1.00 46.18 61 GLN D O 1
ATOM 5066 N N . GLN D 1 64 ? 30.008 -14.170 15.905 1.00 35.95 62 GLN D N 1
ATOM 5067 C CA . GLN D 1 64 ? 29.105 -13.256 16.598 1.00 47.25 62 GLN D CA 1
ATOM 5068 C C . GLN D 1 64 ? 28.182 -14.014 17.545 1.00 50.59 62 GLN D C 1
ATOM 5069 O O . GLN D 1 64 ? 27.882 -13.539 18.647 1.00 45.33 62 GLN D O 1
ATOM 5083 N N . HIS D 1 65 ? 27.722 -15.197 17.130 1.00 50.92 63 HIS D N 1
ATOM 5084 C CA . HIS D 1 65 ? 26.829 -15.992 17.967 1.00 51.85 63 HIS D CA 1
ATOM 5085 C C . HIS D 1 65 ? 27.558 -16.529 19.194 1.00 50.69 63 HIS D C 1
ATOM 5086 O O . HIS D 1 65 ? 27.063 -16.412 20.321 1.00 51.74 63 HIS D O 1
ATOM 5100 N N . MET D 1 66 ? 28.735 -17.127 18.995 1.00 57.36 64 MET D N 1
ATOM 5101 C CA . MET D 1 66 ? 29.528 -17.587 20.130 1.00 52.53 64 MET D CA 1
ATOM 5102 C C . MET D 1 66 ? 29.932 -16.419 21.021 1.00 51.37 64 MET D C 1
ATOM 5103 O O . MET D 1 66 ? 29.925 -16.533 22.254 1.00 50.59 64 MET D O 1
ATOM 5117 N N . THR D 1 67 ? 30.289 -15.284 20.414 1.00 43.88 65 THR D N 1
ATOM 5118 C CA . THR D 1 67 ? 30.673 -14.114 21.196 1.00 42.56 65 THR D CA 1
ATOM 5119 C C . THR D 1 67 ? 29.503 -13.596 22.023 1.00 41.72 65 THR D C 1
ATOM 5120 O O . THR D 1 67 ? 29.684 -13.175 23.172 1.00 53.79 65 THR D O 1
ATOM 5131 N N . ALA D 1 68 ? 28.293 -13.618 21.460 1.00 37.82 66 ALA D N 1
ATOM 5132 C CA . ALA D 1 68 ? 27.126 -13.170 22.211 1.00 34.30 66 ALA D CA 1
ATOM 5133 C C . ALA D 1 68 ? 26.761 -14.163 23.309 1.00 31.51 66 ALA D C 1
ATOM 5134 O O . ALA D 1 68 ? 26.315 -13.765 24.390 1.00 31.05 66 ALA D O 1
ATOM 5141 N N . TYR D 1 69 ? 26.931 -15.460 23.047 1.00 39.33 67 TYR D N 1
ATOM 5142 C CA . TYR D 1 69 ? 26.646 -16.473 24.059 1.00 37.43 67 TYR D CA 1
ATOM 5143 C C . TYR D 1 69 ? 27.603 -16.344 25.237 1.00 49.49 67 TYR D C 1
ATOM 5144 O O . TYR D 1 69 ? 27.185 -16.393 26.400 1.00 45.03 67 TYR D O 1
ATOM 5162 N N . LEU D 1 70 ? 28.894 -16.174 24.949 1.00 49.14 68 LEU D N 1
ATOM 5163 C CA . LEU D 1 70 ? 29.880 -15.980 26.004 1.00 47.72 68 LEU D CA 1
ATOM 5164 C C . LEU D 1 70 ? 29.552 -14.744 26.831 1.00 47.95 68 LEU D C 1
ATOM 5165 O O . LEU D 1 70 ? 29.593 -14.778 28.067 1.00 53.42 68 LEU D O 1
ATOM 5181 N N . GLU D 1 71 ? 29.219 -13.638 26.161 1.00 42.49 69 GLU D N 1
ATOM 5182 C CA . GLU D 1 71 ? 28.859 -12.420 26.878 1.00 44.40 69 GLU D CA 1
ATOM 5183 C C . GLU D 1 71 ? 27.645 -12.647 27.767 1.00 46.28 69 GLU D C 1
ATOM 5184 O O . GLU D 1 71 ? 27.582 -12.133 28.890 1.00 46.59 69 GLU D O 1
ATOM 5191 N N . ALA D 1 72 ? 26.669 -13.418 27.284 1.00 56.95 70 ALA D N 1
ATOM 5192 C CA . ALA D 1 72 ? 25.474 -13.678 28.077 1.00 55.54 70 ALA D CA 1
ATOM 5193 C C . ALA D 1 72 ? 25.818 -14.449 29.346 1.00 42.24 70 ALA D C 1
ATOM 5194 O O . ALA D 1 72 ? 25.352 -14.109 30.439 1.00 53.39 70 ALA D O 1
ATOM 5201 N N . GLN D 1 73 ? 26.639 -15.495 29.221 1.00 41.71 71 GLN D N 1
ATOM 5202 C CA . GLN D 1 73 ? 26.989 -16.307 30.382 1.00 39.36 71 GLN D CA 1
ATOM 5203 C C . GLN D 1 73 ? 27.753 -15.486 31.413 1.00 40.24 71 GLN D C 1
ATOM 5204 O O . GLN D 1 73 ? 27.412 -15.487 32.602 1.00 35.54 71 GLN D O 1
ATOM 5218 N N . LEU D 1 74 ? 28.797 -14.779 30.974 1.00 38.96 72 LEU D N 1
ATOM 5219 C CA . LEU D 1 74 ? 29.541 -13.912 31.881 1.00 31.56 72 LEU D CA 1
ATOM 5220 C C . LEU D 1 74 ? 28.612 -12.947 32.606 1.00 27.85 72 LEU D C 1
ATOM 5221 O O . LEU D 1 74 ? 28.754 -12.724 33.814 1.00 33.47 72 LEU D O 1
ATOM 5237 N N . THR D 1 75 ? 27.647 -12.372 31.886 1.00 27.99 73 THR D N 1
ATOM 5238 C CA . THR D 1 75 ? 26.704 -11.452 32.511 1.00 31.59 73 THR D CA 1
ATOM 5239 C C . THR D 1 75 ? 25.830 -12.172 33.532 1.00 43.04 73 THR D C 1
ATOM 5240 O O . THR D 1 75 ? 25.685 -11.714 34.671 1.00 32.22 73 THR D O 1
ATOM 5251 N N . ALA D 1 76 ? 25.234 -13.301 33.143 1.00 49.73 74 ALA D N 1
ATOM 5252 C CA . ALA D 1 76 ? 24.423 -14.063 34.085 1.00 43.77 74 ALA D CA 1
ATOM 5253 C C . ALA D 1 76 ? 25.267 -14.560 35.252 1.00 40.44 74 ALA D C 1
ATOM 5254 O O . ALA D 1 76 ? 24.797 -14.608 36.395 1.00 45.78 74 ALA D O 1
ATOM 5261 N N . TRP D 1 77 ? 26.518 -14.936 34.982 1.00 46.30 75 TRP D N 1
ATOM 5262 C CA . TRP D 1 77 ? 27.430 -15.326 36.053 1.00 45.14 75 TRP D CA 1
ATOM 5263 C C . TRP D 1 77 ? 27.631 -14.177 37.033 1.00 45.72 75 TRP D C 1
ATOM 5264 O O . TRP D 1 77 ? 27.509 -14.352 38.252 1.00 32.57 75 TRP D O 1
ATOM 5285 N N . GLU D 1 78 ? 27.934 -12.986 36.513 1.00 42.18 76 GLU D N 1
ATOM 5286 C CA . GLU D 1 78 ? 28.129 -11.831 37.380 1.00 39.60 76 GLU D CA 1
ATOM 5287 C C . GLU D 1 78 ? 26.887 -11.552 38.217 1.00 45.60 76 GLU D C 1
ATOM 5288 O O . GLU D 1 78 ? 26.993 -11.229 39.406 1.00 59.83 76 GLU D O 1
ATOM 5297 N N . ILE D 1 79 ? 25.700 -11.682 37.622 1.00 42.40 77 ILE D N 1
ATOM 5298 C CA . ILE D 1 79 ? 24.468 -11.402 38.353 1.00 42.81 77 ILE D CA 1
ATOM 5299 C C . ILE D 1 79 ? 24.266 -12.426 39.466 1.00 42.74 77 ILE D C 1
ATOM 5300 O O . ILE D 1 79 ? 24.200 -12.078 40.650 1.00 40.37 77 ILE D O 1
ATOM 5316 N N . GLU D 1 80 ? 24.151 -13.704 39.096 1.00 39.27 78 GLU D N 1
ATOM 5317 C CA . GLU D 1 80 ? 23.892 -14.744 40.085 1.00 38.39 78 GLU D CA 1
ATOM 5318 C C . GLU D 1 80 ? 24.977 -14.772 41.155 1.00 37.39 78 GLU D C 1
ATOM 5319 O O . GLU D 1 80 ? 24.690 -15.006 42.335 1.00 29.24 78 GLU D O 1
ATOM 5323 N N . SER D 1 81 ? 26.230 -14.541 40.759 1.00 47.80 79 SER D N 1
ATOM 5324 C CA . SER D 1 81 ? 27.325 -14.506 41.723 1.00 41.00 79 SER D CA 1
ATOM 5325 C C . SER D 1 81 ? 27.140 -13.365 42.714 1.00 42.32 79 SER D C 1
ATOM 5326 O O . SER D 1 81 ? 27.242 -13.560 43.931 1.00 38.92 79 SER D O 1
ATOM 5334 N N . LYS D 1 82 ? 26.873 -12.159 42.209 1.00 41.20 80 LYS D N 1
ATOM 5335 C CA . LYS D 1 82 ? 26.662 -11.020 43.095 1.00 47.62 80 LYS D CA 1
ATOM 5336 C C . LYS D 1 82 ? 25.413 -11.213 43.946 1.00 54.88 80 LYS D C 1
ATOM 5337 O O . LYS D 1 82 ? 25.419 -10.918 45.147 1.00 54.63 80 LYS D O 1
ATOM 5344 N N . SER D 1 83 ? 24.331 -11.705 43.340 1.00 57.42 81 SER D N 1
ATOM 5345 C CA . SER D 1 83 ? 23.091 -11.906 44.081 1.00 48.84 81 SER D CA 1
ATOM 5346 C C . SER D 1 83 ? 23.305 -12.845 45.261 1.00 42.14 81 SER D C 1
ATOM 5347 O O . SER D 1 83 ? 22.919 -12.535 46.394 1.00 47.27 81 SER D O 1
ATOM 5355 N N . LYS D 1 84 ? 23.924 -14.002 45.015 1.00 49.57 82 LYS D N 1
ATOM 5356 C CA . LYS D 1 84 ? 24.102 -14.987 46.075 1.00 49.24 82 LYS D CA 1
ATOM 5357 C C . LYS D 1 84 ? 24.936 -14.425 47.219 1.00 39.86 82 LYS D C 1
ATOM 5358 O O . LYS D 1 84 ? 24.616 -14.638 48.394 1.00 36.01 82 LYS D O 1
ATOM 5365 N N . ILE D 1 85 ? 26.010 -13.701 46.896 1.00 43.04 83 ILE D N 1
ATOM 5366 C CA . ILE D 1 85 ? 26.884 -13.162 47.931 1.00 44.22 83 ILE D CA 1
ATOM 5367 C C . ILE D 1 85 ? 26.169 -12.079 48.728 1.00 46.44 83 ILE D C 1
ATOM 5368 O O . ILE D 1 85 ? 26.337 -11.978 49.950 1.00 44.10 83 ILE D O 1
ATOM 5384 N N . ALA D 1 86 ? 25.366 -11.250 48.058 1.00 41.49 84 ALA D N 1
ATOM 5385 C CA . ALA D 1 86 ? 24.650 -10.190 48.760 1.00 41.86 84 ALA D CA 1
ATOM 5386 C C . ALA D 1 86 ? 23.666 -10.776 49.767 1.00 42.03 84 ALA D C 1
ATOM 5387 O O . ALA D 1 86 ? 23.627 -10.360 50.931 1.00 34.78 84 ALA D O 1
ATOM 5394 N N . LEU D 1 87 ? 22.858 -11.749 49.334 1.00 38.23 85 LEU D N 1
ATOM 5395 C CA . LEU D 1 87 ? 21.975 -12.440 50.267 1.00 53.12 85 LEU D CA 1
ATOM 5396 C C . LEU D 1 87 ? 22.763 -13.166 51.349 1.00 50.08 85 LEU D C 1
ATOM 5397 O O . LEU D 1 87 ? 22.291 -13.297 52.483 1.00 53.62 85 LEU D O 1
ATOM 5413 N N . LEU D 1 88 ? 23.962 -13.652 51.017 1.00 47.25 86 LEU D N 1
ATOM 5414 C CA . LEU D 1 88 ? 24.771 -14.369 51.996 1.00 50.37 86 LEU D CA 1
ATOM 5415 C C . LEU D 1 88 ? 25.132 -13.469 53.170 1.00 59.68 86 LEU D C 1
ATOM 5416 O O . LEU D 1 88 ? 25.164 -13.921 54.321 1.00 57.97 86 LEU D O 1
ATOM 5432 N N . GLU D 1 89 ? 25.413 -12.191 52.900 1.00 71.64 87 GLU D N 1
ATOM 5433 C CA . GLU D 1 89 ? 25.618 -11.240 53.986 1.00 83.98 87 GLU D CA 1
ATOM 5434 C C . GLU D 1 89 ? 24.327 -11.001 54.760 1.00 85.56 87 GLU D C 1
ATOM 5435 O O . GLU D 1 89 ? 24.363 -10.793 55.977 1.00 89.65 87 GLU D O 1
ATOM 5447 N N . LEU D 1 90 ? 23.181 -11.022 54.074 1.00 82.70 88 LEU D N 1
ATOM 5448 C CA . LEU D 1 90 ? 21.902 -10.860 54.755 1.00 64.68 88 LEU D CA 1
ATOM 5449 C C . LEU D 1 90 ? 21.555 -12.088 55.582 1.00 57.94 88 LEU D C 1
ATOM 5450 O O . LEU D 1 90 ? 20.952 -11.960 56.654 1.00 60.73 88 LEU D O 1
ATOM 5466 N N . GLN D 1 91 ? 21.928 -13.277 55.105 1.00 54.76 89 GLN D N 1
ATOM 5467 C CA . GLN D 1 91 ? 21.756 -14.481 55.907 1.00 43.98 89 GLN D CA 1
ATOM 5468 C C . GLN D 1 91 ? 22.577 -14.400 57.187 1.00 39.93 89 GLN D C 1
ATOM 5469 O O . GLN D 1 91 ? 22.113 -14.807 58.259 1.00 31.23 89 GLN D O 1
ATOM 5476 N N . GLN D 1 92 ? 23.801 -13.872 57.097 1.00 42.55 90 GLN D N 1
ATOM 5477 C CA . GLN D 1 92 ? 24.619 -13.690 58.290 1.00 40.02 90 GLN D CA 1
ATOM 5478 C C . GLN D 1 92 ? 24.029 -12.625 59.206 1.00 50.17 90 GLN D C 1
ATOM 5479 O O . GLN D 1 92 ? 24.054 -12.774 60.433 1.00 53.11 90 GLN D O 1
ATOM 5493 N N . ASN D 1 93 ? 23.500 -11.539 58.632 1.00 50.26 91 ASN D N 1
ATOM 5494 C CA . ASN D 1 93 ? 22.803 -10.545 59.442 1.00 50.98 91 ASN D CA 1
ATOM 5495 C C . ASN D 1 93 ? 21.629 -11.173 60.183 1.00 48.74 91 ASN D C 1
ATOM 5496 O O . ASN D 1 93 ? 21.406 -10.892 61.367 1.00 30.50 91 ASN D O 1
ATOM 5507 N N . GLN D 1 94 ? 20.863 -12.024 59.497 1.00 49.81 92 GLN D N 1
ATOM 5508 C CA . GLN D 1 94 ? 19.752 -12.715 60.140 1.00 49.93 92 GLN D CA 1
ATOM 5509 C C . GLN D 1 94 ? 20.247 -13.620 61.263 1.00 46.30 92 GLN D C 1
ATOM 5510 O O . GLN D 1 94 ? 19.702 -13.607 62.373 1.00 33.16 92 GLN D O 1
ATOM 5524 N N . LEU D 1 95 ? 21.281 -14.420 60.990 1.00 57.81 93 LEU D N 1
ATOM 5525 C CA . LEU D 1 95 ? 21.811 -15.317 62.010 1.00 53.28 93 LEU D CA 1
ATOM 5526 C C . LEU D 1 95 ? 22.319 -14.538 63.215 1.00 51.62 93 LEU D C 1
ATOM 5527 O O . LEU D 1 95 ? 22.166 -14.978 64.360 1.00 50.95 93 LEU D O 1
ATOM 5534 N N . ASN D 1 96 ? 22.926 -13.373 62.978 1.00 54.58 94 ASN D N 1
ATOM 5535 C CA . ASN D 1 96 ? 23.408 -12.555 64.084 1.00 67.14 94 ASN D CA 1
ATOM 5536 C C . ASN D 1 96 ? 22.250 -12.043 64.932 1.00 69.42 94 ASN D C 1
ATOM 5537 O O . ASN D 1 96 ? 22.349 -11.995 66.164 1.00 70.60 94 ASN D O 1
ATOM 5548 N N . LEU D 1 97 ? 21.145 -11.654 64.291 1.00 78.61 95 LEU D N 1
ATOM 5549 C CA . LEU D 1 97 ? 19.973 -11.206 65.036 1.00 76.09 95 LEU D CA 1
ATOM 5550 C C . LEU D 1 97 ? 19.416 -12.322 65.909 1.00 87.41 95 LEU D C 1
ATOM 5551 O O . LEU D 1 97 ? 19.062 -12.094 67.071 1.00 90.25 95 LEU D O 1
ATOM 5567 N N . GLU D 1 98 ? 19.328 -13.538 65.365 1.00 77.37 96 GLU D N 1
ATOM 5568 C CA . GLU D 1 98 ? 18.771 -14.656 66.119 1.00 83.45 96 GLU D CA 1
ATOM 5569 C C . GLU D 1 98 ? 19.575 -14.918 67.387 1.00 59.78 96 GLU D C 1
ATOM 5570 O O . GLU D 1 98 ? 19.027 -14.926 68.495 1.00 52.61 96 GLU D O 1
ATOM 5582 N N . LEU D 1 99 ? 20.887 -15.136 67.243 1.00 54.64 97 LEU D N 1
ATOM 5583 C CA . LEU D 1 99 ? 21.723 -15.371 68.414 1.00 50.43 97 LEU D CA 1
ATOM 5584 C C . LEU D 1 99 ? 21.618 -14.223 69.412 1.00 51.31 97 LEU D C 1
ATOM 5585 O O . LEU D 1 99 ? 21.761 -14.436 70.621 1.00 53.99 97 LEU D O 1
ATOM 5601 N N . ARG D 1 100 ? 21.367 -13.002 68.926 1.00 66.37 98 ARG D N 1
ATOM 5602 C CA . ARG D 1 100 ? 21.173 -11.871 69.826 1.00 71.28 98 ARG D CA 1
ATOM 5603 C C . ARG D 1 100 ? 20.039 -12.127 70.812 1.00 79.24 98 ARG D C 1
ATOM 5604 O O . ARG D 1 100 ? 20.011 -11.533 71.895 1.00 82.88 98 ARG D O 1
ATOM 5608 N N . HIS D 1 101 ? 19.090 -12.989 70.453 1.00 69.70 99 HIS D N 1
ATOM 5609 C CA . HIS D 1 101 ? 18.007 -13.370 71.358 1.00 79.99 99 HIS D CA 1
ATOM 5610 C C . HIS D 1 101 ? 18.245 -14.772 71.914 1.00 77.71 99 HIS D C 1
ATOM 5611 O O . HIS D 1 101 ? 18.681 -14.933 73.053 1.00 77.41 99 HIS D O 1
#

Radius of gyration: 26.34 Å; Cα contacts (8 Å, |Δi|>4): 222; chains: 4; bounding box: 33×52×71 Å